Protein AF-0000000075996753 (afdb_homodimer)

Solvent-accessible surface area (backbone atoms only — not comparable to full-atom values): 25228 Å² total; per-residue (Å²): 105,34,36,11,27,40,24,40,44,62,60,42,47,17,46,52,49,10,36,39,73,56,62,70,36,50,31,76,36,28,29,31,13,43,58,75,92,49,45,69,40,45,50,54,42,43,74,60,46,24,41,68,42,71,39,60,56,59,29,54,74,66,25,40,36,35,33,37,38,42,56,51,89,51,46,64,63,52,39,66,70,36,27,87,73,63,47,79,76,33,37,38,37,32,55,32,54,37,60,51,57,69,59,53,51,68,58,33,52,85,63,44,23,36,33,42,38,49,53,27,58,28,13,46,74,43,30,14,36,32,38,32,27,75,38,94,42,54,54,92,60,48,66,56,50,54,47,52,59,43,42,53,13,21,45,61,44,83,46,66,66,88,45,48,34,24,42,37,11,35,27,38,29,26,38,35,57,44,21,49,46,29,49,22,33,16,50,15,16,35,75,58,64,38,57,62,69,60,20,39,51,36,29,21,36,25,34,21,14,36,14,47,43,36,69,73,67,65,51,57,38,70,59,55,25,51,64,61,36,46,93,91,34,32,30,47,49,13,48,51,35,24,60,73,35,32,37,49,57,11,39,23,47,14,18,44,40,9,15,51,43,24,49,50,51,22,51,56,56,70,76,98,105,34,37,10,28,42,25,40,43,62,60,42,46,16,47,52,49,9,36,39,72,56,61,71,35,49,32,76,36,28,29,31,11,42,57,74,92,50,45,71,40,45,51,54,42,42,75,59,46,23,42,68,43,72,40,60,57,60,27,56,74,65,24,40,36,34,33,38,38,44,57,50,89,49,45,62,62,52,39,67,70,36,27,86,72,64,47,80,74,33,38,40,37,32,55,32,54,36,60,52,58,68,58,54,50,68,59,33,52,86,62,45,23,37,31,40,38,48,55,27,59,29,13,46,73,42,30,13,34,31,37,33,25,76,37,94,41,53,55,93,59,48,66,57,49,53,46,52,58,43,41,53,13,22,46,58,45,82,46,66,67,87,46,49,35,26,42,37,11,35,26,39,28,26,36,35,57,43,21,50,48,28,48,22,33,16,48,16,16,34,76,58,67,39,56,62,72,61,21,39,52,36,28,21,34,23,34,23,14,36,14,46,44,38,70,73,67,67,51,57,40,70,60,55,24,51,65,60,37,47,92,91,34,30,30,47,49,13,49,53,34,25,63,75,36,32,37,49,58,12,39,22,47,14,19,43,40,10,14,51,42,23,50,48,50,22,50,56,54,73,77,99

Foldseek 3Di:
DAEEEEDLDLQVLLLLLLLCVLVVDALCRYEYEDAPVPVVSVVSSVVRVHHYDPDPQVRQLSGQEYEYDDELVCVLVSLLRRQVSDDCSHAYEYQYFQADPVNSCVSHDHLHWYKYKHWANQLSVLAIEMEMETDDRHDPCRVVVVCVSNNSSHHYYYDPRVCRLLCCLPRHCPVVVLVVVLQVQLVVVVVVPDDSVVSSVVSVVVVVVLVCCCVPVVDDSVVVLVVVDDVVDPSVVVVVVCVVVPVVVVSVVSSVVSSVVSNVSNVVVVVD/DAEEEEDLDLQVLLLLLLLCVLVVDALCRYEYEDAPVVVVSVVSSVVRVHHYDPDPQVRQLSGQEYEYDDELVCVLVSLLRRQVSDDCSHAYEYQYFQADPVNSCVSHDHLHWYKYKHWANQLSVLAIDMEMETDDRHDPCRVVVVQVSNNSSHHYYYDPRVCRLLCCLPRHCPVVVLVVVLQVQLVVVVVVPDDSVVSSVVSVVVVVVLVCCCVPVVDDSVVVLVVVDDVVDPSVVVVVVCVVVPVVVVSVVSSVVSSVVSNVSNVVVVVD

Secondary structure (DSSP, 8-state):
--EEEE--SHHHHHHHHHHHHHTSS-GGGEEEE--GGGHHHHHHHHHTT-EEES-HHHHHHT-SEEEE-S-GGGHHHHHHHHGGG--TT-EEEE--TT--HHHHHHHS-TT-EEEEEE--GGGGGT-EEEEEEE-TTPPTTHHHHHHHHHHTTEEEEE--GGGHHHHIIIIISHHHHHHHHHHHHHHHHHHTT--HHHHHHHHHHHHHHHHHHHHHH---HHHHHHHH--TT-HHHHHHHHHHHTTHHHHHHHHHHHHHHHHHHHHHHHHH-/--EEEE--SHHHHHHHHHHHHHTSS-GGGEEEE--GGGHHHHHHHHHTT-EEES-HHHHHHT-SEEEE-S-GGGHHHHHHHHGGG--TT-EEEE--TT--HHHHHHHS-TT-EEEEEE--GGGGGT-EEEEEEE-TTPPTTHHHHHHHHHHTTEEEEE--GGGHHHHIIIIISHHHHHHHHHHHHHHHHHHTT--HHHHHHHHHHHHHHHHHHHHHH---HHHHHHHH--TT-HHHHHHHHHHHTTHHHHHHHHHHHHHHHHHHHHHHHHH-

Nearest PDB structures (foldseek):
  5uax-assembly1_C  TM=9.787E-01  e=4.755E-33  Homo sapiens
  5uau-assembly1_C  TM=9.589E-01  e=2.510E-32  Homo sapiens
  2rcy-assembly1_A  TM=9.412E-01  e=5.083E-27  Plasmodium falciparum 3D7
  2rcy-assembly1_B-2  TM=9.499E-01  e=2.373E-25  Plasmodium falciparum 3D7
  2rcy-assembly1_D-2  TM=9.436E-01  e=8.878E-25  Plasmodium falciparum 3D7

Structure (mmCIF, N/CA/C/O backbone):
data_AF-0000000075996753-model_v1
#
loop_
_entity.id
_entity.type
_entity.pdbx_description
1 polymer 'Pyrroline-5-carboxylate reductase 1, mitochondrial-like'
#
loop_
_atom_site.group_PDB
_atom_site.id
_atom_site.type_symbol
_atom_site.label_atom_id
_atom_site.label_alt_id
_atom_site.label_comp_id
_atom_site.label_asym_id
_atom_site.label_entity_id
_atom_site.label_seq_id
_atom_site.pdbx_PDB_ins_code
_atom_site.Cartn_x
_atom_site.Cartn_y
_atom_site.Cartn_z
_atom_site.occupancy
_atom_site.B_iso_or_equiv
_atom_site.auth_seq_id
_atom_site.auth_comp_id
_atom_site.auth_asym_id
_atom_site.auth_atom_id
_atom_site.pdbx_PDB_model_num
ATOM 1 N N . MET A 1 1 ? 0.441 11.656 29.094 1 91.31 1 MET A N 1
ATOM 2 C CA . MET A 1 1 ? 0.571 12.867 28.297 1 91.31 1 MET A CA 1
ATOM 3 C C . MET A 1 1 ? -0.799 13.43 27.938 1 91.31 1 MET A C 1
ATOM 5 O O . MET A 1 1 ? -1.695 12.68 27.531 1 91.31 1 MET A O 1
ATOM 9 N N . LEU A 1 2 ? -1.01 14.727 28.25 1 97.38 2 LEU A N 1
ATOM 10 C CA . LEU A 1 2 ? -2.279 15.383 27.953 1 97.38 2 LEU A CA 1
ATOM 11 C C . LEU A 1 2 ? -2.23 16.078 26.594 1 97.38 2 LEU A C 1
ATOM 13 O O . LEU A 1 2 ? -1.445 17 26.391 1 97.38 2 LEU A O 1
ATOM 17 N N . ILE A 1 3 ? -3.09 15.602 25.703 1 98.44 3 ILE A N 1
ATOM 18 C CA . ILE A 1 3 ? -3.084 16.125 24.344 1 98.44 3 ILE A CA 1
ATOM 19 C C . ILE A 1 3 ? -4.406 16.828 24.062 1 98.44 3 ILE A C 1
ATOM 21 O O . ILE A 1 3 ? -5.48 16.297 24.344 1 98.44 3 ILE A O 1
ATOM 25 N N . GLY A 1 4 ? -4.312 18.016 23.641 1 98.69 4 GLY A N 1
ATOM 26 C CA . GLY A 1 4 ? -5.488 18.75 23.203 1 98.69 4 GLY A CA 1
ATOM 27 C C . GLY A 1 4 ? -5.516 19.016 21.703 1 98.69 4 GLY A C 1
ATOM 28 O O . GLY A 1 4 ? -4.512 19.422 21.125 1 98.69 4 GLY A O 1
ATOM 29 N N . PHE A 1 5 ? -6.66 18.75 21.078 1 98.75 5 PHE A N 1
ATOM 30 C CA . PHE A 1 5 ? -6.863 19.031 19.672 1 98.75 5 PHE A CA 1
ATOM 31 C C . PHE A 1 5 ? -7.777 20.234 19.484 1 98.75 5 PHE A C 1
ATOM 33 O O . PHE A 1 5 ? -8.945 20.203 19.891 1 98.75 5 PHE A O 1
ATOM 40 N N . VAL A 1 6 ? -7.188 21.281 18.953 1 98.31 6 VAL A N 1
ATOM 41 C CA . VAL A 1 6 ? -8.023 22.375 18.469 1 98.31 6 VAL A CA 1
ATOM 42 C C . VAL A 1 6 ? -8.461 22.109 17.031 1 98.31 6 VAL A C 1
ATOM 44 O O . VAL A 1 6 ? -7.684 22.297 16.094 1 98.31 6 VAL A O 1
ATOM 47 N N . GLY A 1 7 ? -9.664 21.797 16.844 1 97.25 7 GLY A N 1
ATOM 48 C CA . GLY A 1 7 ? -10.148 21.188 15.617 1 97.25 7 GLY A CA 1
ATOM 49 C C . GLY A 1 7 ? -10.328 19.688 15.734 1 97.25 7 GLY A C 1
ATOM 50 O O . GLY A 1 7 ? -9.422 18.984 16.203 1 97.25 7 GLY A O 1
ATOM 51 N N . ALA A 1 8 ? -11.484 19.188 15.344 1 97.06 8 ALA A N 1
ATOM 52 C CA . ALA A 1 8 ? -11.82 17.781 15.531 1 97.06 8 ALA A CA 1
ATOM 53 C C . ALA A 1 8 ? -12.07 17.094 14.188 1 97.06 8 ALA A C 1
ATOM 55 O O . ALA A 1 8 ? -12.844 16.141 14.109 1 97.06 8 ALA A O 1
ATOM 56 N N . GLY A 1 9 ? -11.438 17.578 13.164 1 94.25 9 GLY A N 1
ATOM 57 C CA . GLY A 1 9 ? -11.641 17.031 11.836 1 94.25 9 GLY A CA 1
ATOM 58 C C . GLY A 1 9 ? -11.062 15.648 11.664 1 94.25 9 GLY A C 1
ATOM 59 O O . GLY A 1 9 ? -10.656 15.008 12.633 1 94.25 9 GLY A O 1
ATOM 60 N N . ARG A 1 10 ? -11.047 15.188 10.438 1 92.75 10 ARG A N 1
ATOM 61 C CA . ARG A 1 10 ? -10.672 13.812 10.117 1 92.75 10 ARG A CA 1
ATOM 62 C C . ARG A 1 10 ? -9.227 13.523 10.508 1 92.75 10 ARG A C 1
ATOM 64 O O . ARG A 1 10 ? -8.922 12.453 11.031 1 92.75 10 ARG A O 1
ATOM 71 N N . MET A 1 11 ? -8.312 14.414 10.203 1 95.75 11 MET A N 1
ATOM 72 C CA . MET A 1 11 ? -6.906 14.203 10.539 1 95.75 11 MET A CA 1
ATOM 73 C C . MET A 1 11 ? -6.703 14.172 12.047 1 95.75 11 MET A C 1
ATOM 75 O O . MET A 1 11 ? -5.922 13.359 12.555 1 95.75 11 MET A O 1
ATOM 79 N N . ALA A 1 12 ? -7.379 15.094 12.727 1 97.31 12 ALA A N 1
ATOM 80 C CA . ALA A 1 12 ? -7.32 15.078 14.188 1 97.31 12 ALA A CA 1
ATOM 81 C C . ALA A 1 12 ? -7.805 13.742 14.742 1 97.31 12 ALA A C 1
ATOM 83 O O . ALA A 1 12 ? -7.18 13.172 15.641 1 97.31 12 ALA A O 1
ATOM 84 N N . GLN A 1 13 ? -8.898 13.289 14.195 1 96.62 13 GLN A N 1
ATOM 85 C CA . GLN A 1 13 ? -9.453 12 14.609 1 96.62 13 GLN A CA 1
ATOM 86 C C . GLN A 1 13 ? -8.461 10.875 14.344 1 96.62 13 GLN A C 1
ATOM 88 O O . GLN A 1 13 ? -8.266 10 15.203 1 96.62 13 GLN A O 1
ATOM 93 N N . ALA A 1 14 ? -7.848 10.883 13.211 1 96.38 14 ALA A N 1
ATOM 94 C CA . ALA A 1 14 ? -6.887 9.852 12.828 1 96.38 14 ALA A CA 1
ATOM 95 C C . ALA A 1 14 ? -5.707 9.812 13.789 1 96.38 14 ALA A C 1
ATOM 97 O O . ALA A 1 14 ? -5.289 8.742 14.234 1 96.38 14 ALA A O 1
ATOM 98 N N . LEU A 1 15 ? -5.211 10.953 14.117 1 97.94 15 LEU A N 1
ATOM 99 C CA . LEU A 1 15 ? -4.078 11.031 15.031 1 97.94 15 LEU A CA 1
ATOM 100 C C . LEU A 1 15 ? -4.477 10.586 16.438 1 97.94 15 LEU A C 1
ATOM 102 O O . LEU A 1 15 ? -3.771 9.797 17.062 1 97.94 15 LEU A O 1
ATOM 106 N N . ALA A 1 16 ? -5.613 11.086 16.906 1 97.81 16 ALA A N 1
ATOM 107 C CA . ALA A 1 16 ? -6.086 10.719 18.234 1 97.81 16 ALA A CA 1
ATOM 108 C C . ALA A 1 16 ? -6.266 9.211 18.359 1 97.81 16 ALA A C 1
ATOM 110 O O . ALA A 1 16 ? -5.762 8.602 19.297 1 97.81 16 ALA A O 1
ATOM 111 N N . GLN A 1 17 ? -6.965 8.656 17.406 1 96.88 17 GLN A N 1
ATOM 112 C CA . GLN A 1 17 ? -7.188 7.219 17.406 1 96.88 17 GLN A CA 1
ATOM 113 C C . GLN A 1 17 ? -5.871 6.457 17.328 1 96.88 17 GLN A C 1
ATOM 115 O O . GLN A 1 17 ? -5.688 5.441 18 1 96.88 17 GLN A O 1
ATOM 120 N N . GLY A 1 18 ? -5.016 6.965 16.453 1 96.62 18 GLY A N 1
ATOM 121 C CA . GLY A 1 18 ? -3.703 6.352 16.328 1 96.62 18 GLY A CA 1
ATOM 122 C C . GLY A 1 18 ? -2.912 6.359 17.625 1 96.62 18 GLY A C 1
ATOM 123 O O . GLY A 1 18 ? -2.328 5.344 18.016 1 96.62 18 GLY A O 1
ATOM 124 N N . PHE A 1 19 ? -2.885 7.461 18.281 1 97.56 19 PHE A N 1
ATOM 125 C CA . PHE A 1 19 ? -2.135 7.609 19.516 1 97.56 19 PHE A CA 1
ATOM 126 C C . PHE A 1 19 ? -2.689 6.688 20.594 1 97.56 19 PHE A C 1
ATOM 128 O O . PHE A 1 19 ? -1.931 6.09 21.359 1 97.56 19 PHE A O 1
ATOM 135 N N . ILE A 1 20 ? -4.027 6.605 20.656 1 97.31 20 ILE A N 1
ATOM 136 C CA . ILE A 1 20 ? -4.672 5.723 21.625 1 97.31 20 ILE A CA 1
ATOM 137 C C . ILE A 1 20 ? -4.32 4.27 21.312 1 97.31 20 ILE A C 1
ATOM 139 O O . ILE A 1 20 ? -3.916 3.521 22.219 1 97.31 20 ILE A O 1
ATOM 143 N N . ALA A 1 21 ? -4.398 3.918 20.094 1 95.56 21 ALA A N 1
ATOM 144 C CA . ALA A 1 21 ? -4.129 2.549 19.656 1 95.56 21 ALA A CA 1
ATOM 145 C C . ALA A 1 21 ? -2.672 2.174 19.906 1 95.56 21 ALA A C 1
ATOM 147 O O . ALA A 1 21 ? -2.363 1.021 20.219 1 95.56 21 ALA A O 1
ATOM 148 N N . ALA A 1 22 ? -1.843 3.127 19.734 1 95.56 22 ALA A N 1
ATOM 149 C CA . ALA A 1 22 ? -0.412 2.881 19.891 1 95.56 22 ALA A CA 1
ATOM 150 C C . ALA A 1 22 ? -0.022 2.873 21.375 1 95.56 22 ALA A C 1
ATOM 152 O O . ALA A 1 22 ? 1.117 2.551 21.719 1 95.56 22 ALA A O 1
ATOM 153 N N . GLY A 1 23 ? -0.913 3.352 22.297 1 94.31 23 GLY A N 1
ATOM 154 C CA . GLY A 1 23 ? -0.678 3.314 23.719 1 94.31 23 GLY A CA 1
ATOM 155 C C . GLY A 1 23 ? 0.11 4.508 24.234 1 94.31 23 GLY A C 1
ATOM 156 O O . GLY A 1 23 ? 0.619 4.488 25.359 1 94.31 23 GLY A O 1
ATOM 157 N N . ILE A 1 24 ? 0.28 5.484 23.469 1 92.81 24 ILE A N 1
ATOM 158 C CA . ILE A 1 24 ? 1.05 6.66 23.859 1 92.81 24 ILE A CA 1
ATOM 159 C C . ILE A 1 24 ? 0.227 7.52 24.812 1 92.81 24 ILE A C 1
ATOM 161 O O . ILE A 1 24 ? 0.784 8.289 25.609 1 92.81 24 ILE A O 1
ATOM 165 N N . THR A 1 25 ? -1.079 7.41 24.703 1 94.94 25 THR A N 1
ATOM 166 C CA . THR A 1 25 ? -2.014 8.109 25.578 1 94.94 25 THR A CA 1
ATOM 167 C C . THR A 1 25 ? -3.322 7.336 25.703 1 94.94 25 THR A C 1
ATOM 169 O O . THR A 1 25 ? -3.447 6.23 25.172 1 94.94 25 THR A O 1
ATOM 172 N N . LYS A 1 26 ? -4.18 7.793 26.562 1 96.81 26 LYS A N 1
ATOM 173 C CA . LYS A 1 26 ? -5.512 7.23 26.734 1 96.81 26 LYS A CA 1
ATOM 174 C C . LYS A 1 26 ? -6.59 8.234 26.344 1 96.81 26 LYS A C 1
ATOM 176 O O . LYS A 1 26 ? -6.355 9.445 26.375 1 96.81 26 LYS A O 1
ATOM 181 N N . GLY A 1 27 ? -7.66 7.734 25.984 1 97.44 27 GLY A N 1
ATOM 182 C CA . GLY A 1 27 ? -8.766 8.586 25.578 1 97.44 27 GLY A CA 1
ATOM 183 C C . GLY A 1 27 ? -9.078 9.68 26.578 1 97.44 27 GLY A C 1
ATOM 184 O O . GLY A 1 27 ? -9.305 10.828 26.203 1 97.44 27 GLY A O 1
ATOM 185 N N . GLU A 1 28 ? -8.953 9.367 27.844 1 97.56 28 GLU A N 1
ATOM 186 C CA . GLU A 1 28 ? -9.312 10.297 28.906 1 97.56 28 GLU A CA 1
ATOM 187 C C . GLU A 1 28 ? -8.289 11.43 29.016 1 97.56 28 GLU A C 1
ATOM 189 O O . GLU A 1 28 ? -8.547 12.445 29.656 1 97.56 28 GLU A O 1
ATOM 194 N N . LYS A 1 29 ? -7.176 11.211 28.359 1 98.38 29 LYS A N 1
ATOM 195 C CA . LYS A 1 29 ? -6.109 12.203 28.422 1 98.38 29 LYS A CA 1
ATOM 196 C C . LYS A 1 29 ? -6.086 13.055 27.156 1 98.38 29 LYS A C 1
ATOM 198 O O . LYS A 1 29 ? -5.152 13.836 26.938 1 98.38 29 LYS A O 1
ATOM 203 N N . ILE A 1 30 ? -7.066 12.867 26.328 1 98.56 30 ILE A N 1
ATOM 204 C CA . ILE A 1 30 ? -7.223 13.672 25.125 1 98.56 30 ILE A CA 1
ATOM 205 C C . ILE A 1 30 ? -8.469 14.547 25.25 1 98.56 30 ILE A C 1
ATOM 207 O O . ILE A 1 30 ? -9.508 14.102 25.75 1 98.56 30 ILE A O 1
ATOM 211 N N . ILE A 1 31 ? -8.359 15.797 24.875 1 98.69 31 ILE A N 1
ATOM 212 C CA . ILE A 1 31 ? -9.508 16.688 24.781 1 98.69 31 ILE A CA 1
ATOM 213 C C . ILE A 1 31 ? -9.508 17.375 23.406 1 98.69 31 ILE A C 1
ATOM 215 O O . ILE A 1 31 ? -8.453 17.75 22.891 1 98.69 31 ILE A O 1
ATOM 219 N N . ALA A 1 32 ? -10.664 17.484 22.812 1 98.62 32 ALA A N 1
ATOM 220 C CA . ALA A 1 32 ? -10.781 18.109 21.5 1 98.62 32 ALA A CA 1
ATOM 221 C C . ALA A 1 32 ? -11.875 19.172 21.484 1 98.62 32 ALA A C 1
ATOM 223 O O . ALA A 1 32 ? -12.867 19.047 22.219 1 98.62 32 ALA A O 1
ATOM 224 N N . SER A 1 33 ? -11.656 20.172 20.672 1 98.25 33 SER A N 1
ATOM 225 C CA . SER A 1 33 ? -12.672 21.203 20.531 1 98.25 33 SER A CA 1
ATOM 226 C C . SER A 1 33 ? -13.047 21.422 19.078 1 98.25 33 SER A C 1
ATOM 228 O O . SER A 1 33 ? -12.234 21.172 18.172 1 98.25 33 SER A O 1
ATOM 230 N N . CYS A 1 34 ? -14.297 21.797 18.828 1 96.25 34 CYS A N 1
ATOM 231 C CA . CYS A 1 34 ? -14.797 22.344 17.578 1 96.25 34 CYS A CA 1
ATOM 232 C C . CYS A 1 34 ? -16.047 23.172 17.812 1 96.25 34 CYS A C 1
ATOM 234 O O . CYS A 1 34 ? -16.625 23.156 18.906 1 96.25 34 CYS A O 1
ATOM 236 N N . PRO A 1 35 ? -16.391 24 16.828 1 94.62 35 PRO A N 1
ATOM 237 C CA . PRO A 1 35 ? -17.625 24.781 17.016 1 94.62 35 PRO A CA 1
ATOM 238 C C . PRO A 1 35 ? -18.859 23.906 17.141 1 94.62 35 PRO A C 1
ATOM 240 O O . PRO A 1 35 ? -18.891 22.781 16.625 1 94.62 35 PRO A O 1
ATOM 243 N N . PRO A 1 36 ? -19.891 24.406 17.75 1 94.38 36 PRO A N 1
ATOM 244 C CA . PRO A 1 36 ? -21.109 23.641 17.984 1 94.38 36 PRO A CA 1
ATOM 245 C C . PRO A 1 36 ? -21.734 23.125 16.688 1 94.38 36 PRO A C 1
ATOM 247 O O . PRO A 1 36 ? -22.344 22.047 16.688 1 94.38 36 PRO A O 1
ATOM 250 N N . GLN A 1 37 ? -21.578 23.812 15.641 1 93.44 37 GLN A N 1
ATOM 251 C CA . GLN A 1 37 ? -22.172 23.406 14.367 1 93.44 37 GLN A CA 1
ATOM 252 C C . GLN A 1 37 ? -21.547 22.109 13.867 1 93.44 37 GLN A C 1
ATOM 254 O O . GLN A 1 37 ? -22.141 21.406 13.055 1 93.44 37 GLN A O 1
ATOM 259 N N . ASP A 1 38 ? -20.375 21.781 14.383 1 93.06 38 ASP A N 1
ATOM 260 C CA . ASP A 1 38 ? -19.672 20.562 13.977 1 93.06 38 ASP A CA 1
ATOM 261 C C . ASP A 1 38 ? -19.688 19.516 15.086 1 93.06 38 ASP A C 1
ATOM 263 O O . ASP A 1 38 ? -18.75 18.734 15.234 1 93.06 38 ASP A O 1
ATOM 267 N N . SER A 1 39 ? -20.719 19.391 15.844 1 93.81 39 SER A N 1
ATOM 268 C CA . SER A 1 39 ? -20.812 18.562 17.047 1 93.81 39 SER A CA 1
ATOM 269 C C . SER A 1 39 ? -20.625 17.078 16.719 1 93.81 39 SER A C 1
ATOM 271 O O . SER A 1 39 ? -20.156 16.312 17.562 1 93.81 39 SER A O 1
ATOM 273 N N . ALA A 1 40 ? -20.938 16.734 15.516 1 92.94 40 ALA A N 1
ATOM 274 C CA . ALA A 1 40 ? -20.781 15.344 15.109 1 92.94 40 ALA A CA 1
ATOM 275 C C . ALA A 1 40 ? -19.312 14.914 15.188 1 92.94 40 ALA A C 1
ATOM 277 O O . ALA A 1 40 ? -19.016 13.758 15.484 1 92.94 40 ALA A O 1
ATOM 278 N N . LEU A 1 41 ? -18.422 15.805 14.984 1 93.81 41 LEU A N 1
ATOM 279 C CA . LEU A 1 41 ? -17 15.516 15.062 1 93.81 41 LEU A CA 1
ATOM 280 C C . LEU A 1 41 ? -16.578 15.227 16.5 1 93.81 41 LEU A C 1
ATOM 282 O O . LEU A 1 41 ? -15.742 14.359 16.75 1 93.81 41 LEU A O 1
ATOM 286 N N . LEU A 1 42 ? -17.172 15.961 17.406 1 95.6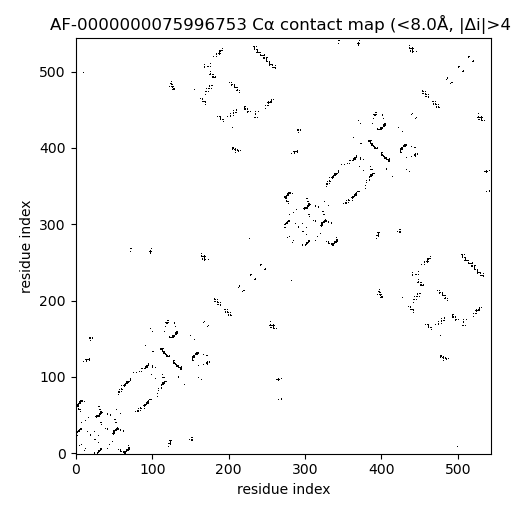9 42 LEU A N 1
ATOM 287 C CA . LEU A 1 42 ? -16.859 15.758 18.812 1 95.69 42 LEU A CA 1
ATOM 288 C C . LEU A 1 42 ? -17.469 14.453 19.328 1 95.69 42 LEU A C 1
ATOM 290 O O . LEU A 1 42 ? -16.906 13.797 20.203 1 95.69 42 LEU A O 1
ATOM 294 N N . GLU A 1 43 ? -18.609 14.125 18.734 1 95.88 43 GLU A N 1
ATOM 295 C CA . GLU A 1 43 ? -19.219 12.844 19.094 1 95.88 43 GLU A CA 1
ATOM 296 C C . GLU A 1 43 ? -18.281 11.68 18.797 1 95.88 43 GLU A C 1
ATOM 298 O O . GLU A 1 43 ? -18.188 10.734 19.578 1 95.88 43 GLU A O 1
ATOM 303 N N . TYR A 1 44 ? -17.594 11.797 17.766 1 94.69 44 TYR A N 1
ATOM 304 C CA . TYR A 1 44 ? -16.609 10.766 17.422 1 94.69 44 TYR A CA 1
ATOM 305 C C . TYR A 1 44 ? -15.516 10.703 18.484 1 94.69 44 TYR A C 1
ATOM 307 O O . TYR A 1 44 ? -15.141 9.617 18.938 1 94.69 44 TYR A O 1
ATOM 315 N N . PHE A 1 45 ? -14.969 11.82 18.875 1 96.94 45 PHE A N 1
ATOM 316 C CA . PHE A 1 45 ? -13.961 11.875 19.938 1 96.94 45 PHE A CA 1
ATOM 317 C C . PHE A 1 45 ? -14.5 11.273 21.219 1 96.94 45 PHE A C 1
ATOM 319 O O . PHE A 1 45 ? -13.797 10.531 21.906 1 96.94 45 PHE A O 1
ATOM 326 N N . GLY A 1 46 ? -15.727 11.625 21.484 1 96.94 46 GLY A N 1
ATOM 327 C CA . GLY A 1 46 ? -16.375 11.055 22.656 1 96.94 46 GLY A CA 1
ATOM 328 C C . GLY A 1 46 ? -16.438 9.539 22.625 1 96.94 46 GLY A C 1
ATOM 329 O O . GLY A 1 46 ? -16.234 8.883 23.656 1 96.94 46 GLY A O 1
ATOM 330 N N . SER A 1 47 ? -16.672 9.039 21.5 1 96.56 47 SER A N 1
ATOM 331 C CA . SER A 1 47 ? -16.812 7.598 21.344 1 96.56 47 SER A CA 1
ATOM 332 C C . SER A 1 47 ? -15.477 6.895 21.594 1 96.56 47 SER A C 1
ATOM 334 O O . SER A 1 47 ? -15.445 5.699 21.906 1 96.56 47 SER A O 1
ATOM 336 N N . MET A 1 48 ? -14.414 7.637 21.562 1 95.81 48 MET A N 1
ATOM 337 C CA . MET A 1 48 ? -13.086 7.086 21.812 1 95.81 48 MET A CA 1
ATOM 338 C C . MET A 1 48 ? -12.695 7.262 23.281 1 95.81 48 MET A C 1
ATOM 340 O O . MET A 1 48 ? -11.57 6.934 23.672 1 95.81 48 MET A O 1
ATOM 344 N N . GLY A 1 49 ? -13.609 7.887 24.031 1 97.5 49 GLY A N 1
ATOM 345 C CA . GLY A 1 49 ? -13.336 8.109 25.438 1 97.5 49 GLY A CA 1
ATOM 346 C C . GLY A 1 49 ? -12.633 9.43 25.719 1 97.5 49 GLY A C 1
ATOM 347 O O . GLY A 1 49 ? -12.133 9.664 26.812 1 97.5 49 GLY A O 1
ATOM 348 N N . CYS A 1 50 ? -12.555 10.289 24.734 1 98.25 50 CYS A N 1
ATOM 349 C CA . CYS A 1 50 ? -11.898 11.578 24.875 1 98.25 50 CYS A CA 1
ATOM 350 C C . CYS A 1 50 ? -12.836 12.602 25.5 1 98.25 50 CYS A C 1
ATOM 352 O O . CYS A 1 50 ? -14.055 12.445 25.453 1 98.25 50 CYS A O 1
ATOM 354 N N . LYS A 1 51 ? -12.297 13.57 26.094 1 98.25 51 LYS A N 1
ATOM 355 C CA . LYS A 1 51 ? -13.062 14.734 26.516 1 98.25 51 LYS A CA 1
ATOM 356 C C . LYS A 1 51 ? -13.328 15.672 25.344 1 98.25 51 LYS A C 1
ATOM 358 O O . LYS A 1 51 ? -12.57 15.688 24.375 1 98.25 51 LYS A O 1
ATOM 363 N N . THR A 1 52 ? -14.445 16.312 25.469 1 98.12 52 THR A N 1
ATOM 364 C CA . THR A 1 52 ? -14.812 17.219 24.391 1 98.12 52 THR A CA 1
ATOM 365 C C . THR A 1 52 ? -15.211 18.594 24.938 1 98.12 52 THR A C 1
ATOM 367 O O . THR A 1 52 ? -15.594 18.703 26.109 1 98.12 52 THR A O 1
ATOM 370 N N . SER A 1 53 ? -14.984 19.594 24.172 1 98 53 SER A N 1
ATOM 371 C CA . SER A 1 53 ? -15.32 20.969 24.562 1 98 53 SER A CA 1
ATOM 372 C C . SER A 1 53 ? -15.664 21.812 23.328 1 98 53 SER A C 1
ATOM 374 O O . SER A 1 53 ? -15.305 21.453 22.203 1 98 53 SER A O 1
ATOM 376 N N . TYR A 1 54 ? -16.453 22.859 23.531 1 97.5 54 TYR A N 1
ATOM 377 C CA . TYR A 1 54 ? -16.688 23.828 22.484 1 97.5 54 TYR A CA 1
ATOM 378 C C . TYR A 1 54 ? -15.781 25.047 22.656 1 97.5 54 TYR A C 1
ATOM 380 O O . TYR A 1 54 ? -15.836 25.984 21.859 1 97.5 54 TYR A O 1
ATOM 388 N N . SER A 1 55 ? -14.914 24.938 23.656 1 97.38 55 SER A N 1
ATOM 389 C CA . SER A 1 55 ? -14.016 26.047 23.969 1 97.38 55 SER A CA 1
ATOM 390 C C . SER A 1 55 ? -12.562 25.688 23.672 1 97.38 55 SER A C 1
ATOM 392 O O . SER A 1 55 ? -12 24.797 24.297 1 97.38 55 SER A O 1
ATOM 394 N N . ASN A 1 56 ? -11.961 26.422 22.766 1 98 56 ASN A N 1
ATOM 395 C CA . ASN A 1 56 ? -10.539 26.219 22.484 1 98 56 ASN A CA 1
ATOM 396 C C . ASN A 1 56 ? -9.688 26.5 23.719 1 98 56 ASN A C 1
ATOM 398 O O . ASN A 1 56 ? -8.672 25.844 23.938 1 98 56 ASN A O 1
ATOM 402 N N . ALA A 1 57 ? -10.125 27.484 24.453 1 97.5 57 ALA A N 1
ATOM 403 C CA . ALA A 1 57 ? -9.398 27.891 25.656 1 97.5 57 ALA A CA 1
ATOM 404 C C . ALA A 1 57 ? -9.305 26.734 26.656 1 97.5 57 ALA A C 1
ATOM 406 O O . ALA A 1 57 ? -8.242 26.484 27.234 1 97.5 57 ALA A O 1
ATOM 407 N N . GLU A 1 58 ? -10.391 26.078 26.828 1 97.94 58 GLU A N 1
ATOM 408 C CA . GLU A 1 58 ? -10.422 24.938 27.734 1 97.94 58 GLU A CA 1
ATOM 409 C C . GLU A 1 58 ? -9.461 23.844 27.297 1 97.94 58 GLU A C 1
ATOM 411 O O . GLU A 1 58 ? -8.781 23.219 28.125 1 97.94 58 GLU A O 1
ATOM 416 N N . VAL A 1 59 ? -9.391 23.578 26 1 98.31 59 VAL A N 1
ATOM 417 C CA . VAL A 1 59 ? -8.516 22.562 25.438 1 98.31 59 VAL A CA 1
ATOM 418 C C . VAL A 1 59 ? -7.059 22.891 25.75 1 98.31 59 VAL A C 1
ATOM 420 O O . VAL A 1 59 ? -6.297 22.031 26.188 1 98.31 59 VAL A O 1
ATOM 423 N N . ILE A 1 60 ? -6.664 24.109 25.578 1 97.75 60 ILE A N 1
ATOM 424 C CA . ILE A 1 60 ? -5.285 24.516 25.812 1 97.75 60 ILE A CA 1
ATOM 425 C C . ILE A 1 60 ? -4.953 24.406 27.297 1 97.75 60 ILE A C 1
ATOM 427 O O . ILE A 1 60 ? -3.891 23.906 27.672 1 97.75 60 ILE A O 1
ATOM 431 N N . GLN A 1 61 ? -5.914 24.844 28.172 1 97.38 61 GLN A N 1
ATOM 432 C CA . GLN A 1 61 ? -5.695 24.875 29.609 1 97.38 61 GLN A CA 1
ATOM 433 C C . GLN A 1 61 ? -5.5 23.469 30.156 1 97.38 61 GLN A C 1
ATOM 435 O O . GLN A 1 61 ? -4.793 23.266 31.156 1 97.38 61 GLN A O 1
ATOM 440 N N . ARG A 1 62 ? -5.988 22.531 29.438 1 97.44 62 ARG A N 1
ATOM 441 C CA . ARG A 1 62 ? -5.988 21.172 29.969 1 97.44 62 ARG A CA 1
ATOM 442 C C . ARG A 1 62 ? -5 20.281 29.219 1 97.44 62 ARG A C 1
ATOM 444 O O . ARG A 1 62 ? -5.086 19.062 29.266 1 97.44 62 ARG A O 1
ATOM 451 N N . SER A 1 63 ? -4.125 20.859 28.484 1 97.88 63 SER A N 1
ATOM 452 C CA . SER A 1 63 ? -3.246 20.062 27.641 1 97.88 63 SER A CA 1
ATOM 453 C C . SER A 1 63 ? -1.785 20.453 27.828 1 97.88 63 SER A C 1
ATOM 455 O O . SER A 1 63 ? -1.486 21.578 28.25 1 97.88 63 SER A O 1
ATOM 457 N N . GLU A 1 64 ? -0.908 19.547 27.609 1 97.38 64 GLU A N 1
ATOM 458 C CA . GLU A 1 64 ? 0.529 19.781 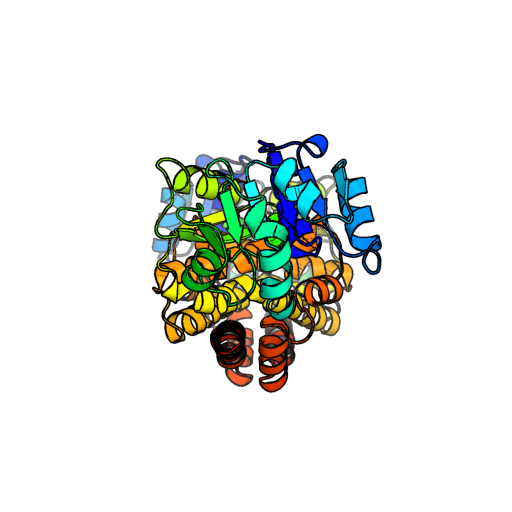27.5 1 97.38 64 GLU A CA 1
ATOM 459 C C . GLU A 1 64 ? 0.958 19.969 26.047 1 97.38 64 GLU A C 1
ATOM 461 O O . GLU A 1 64 ? 1.763 20.844 25.75 1 97.38 64 GLU A O 1
ATOM 466 N N . VAL A 1 65 ? 0.455 19.109 25.219 1 98.12 65 VAL A N 1
ATOM 467 C CA . VAL A 1 65 ? 0.646 19.203 23.781 1 98.12 65 VAL A CA 1
ATOM 468 C C . VAL A 1 65 ? -0.653 19.656 23.109 1 98.12 65 VAL A C 1
ATOM 470 O O . VAL A 1 65 ? -1.703 19.031 23.312 1 98.12 65 VAL A O 1
ATOM 473 N N . VAL A 1 66 ? -0.595 20.719 22.391 1 98.5 66 VAL A N 1
ATOM 474 C CA . VAL A 1 66 ? -1.761 21.266 21.688 1 98.5 66 VAL A CA 1
ATOM 475 C C . VAL A 1 66 ? -1.604 21.062 20.188 1 98.5 66 VAL A C 1
ATOM 477 O O . VAL A 1 66 ? -0.717 21.656 19.562 1 98.5 66 VAL A O 1
ATOM 480 N N . VAL A 1 67 ? -2.475 20.281 19.609 1 98.75 67 VAL A N 1
ATOM 481 C CA . VAL A 1 67 ? -2.459 20.047 18.172 1 98.75 67 VAL A CA 1
ATOM 482 C C . VAL A 1 67 ? -3.426 21.016 17.484 1 98.75 67 VAL A C 1
ATOM 484 O O . VAL A 1 67 ? -4.637 20.969 17.719 1 98.75 67 VAL A O 1
ATOM 487 N N . LEU A 1 68 ? -2.906 21.859 16.703 1 98.44 68 LEU A N 1
ATOM 488 C CA . LEU A 1 68 ? -3.719 22.781 15.906 1 98.44 68 LEU A CA 1
ATOM 489 C C . LEU A 1 68 ? -4.164 22.109 14.609 1 98.44 68 LEU A C 1
ATOM 491 O O . LEU A 1 68 ? -3.396 22.031 13.648 1 98.44 68 LEU A O 1
ATOM 495 N N . ALA A 1 69 ? -5.391 21.688 14.57 1 97.5 69 ALA A N 1
ATOM 496 C CA . ALA A 1 69 ? -5.93 20.891 13.469 1 97.5 69 ALA A CA 1
ATOM 497 C C . ALA A 1 69 ? -7.133 21.578 12.836 1 97.5 69 ALA A C 1
ATOM 499 O O . ALA A 1 69 ? -8.18 20.953 12.641 1 97.5 69 ALA A O 1
ATOM 500 N N . VAL A 1 70 ? -7.016 22.859 12.523 1 95.69 70 VAL A N 1
ATOM 501 C CA . VAL A 1 70 ? -8.078 23.609 11.883 1 95.69 70 VAL A CA 1
ATOM 502 C C . VAL A 1 70 ? -7.656 24.016 10.469 1 95.69 70 VAL A C 1
ATOM 504 O O . VAL A 1 70 ? -6.473 23.953 10.133 1 95.69 70 VAL A O 1
ATOM 507 N N . LYS A 1 71 ? -8.648 24.422 9.711 1 92.31 71 LYS A N 1
ATOM 508 C CA . LYS A 1 71 ? -8.375 24.875 8.352 1 92.31 71 LYS A CA 1
ATOM 509 C C . LYS A 1 71 ? -7.578 26.188 8.359 1 92.31 71 LYS A C 1
ATOM 511 O O . LYS A 1 71 ? -7.719 27 9.273 1 92.31 71 LYS A O 1
ATOM 516 N N . PRO A 1 72 ? -6.836 26.391 7.316 1 94.06 72 PRO A N 1
ATOM 517 C CA . PRO A 1 72 ? -5.922 27.531 7.297 1 94.06 72 PRO A CA 1
ATOM 518 C C . PRO A 1 72 ? -6.637 28.859 7.488 1 94.06 72 PRO A C 1
ATOM 520 O O . PRO A 1 72 ? -6.191 29.703 8.273 1 94.06 72 PRO A O 1
ATOM 523 N N . PRO A 1 73 ? -7.789 29.094 6.91 1 92.19 73 PRO A N 1
ATOM 524 C CA . PRO A 1 73 ? -8.43 30.406 7.066 1 92.19 73 PRO A CA 1
ATOM 525 C C . PRO A 1 73 ? -8.898 30.672 8.5 1 92.19 73 PRO A C 1
ATOM 527 O O . PRO A 1 73 ? -9.117 31.812 8.883 1 92.19 73 PRO A O 1
ATOM 530 N N . ILE A 1 74 ? -9 29.625 9.273 1 93.44 74 ILE A N 1
ATOM 531 C CA . ILE A 1 74 ? -9.531 29.719 10.633 1 93.44 74 ILE A CA 1
ATOM 532 C C . ILE A 1 74 ? -8.391 29.953 11.617 1 93.44 74 ILE A C 1
ATOM 534 O O . ILE A 1 74 ? -8.609 30.422 12.742 1 93.44 74 ILE A O 1
ATOM 538 N N . VAL A 1 75 ? -7.164 29.75 11.242 1 96.06 75 VAL A N 1
ATOM 539 C CA . VAL A 1 75 ? -5.996 29.719 12.109 1 96.06 75 VAL A CA 1
ATOM 540 C C . VAL A 1 75 ? -5.809 31.078 12.781 1 96.06 75 VAL A C 1
ATOM 542 O O . VAL A 1 75 ? -5.656 31.156 14.008 1 96.06 75 VAL A O 1
ATOM 545 N N . PRO A 1 76 ? -5.906 32.219 12.039 1 95.25 76 PRO A N 1
ATOM 546 C CA . PRO A 1 76 ? -5.695 33.5 12.695 1 95.25 76 PRO A CA 1
ATOM 547 C C . PRO A 1 76 ? -6.707 33.75 13.812 1 95.25 76 PRO A C 1
ATOM 549 O O . PRO A 1 76 ? -6.324 34.188 14.906 1 95.25 76 PRO A O 1
ATOM 552 N N . LYS A 1 77 ? -7.902 33.5 13.547 1 95.56 77 LYS A N 1
ATOM 553 C CA . LYS A 1 77 ? -8.953 33.719 14.531 1 95.56 77 LYS A CA 1
ATOM 554 C C . LYS A 1 77 ? -8.734 32.844 15.773 1 95.56 77 LYS A C 1
ATOM 556 O O . LYS A 1 77 ? -8.859 33.344 16.906 1 95.56 77 LYS A O 1
ATOM 561 N N . VAL A 1 78 ? -8.383 31.609 15.617 1 96.88 78 VAL A N 1
ATOM 562 C CA . VAL A 1 78 ? -8.164 30.672 16.719 1 96.88 78 VAL A CA 1
ATOM 563 C C . VAL A 1 78 ? -6.957 31.109 17.531 1 96.88 78 VAL A C 1
ATOM 565 O O . VAL A 1 78 ? -7.012 31.125 18.766 1 96.88 78 VAL A O 1
ATOM 568 N N . LEU A 1 79 ? -5.891 31.469 16.875 1 96.69 79 LEU A N 1
ATOM 569 C CA . LEU A 1 79 ? -4.676 31.859 17.578 1 96.69 79 LEU A CA 1
ATOM 570 C C . LEU A 1 79 ? -4.906 33.125 18.391 1 96.69 79 LEU A C 1
ATOM 572 O O . LEU A 1 79 ? -4.398 33.25 19.5 1 96.69 79 LEU A O 1
ATOM 576 N N . GLN A 1 80 ? -5.656 34.031 17.812 1 95.88 80 GLN A N 1
ATOM 577 C CA . GLN A 1 80 ? -5.992 35.25 18.547 1 95.88 80 GLN A CA 1
ATOM 578 C C . GLN A 1 80 ? -6.77 34.938 19.812 1 95.88 80 GLN A C 1
ATOM 580 O O . GLN A 1 80 ? -6.562 35.562 20.859 1 95.88 80 GLN A O 1
ATOM 585 N N . GLU A 1 81 ? -7.582 34 19.688 1 96.06 81 GLU A N 1
ATOM 586 C CA . GLU A 1 81 ? -8.438 33.594 20.797 1 96.06 81 GLU A CA 1
ATOM 587 C C . GLU A 1 81 ? -7.629 32.938 21.906 1 96.06 81 GLU A C 1
ATOM 589 O O . GLU A 1 81 ? -7.926 33.156 23.094 1 96.06 81 GLU A O 1
ATOM 594 N N . VAL A 1 82 ? -6.57 32.25 21.609 1 96.38 82 VAL A N 1
ATOM 595 C CA . VAL A 1 82 ? -5.992 31.375 22.625 1 96.38 82 VAL A CA 1
ATOM 596 C C . VAL A 1 82 ? -4.586 31.844 22.969 1 96.38 82 VAL A C 1
ATOM 598 O O . VAL A 1 82 ? -3.947 31.297 23.875 1 96.38 82 VAL A O 1
ATOM 601 N N . ALA A 1 83 ? -4.09 32.812 22.312 1 96.5 83 ALA A N 1
ATOM 602 C CA . ALA A 1 83 ? -2.699 33.25 22.453 1 96.5 83 ALA A CA 1
ATOM 603 C C . ALA A 1 83 ? -2.357 33.531 23.906 1 96.5 83 ALA A C 1
ATOM 605 O O . ALA A 1 83 ? -1.289 33.156 24.391 1 96.5 83 ALA A O 1
ATOM 606 N N . SER A 1 84 ? -3.275 34.188 24.609 1 95.81 84 SER A N 1
ATOM 607 C CA . SER A 1 84 ? -3.002 34.625 25.969 1 95.81 84 SER A CA 1
ATOM 608 C C . SER A 1 84 ? -2.973 33.469 26.953 1 95.81 84 SER A C 1
ATOM 610 O O . SER A 1 84 ? -2.49 33.594 28.078 1 95.81 84 SER A O 1
ATOM 612 N N . ILE A 1 85 ? -3.426 32.344 26.516 1 96.44 85 ILE A N 1
ATOM 613 C CA . ILE A 1 85 ? -3.535 31.188 27.391 1 96.44 85 ILE A CA 1
ATOM 614 C C . ILE A 1 85 ? -2.26 30.359 27.312 1 96.44 85 ILE A C 1
ATOM 616 O O . ILE A 1 85 ? -1.957 29.578 28.219 1 96.44 85 ILE A O 1
ATOM 620 N N . PHE A 1 86 ? -1.466 30.5 26.266 1 95.56 86 PHE A N 1
ATOM 621 C CA . PHE A 1 86 ? -0.263 29.703 26.047 1 95.56 86 PHE A CA 1
ATOM 622 C C . PHE A 1 86 ? 0.82 30.062 27.062 1 95.56 86 PHE A C 1
ATOM 624 O O . PHE A 1 86 ? 1.015 31.25 27.359 1 95.56 86 PHE A O 1
ATOM 631 N N . THR A 1 87 ? 1.38 29.094 27.578 1 92.69 87 THR A N 1
ATOM 632 C CA . THR A 1 87 ? 2.535 29.234 28.453 1 92.69 87 THR A CA 1
ATOM 633 C C . THR A 1 87 ? 3.717 28.422 27.922 1 92.69 87 THR A C 1
ATOM 635 O O . THR A 1 87 ? 3.561 27.609 27.016 1 92.69 87 THR A O 1
ATOM 638 N N . PRO A 1 88 ? 4.898 28.594 28.484 1 90.62 88 PRO A N 1
ATOM 639 C CA . PRO A 1 88 ? 6.066 27.828 28.047 1 90.62 88 PRO A CA 1
ATOM 640 C C . PRO A 1 88 ? 5.918 26.328 28.281 1 90.62 88 PRO A C 1
ATOM 642 O O . PRO A 1 88 ? 6.703 25.547 27.75 1 90.62 88 PRO A O 1
ATOM 645 N N . GLY A 1 89 ? 4.934 26 29.047 1 92.62 89 GLY A N 1
ATOM 646 C CA . GLY A 1 89 ? 4.676 24.594 29.281 1 92.62 89 GLY A CA 1
ATOM 647 C C . GLY A 1 89 ? 3.938 23.906 28.156 1 92.62 89 GLY A C 1
ATOM 648 O O . GLY A 1 89 ? 3.898 22.672 28.078 1 92.62 89 GLY A O 1
ATOM 649 N N . HIS A 1 90 ? 3.363 24.672 27.281 1 96.56 90 HIS A N 1
ATOM 650 C CA . HIS A 1 90 ? 2.605 24.141 26.156 1 96.56 90 HIS A CA 1
ATOM 651 C C . HIS A 1 90 ? 3.504 23.906 24.938 1 96.56 90 HIS A C 1
ATOM 653 O O . HIS A 1 90 ? 4.391 24.703 24.656 1 96.56 90 HIS A O 1
ATOM 659 N N . LEU A 1 91 ? 3.4 22.812 24.328 1 97.88 91 LEU A N 1
ATOM 660 C CA . LEU A 1 91 ? 3.977 22.562 23 1 97.88 91 LEU A CA 1
ATOM 661 C C . LEU A 1 91 ? 2.898 22.609 21.922 1 97.88 91 LEU A C 1
ATOM 663 O O . LEU A 1 91 ? 1.961 21.812 21.938 1 97.88 91 LEU A O 1
ATOM 667 N N . MET A 1 92 ? 3.002 23.562 21.031 1 98.06 92 MET A N 1
ATOM 668 C CA . MET A 1 92 ? 2.084 23.688 19.906 1 98.06 92 MET A CA 1
ATOM 669 C C . MET A 1 92 ? 2.553 22.828 18.734 1 98.06 92 MET A C 1
ATOM 671 O O . MET A 1 92 ? 3.662 23.016 18.219 1 98.06 92 MET A O 1
ATOM 675 N N . VAL A 1 93 ? 1.754 21.859 18.312 1 98.56 93 VAL A N 1
ATOM 676 C CA . VAL A 1 93 ? 1.985 21.031 17.141 1 98.56 93 VAL A CA 1
ATOM 677 C C . VAL A 1 93 ? 0.947 21.359 16.062 1 98.56 93 VAL A C 1
ATOM 679 O O . VAL A 1 93 ? -0.215 20.969 16.172 1 98.56 93 VAL A O 1
ATOM 682 N N . SER A 1 94 ? 1.366 22 15.031 1 98.5 94 SER A N 1
ATOM 683 C CA . SER A 1 94 ? 0.414 22.422 14.016 1 98.5 94 SER A CA 1
ATOM 684 C C . SER A 1 94 ? 0.398 21.469 12.828 1 98.5 94 SER A C 1
ATOM 686 O O . SER A 1 94 ? 1.451 21.125 12.289 1 98.5 94 SER A O 1
ATOM 688 N N . ILE A 1 95 ? -0.776 21.062 12.453 1 97.75 95 ILE A N 1
ATOM 689 C CA . ILE A 1 95 ? -0.941 20.281 11.234 1 97.75 95 ILE A CA 1
ATOM 690 C C . ILE A 1 95 ? -1.78 21.047 10.227 1 97.75 95 ILE A C 1
ATOM 692 O O . ILE A 1 95 ? -2.363 20.469 9.305 1 97.75 95 ILE A O 1
ATOM 696 N N . ALA A 1 96 ? -1.896 22.422 10.461 1 95.75 96 ALA A N 1
ATOM 697 C CA . ALA A 1 96 ? -2.668 23.281 9.57 1 95.75 96 ALA A CA 1
ATOM 698 C C . ALA A 1 96 ? -1.969 23.438 8.219 1 95.75 96 ALA A C 1
ATOM 700 O O . ALA A 1 96 ? -0.78 23.766 8.164 1 95.75 96 ALA A O 1
ATOM 701 N N . LEU A 1 97 ? -2.758 23.297 7.18 1 94.81 97 LEU A N 1
ATOM 702 C CA . LEU A 1 97 ? -2.244 23.266 5.816 1 94.81 97 LEU A CA 1
ATOM 703 C C . LEU A 1 97 ? -1.603 24.594 5.445 1 94.81 97 LEU A C 1
ATOM 705 O O . LEU A 1 97 ? -2.254 25.641 5.508 1 94.81 97 LEU A O 1
ATOM 709 N N . GLY A 1 98 ? -0.335 24.562 5.168 1 94.5 98 GLY A N 1
ATOM 710 C CA . GLY A 1 98 ? 0.339 25.672 4.516 1 94.5 98 GLY A CA 1
ATOM 711 C C . GLY A 1 98 ? 0.794 26.75 5.488 1 94.5 98 GLY A C 1
ATOM 712 O O . GLY A 1 98 ? 1.487 27.688 5.102 1 94.5 98 GLY A O 1
ATOM 713 N N . ILE A 1 99 ? 0.487 26.688 6.793 1 95.94 99 ILE A N 1
ATOM 714 C CA . ILE A 1 99 ? 0.796 27.734 7.75 1 95.94 99 ILE A CA 1
ATOM 715 C C . ILE A 1 99 ? 2.232 27.578 8.25 1 95.94 99 ILE A C 1
ATOM 717 O O . ILE A 1 99 ? 2.559 26.594 8.922 1 95.94 99 ILE A O 1
ATOM 721 N N . PRO A 1 100 ? 3.037 28.5 8.008 1 96.25 100 PRO A N 1
ATOM 722 C CA . PRO A 1 100 ? 4.441 28.328 8.391 1 96.25 100 PRO A CA 1
ATOM 723 C C . PRO A 1 100 ? 4.676 28.547 9.883 1 96.25 100 PRO A C 1
ATOM 725 O O . PRO A 1 100 ? 3.867 29.203 10.555 1 96.25 100 PRO A O 1
ATOM 728 N N . ILE A 1 101 ? 5.762 28.078 10.32 1 96.69 101 ILE A N 1
ATOM 729 C CA . ILE A 1 101 ? 6.164 28.172 11.719 1 96.69 101 ILE A CA 1
ATOM 730 C C . ILE A 1 101 ? 6.273 29.656 12.109 1 96.69 101 ILE A C 1
ATOM 732 O O . ILE A 1 101 ? 5.812 30.047 13.18 1 96.69 101 ILE A O 1
ATOM 736 N N . ARG A 1 102 ? 6.875 30.453 11.25 1 94.62 102 ARG A N 1
ATOM 737 C CA . ARG A 1 102 ? 7.094 31.875 11.547 1 94.62 102 ARG A CA 1
ATOM 738 C C . ARG A 1 102 ? 5.773 32.562 11.844 1 94.62 102 ARG A C 1
ATOM 740 O O . ARG A 1 102 ? 5.715 33.438 12.727 1 94.62 102 ARG A O 1
ATOM 747 N N . TYR A 1 103 ? 4.801 32.25 11.109 1 95.19 103 TYR A N 1
ATOM 748 C CA . TYR A 1 103 ? 3.486 32.844 11.328 1 95.19 103 TYR A CA 1
ATOM 749 C C . TYR A 1 103 ? 2.938 32.469 12.695 1 95.19 103 TYR A C 1
ATOM 751 O O . TYR A 1 103 ? 2.441 33.344 13.43 1 95.19 103 TYR A O 1
ATOM 759 N N . LEU A 1 104 ? 2.984 31.203 13.055 1 95.81 104 LEU A N 1
ATOM 760 C CA . LEU A 1 104 ? 2.518 30.719 14.352 1 95.81 104 LEU A CA 1
ATOM 761 C C . LEU A 1 104 ? 3.273 31.391 15.492 1 95.81 104 LEU A C 1
ATOM 763 O O . LEU A 1 104 ? 2.666 31.859 16.453 1 95.81 104 LEU A O 1
ATOM 767 N N . GLU A 1 105 ? 4.539 31.5 15.328 1 95 105 GLU A N 1
ATOM 768 C CA . GLU A 1 105 ? 5.379 32.094 16.359 1 95 105 GLU A CA 1
ATOM 769 C C . GLU A 1 105 ? 5.066 33.594 16.516 1 95 105 GLU A C 1
ATOM 771 O O . GLU A 1 105 ? 5.145 34.125 17.625 1 95 105 GLU A O 1
ATOM 776 N N . GLN A 1 106 ? 4.691 34.219 15.461 1 94.06 106 GLN A N 1
ATOM 777 C CA . GLN A 1 106 ? 4.371 35.656 15.5 1 94.06 106 GLN A CA 1
ATOM 778 C C . GLN A 1 106 ? 3.037 35.875 16.203 1 94.06 106 GLN A C 1
ATOM 780 O O . GLN A 1 106 ? 2.85 36.906 16.844 1 94.06 106 GLN A O 1
ATOM 785 N N . MET A 1 107 ? 2.172 34.938 16.109 1 94.62 107 MET A N 1
ATOM 786 C CA . MET A 1 107 ? 0.819 35.125 16.625 1 94.62 107 MET A CA 1
ATOM 787 C C . MET A 1 107 ? 0.731 34.656 18.078 1 94.62 107 MET A C 1
ATOM 789 O O . MET A 1 107 ? -0.246 34.938 18.766 1 94.62 107 MET A O 1
ATOM 793 N N . LEU A 1 108 ? 1.729 33.969 18.547 1 95.69 108 LEU A N 1
ATOM 794 C CA . LEU A 1 108 ? 1.742 33.438 19.891 1 95.69 108 LEU A CA 1
ATOM 795 C C . LEU A 1 108 ? 2.75 34.188 20.766 1 95.69 108 LEU A C 1
ATOM 797 O O . LEU A 1 108 ? 3.6 34.906 20.266 1 95.69 108 LEU A O 1
ATOM 801 N N . PRO A 1 109 ? 2.576 34.062 22.062 1 94.81 109 PRO A N 1
ATOM 802 C CA . PRO A 1 109 ? 3.555 34.719 22.922 1 94.81 109 PRO A CA 1
ATOM 803 C C . PRO A 1 109 ? 4.996 34.344 22.594 1 94.81 109 PRO A C 1
ATOM 805 O O . PRO A 1 109 ? 5.246 33.219 22.125 1 94.81 109 PRO A O 1
ATOM 808 N N . ARG A 1 110 ? 5.855 35.188 22.953 1 91.12 110 ARG A N 1
ATOM 809 C CA . ARG A 1 110 ? 7.273 34.938 22.688 1 91.12 110 ARG A CA 1
ATOM 810 C C . ARG A 1 110 ? 7.746 33.656 23.328 1 91.12 110 ARG A C 1
ATOM 812 O O . ARG A 1 110 ? 7.336 33.312 24.438 1 91.12 110 ARG A O 1
ATOM 819 N N . LYS A 1 111 ? 8.492 32.906 22.641 1 89.31 111 LYS A N 1
ATOM 820 C CA . LYS A 1 111 ? 9.164 31.688 23.109 1 89.31 111 LYS A CA 1
ATOM 821 C C . LYS A 1 111 ? 8.203 30.516 23.156 1 89.31 111 LYS A C 1
ATOM 823 O O . LYS A 1 111 ? 8.492 29.484 23.766 1 89.31 111 LYS A O 1
ATOM 828 N N . THR A 1 112 ? 6.977 30.766 22.625 1 94.44 112 THR A N 1
ATOM 829 C CA . THR A 1 112 ? 6.102 29.609 22.484 1 94.44 112 THR A CA 1
ATOM 830 C C . THR A 1 112 ? 6.781 28.516 21.672 1 94.44 112 THR A C 1
ATOM 832 O O . THR A 1 112 ? 7.387 28.797 20.625 1 94.44 112 THR A O 1
ATOM 835 N N . ARG A 1 113 ? 6.773 27.266 22.188 1 97.44 113 ARG A N 1
ATOM 836 C CA . ARG A 1 113 ? 7.328 26.094 21.484 1 97.44 113 ARG A CA 1
ATOM 837 C C . ARG A 1 113 ? 6.402 25.641 20.375 1 97.44 113 ARG A C 1
ATOM 839 O O . ARG A 1 113 ? 5.246 25.281 20.625 1 97.44 113 ARG A O 1
ATOM 846 N N . VAL A 1 114 ? 6.949 25.703 19.125 1 97.94 114 VAL A N 1
ATOM 847 C CA . VAL A 1 114 ? 6.105 25.391 17.969 1 97.94 114 VAL A CA 1
ATOM 848 C C . VAL A 1 114 ? 6.773 24.328 17.094 1 97.94 114 VAL A C 1
ATOM 850 O O . VAL A 1 114 ? 7.98 24.406 16.844 1 97.94 114 VAL A O 1
ATOM 853 N N . VAL A 1 115 ? 6.027 23.344 16.703 1 98.62 115 VAL A N 1
ATOM 854 C CA . VAL A 1 115 ? 6.434 22.328 15.727 1 98.62 115 VAL A CA 1
ATOM 855 C C . VAL A 1 115 ? 5.379 22.234 14.625 1 98.62 115 VAL A C 1
ATOM 857 O O . VAL A 1 115 ? 4.18 22.219 14.906 1 98.62 115 VAL A O 1
ATOM 860 N N . ARG A 1 116 ? 5.812 22.25 13.398 1 98.56 116 ARG A N 1
ATOM 861 C CA . ARG A 1 116 ? 4.922 22.016 12.258 1 98.56 116 ARG A CA 1
ATOM 862 C C . ARG A 1 116 ? 5.02 20.578 11.766 1 98.56 116 ARG A C 1
ATOM 864 O O . ARG A 1 116 ? 6.117 20.062 11.555 1 98.56 116 ARG A O 1
ATOM 871 N N . VAL A 1 117 ? 3.869 19.938 11.602 1 98.75 117 VAL A N 1
ATOM 872 C CA . VAL A 1 117 ? 3.814 18.531 11.227 1 98.75 117 VAL A CA 1
ATOM 873 C C . VAL A 1 117 ? 2.943 18.359 9.984 1 98.75 117 VAL A C 1
ATOM 875 O O . VAL A 1 117 ? 1.916 19.016 9.836 1 98.75 117 VAL A O 1
ATOM 878 N N . MET A 1 118 ? 3.395 17.547 9.086 1 98.62 118 MET A N 1
ATOM 879 C CA . MET A 1 118 ? 2.561 17.062 7.988 1 98.62 118 MET A CA 1
ATOM 880 C C . MET A 1 118 ? 2.33 15.562 8.094 1 98.62 118 MET A C 1
ATOM 882 O O . MET A 1 118 ? 3.182 14.773 7.691 1 98.62 118 MET A O 1
ATOM 886 N N . PRO A 1 119 ? 1.218 15.164 8.586 1 98.44 119 PRO A N 1
ATOM 887 C CA . PRO A 1 119 ? 0.831 13.75 8.648 1 98.44 119 PRO A CA 1
ATOM 888 C C . PRO A 1 119 ? -0.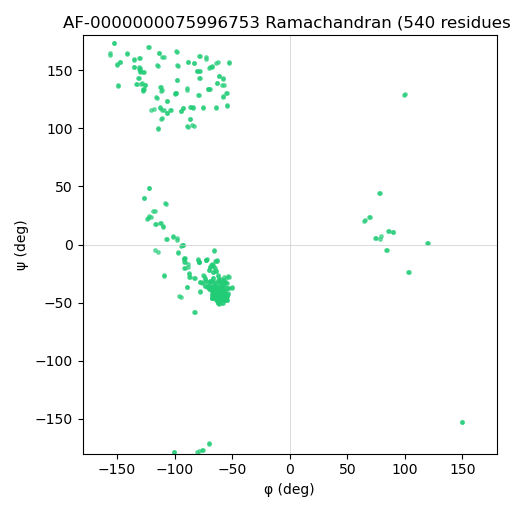132 13.352 7.531 1 98.44 119 PRO A C 1
ATOM 890 O O . PRO A 1 119 ? -0.378 14.141 6.613 1 98.44 119 PRO A O 1
ATOM 893 N N . ASN A 1 120 ? -0.543 12.086 7.555 1 98.25 120 ASN A N 1
ATOM 894 C CA . ASN A 1 120 ? -1.614 11.641 6.672 1 98.25 120 ASN A CA 1
ATOM 895 C C . ASN A 1 120 ? -2.543 10.648 7.367 1 98.25 120 ASN A C 1
ATOM 897 O O . ASN A 1 120 ? -2.236 10.164 8.461 1 98.25 120 ASN A O 1
ATOM 901 N N . THR A 1 121 ? -3.688 10.391 6.871 1 97.62 121 THR A N 1
ATOM 902 C CA . THR A 1 121 ? -4.809 9.758 7.555 1 97.62 121 THR A CA 1
ATOM 903 C C . THR A 1 121 ? -4.488 8.312 7.895 1 97.62 121 THR A C 1
ATOM 905 O O . THR A 1 121 ? -5.016 7.762 8.867 1 97.62 121 THR A O 1
ATOM 908 N N . PRO A 1 122 ? -3.586 7.645 7.227 1 98.69 122 PRO A N 1
ATOM 909 C CA . PRO A 1 122 ? -3.295 6.254 7.59 1 98.69 122 PRO A CA 1
ATOM 910 C C . PRO A 1 122 ? -2.67 6.129 8.977 1 98.69 122 PRO A C 1
ATOM 912 O O . PRO A 1 122 ? -2.455 5.016 9.461 1 98.69 122 PRO A O 1
ATOM 915 N N . ALA A 1 123 ? -2.385 7.258 9.594 1 98 123 ALA A N 1
ATOM 916 C CA . ALA A 1 123 ? -2.02 7.238 11.008 1 98 123 ALA A CA 1
ATOM 917 C C . ALA A 1 123 ? -3.066 6.5 11.836 1 98 123 ALA A C 1
ATOM 919 O O . ALA A 1 123 ? -2.744 5.898 12.867 1 98 123 ALA A O 1
ATOM 920 N N . LEU A 1 124 ? -4.277 6.523 11.367 1 96.06 124 LEU A N 1
ATOM 921 C CA . LEU A 1 124 ? -5.395 5.863 12.031 1 96.06 124 LEU A CA 1
ATOM 922 C C . LEU A 1 124 ? -5.109 4.379 12.227 1 96.06 124 LEU A C 1
ATOM 924 O O . LEU A 1 124 ? -5.516 3.793 13.234 1 96.06 124 LEU A O 1
ATOM 928 N N . VAL A 1 125 ? -4.348 3.783 11.266 1 97.12 125 VAL A N 1
ATOM 929 C CA . VAL A 1 125 ? -4.07 2.352 11.312 1 97.12 125 VAL A CA 1
ATOM 930 C C . VAL A 1 125 ? -2.584 2.123 11.586 1 97.12 125 VAL A C 1
ATOM 932 O O . VAL A 1 125 ? -2.016 1.113 11.164 1 97.12 125 VAL A O 1
ATOM 935 N N . LYS A 1 126 ? -1.946 3.117 12.078 1 97.12 126 LYS A N 1
ATOM 936 C CA . LYS A 1 126 ? -0.564 3.084 12.547 1 97.12 126 LYS A CA 1
ATOM 937 C C . LYS A 1 126 ? 0.408 2.908 11.383 1 97.12 126 LYS A C 1
ATOM 939 O O . LYS A 1 126 ? 1.492 2.346 11.555 1 97.12 126 LYS A O 1
ATOM 944 N N . HIS A 1 127 ? -0.016 3.283 10.227 1 98.38 127 HIS A N 1
ATOM 945 C CA . HIS A 1 127 ? 0.854 3.248 9.055 1 98.38 127 HIS A CA 1
ATOM 946 C C . HIS A 1 127 ? 0.883 4.602 8.352 1 98.38 127 HIS A C 1
ATOM 948 O O . HIS A 1 127 ? 0.843 4.664 7.117 1 98.38 127 HIS A O 1
ATOM 954 N N . GLY A 1 128 ? 0.911 5.598 9.117 1 98.56 128 GLY A N 1
ATOM 955 C CA . GLY A 1 128 ? 1.005 6.953 8.602 1 98.56 128 GLY A CA 1
ATOM 956 C C . GLY A 1 128 ? 2.379 7.285 8.047 1 98.56 128 GLY A C 1
ATOM 957 O O . GLY A 1 128 ? 3.34 6.547 8.273 1 98.56 128 GLY A O 1
ATOM 958 N N . ALA A 1 129 ? 2.432 8.305 7.242 1 98.69 129 ALA A N 1
ATOM 959 C CA . ALA A 1 129 ? 3.645 8.969 6.773 1 98.69 129 ALA A CA 1
ATOM 960 C C . ALA A 1 129 ? 3.65 10.438 7.184 1 98.69 129 ALA A C 1
ATOM 962 O O . ALA A 1 129 ? 2.764 11.203 6.793 1 98.69 129 ALA A O 1
ATOM 963 N N . SER A 1 130 ? 4.633 10.789 8.039 1 98.56 130 SER A N 1
ATOM 964 C CA . SER A 1 130 ? 4.645 12.156 8.555 1 98.56 130 SER A CA 1
ATOM 965 C C . SER A 1 130 ? 6.047 12.75 8.508 1 98.56 130 SER A C 1
ATOM 967 O O . SER A 1 130 ? 7.043 12.023 8.508 1 98.56 130 SER A O 1
ATOM 969 N N . VAL A 1 131 ? 6.102 14.016 8.406 1 98.81 131 VAL A N 1
ATOM 970 C CA . VAL A 1 131 ? 7.316 14.789 8.633 1 98.81 131 VAL A CA 1
ATOM 971 C C . VAL A 1 131 ? 7.031 15.945 9.594 1 98.81 131 VAL A C 1
ATOM 973 O O . VAL A 1 131 ? 5.871 16.297 9.82 1 98.81 131 VAL A O 1
ATOM 976 N N . PHE A 1 132 ? 8.125 16.469 10.203 1 98.81 132 PHE A N 1
ATOM 977 C CA . PHE A 1 132 ? 7.93 17.625 11.055 1 98.81 132 PHE A CA 1
ATOM 978 C C . PHE A 1 132 ? 9.148 18.547 11.008 1 98.81 132 PHE A C 1
ATOM 980 O O . PHE A 1 132 ? 10.227 18.125 10.578 1 98.81 132 PHE A O 1
ATOM 987 N N . SER A 1 133 ? 8.914 19.734 11.328 1 98.69 133 SER A N 1
ATOM 988 C CA . SER A 1 133 ? 9.938 20.766 11.461 1 98.69 133 SER A CA 1
ATOM 989 C C . SER A 1 133 ? 9.781 21.531 12.766 1 98.69 133 SER A C 1
ATOM 991 O O . SER A 1 133 ? 8.656 21.844 13.18 1 98.69 133 SER A O 1
ATOM 993 N N . CYS A 1 134 ? 10.867 21.891 13.359 1 98.31 134 CYS A N 1
ATOM 994 C CA . CYS A 1 134 ? 10.859 22.547 14.656 1 98.31 134 CYS A CA 1
ATOM 995 C C . CYS A 1 134 ? 10.992 24.062 14.5 1 98.31 134 CYS A C 1
ATOM 997 O O . CYS A 1 134 ? 11.719 24.531 13.633 1 98.31 134 CYS A O 1
ATOM 999 N N . GLY A 1 135 ? 10.242 24.75 15.352 1 97.06 135 GLY A N 1
ATOM 1000 C CA . GLY A 1 135 ? 10.367 26.203 15.406 1 97.06 135 GLY A CA 1
ATOM 1001 C C . GLY A 1 135 ? 11.617 26.656 16.125 1 97.06 135 GLY A C 1
ATOM 1002 O O . GLY A 1 135 ? 12.477 25.844 16.469 1 97.06 135 GLY A O 1
ATOM 1003 N N . SER A 1 136 ? 11.727 27.938 16.25 1 94.94 136 SER A N 1
ATOM 1004 C CA . SER A 1 136 ? 12.961 28.562 16.734 1 94.94 136 SER A CA 1
ATOM 1005 C C . SER A 1 136 ? 13.078 28.469 18.25 1 94.94 136 SER A C 1
ATOM 1007 O O . SER A 1 136 ? 14.172 28.625 18.797 1 94.94 136 SER A O 1
ATOM 1009 N N . THR A 1 137 ? 12.031 28.156 18.969 1 94.06 137 THR A N 1
ATOM 1010 C CA . THR A 1 137 ? 12.062 28.25 20.422 1 94.06 137 THR A CA 1
ATOM 1011 C C . THR A 1 137 ? 11.773 26.906 21.062 1 94.06 137 THR A C 1
ATOM 1013 O O . THR A 1 137 ? 11.273 26.844 22.188 1 94.06 137 THR A O 1
ATOM 1016 N N . ILE A 1 138 ? 12.008 25.891 20.375 1 95.5 138 ILE A N 1
ATOM 1017 C CA . ILE A 1 138 ? 11.766 24.562 20.938 1 95.5 138 ILE A CA 1
ATOM 1018 C C . ILE A 1 138 ? 12.789 24.266 22.031 1 95.5 138 ILE A C 1
ATOM 1020 O O . ILE A 1 138 ? 13.891 24.828 22.016 1 95.5 138 ILE A O 1
ATOM 1024 N N . LYS A 1 139 ? 12.438 23.484 22.953 1 95.19 139 LYS A N 1
ATOM 1025 C CA . LYS A 1 139 ? 13.32 23.047 24.016 1 95.19 139 LYS A CA 1
ATOM 1026 C C . LYS A 1 139 ? 13.906 21.672 23.734 1 95.19 139 LYS A C 1
ATOM 1028 O O . LYS A 1 139 ? 13.43 20.969 22.828 1 95.19 139 LYS A O 1
ATOM 1033 N N . GLU A 1 140 ? 14.953 21.406 24.562 1 93.12 140 GLU A N 1
ATOM 1034 C CA . GLU A 1 140 ? 15.523 20.062 24.484 1 93.12 140 GLU A CA 1
ATOM 1035 C C . GLU A 1 140 ? 14.469 19 24.766 1 93.12 140 GLU A C 1
ATOM 1037 O O . GLU A 1 140 ? 13.688 19.141 25.719 1 93.12 140 GLU A O 1
ATOM 1042 N N . GLY A 1 141 ? 14.367 18.062 23.875 1 96.56 141 GLY A N 1
ATOM 1043 C CA . GLY A 1 141 ? 13.43 16.984 24.109 1 96.56 141 GLY A CA 1
ATOM 1044 C C . GLY A 1 141 ? 12.148 17.125 23.297 1 96.56 141 GLY A C 1
ATOM 1045 O O . GLY A 1 141 ? 11.438 16.141 23.078 1 96.56 141 GLY A O 1
ATOM 1046 N N . ASP A 1 142 ? 11.797 18.375 22.875 1 97.38 142 ASP A N 1
ATOM 1047 C CA . ASP A 1 142 ? 10.555 18.594 22.125 1 97.38 142 ASP A CA 1
ATOM 1048 C C . ASP A 1 142 ? 10.547 17.797 20.828 1 97.38 142 ASP A C 1
ATOM 1050 O O . ASP A 1 142 ? 9.57 17.125 20.5 1 97.38 142 ASP A O 1
ATOM 1054 N N . SER A 1 143 ? 11.648 17.906 20.141 1 97.69 143 SER A N 1
ATOM 1055 C CA . SER A 1 143 ? 11.773 17.188 18.891 1 97.69 143 SER A CA 1
ATOM 1056 C C . SER A 1 143 ? 11.625 15.68 19.094 1 97.69 143 SER A C 1
ATOM 1058 O O . SER A 1 143 ? 10.93 15.016 18.328 1 97.69 143 SER A O 1
ATOM 1060 N N . ASP A 1 144 ? 12.227 15.164 20.078 1 97.81 144 ASP A N 1
ATOM 1061 C CA . ASP A 1 144 ? 12.164 13.742 20.391 1 97.81 144 ASP A CA 1
ATOM 1062 C C . ASP A 1 144 ? 10.734 13.32 20.734 1 97.81 144 ASP A C 1
ATOM 1064 O O . ASP A 1 144 ? 10.297 12.227 20.359 1 97.81 144 ASP A O 1
ATOM 1068 N N . LEU A 1 145 ? 10.125 14.164 21.453 1 97.19 145 LEU A N 1
ATOM 1069 C CA . LEU A 1 145 ? 8.75 13.875 21.844 1 97.19 145 LEU A CA 1
ATOM 1070 C C . LEU A 1 145 ? 7.848 13.766 20.625 1 97.19 145 LEU A C 1
ATOM 1072 O O . LEU A 1 145 ? 7.082 12.805 20.484 1 97.19 145 LEU A O 1
ATOM 1076 N N . VAL A 1 146 ? 7.941 14.719 19.734 1 98.12 146 VAL A N 1
ATOM 1077 C CA . VAL A 1 146 ? 7.117 14.742 18.547 1 98.12 146 VAL A CA 1
ATOM 1078 C C . VAL A 1 146 ? 7.445 13.539 17.656 1 98.12 146 VAL A C 1
ATOM 1080 O O . VAL A 1 146 ? 6.543 12.875 17.141 1 98.12 146 VAL A O 1
ATOM 1083 N N . LYS A 1 147 ? 8.711 13.281 17.547 1 98.12 147 LYS A N 1
ATOM 1084 C CA . LYS A 1 147 ? 9.141 12.125 16.766 1 98.12 147 LYS A CA 1
ATOM 1085 C C . LYS A 1 147 ? 8.586 10.828 17.344 1 98.12 147 LYS A C 1
ATOM 1087 O O . LYS A 1 147 ? 8.109 9.969 16.609 1 98.12 147 LYS A O 1
ATOM 1092 N N . LYS A 1 148 ? 8.641 10.703 18.609 1 97.31 148 LYS A N 1
ATOM 1093 C CA . LYS A 1 148 ? 8.117 9.523 19.281 1 97.31 148 LYS A CA 1
ATOM 1094 C C . LYS A 1 148 ? 6.613 9.383 19.047 1 97.31 148 LYS A C 1
ATOM 1096 O O . LYS A 1 148 ? 6.125 8.281 18.766 1 97.31 148 LYS A O 1
ATOM 1101 N N . MET A 1 149 ? 5.883 10.469 19.156 1 97.56 149 MET A N 1
ATOM 1102 C CA . MET A 1 149 ? 4.441 10.461 18.938 1 97.56 149 MET A CA 1
ATOM 1103 C C . MET A 1 149 ? 4.109 10.008 17.516 1 97.56 149 MET A C 1
ATOM 1105 O O . MET A 1 149 ? 3.311 9.086 17.328 1 97.56 149 MET A O 1
ATOM 1109 N N . LEU A 1 150 ? 4.812 10.562 16.547 1 98.38 150 LEU A N 1
ATOM 1110 C CA . LEU A 1 150 ? 4.465 10.32 15.156 1 98.38 150 LEU A CA 1
ATOM 1111 C C . LEU A 1 150 ? 4.965 8.953 14.703 1 98.38 150 LEU A C 1
ATOM 1113 O O . LEU A 1 150 ? 4.316 8.289 13.891 1 98.38 150 LEU A O 1
ATOM 1117 N N . THR A 1 151 ? 6.102 8.484 15.242 1 98.12 151 THR A N 1
ATOM 1118 C CA . THR A 1 151 ? 6.633 7.176 14.883 1 98.12 151 THR A CA 1
ATOM 1119 C C . THR A 1 151 ? 5.758 6.062 15.445 1 98.12 151 THR A C 1
ATOM 1121 O O . THR A 1 151 ? 5.773 4.938 14.938 1 98.12 151 THR A O 1
ATOM 1124 N N . SER A 1 152 ? 5.004 6.406 16.469 1 97.25 152 SER A N 1
ATOM 1125 C CA . SER A 1 152 ? 4.102 5.418 17.047 1 97.25 152 SER A CA 1
ATOM 1126 C C . SER A 1 152 ? 2.953 5.086 16.109 1 97.25 152 SER A C 1
ATOM 1128 O O . SER A 1 152 ? 2.309 4.047 16.234 1 97.25 152 SER A O 1
ATOM 1130 N N . VAL A 1 153 ? 2.699 5.98 15.133 1 97.88 153 VAL A N 1
ATOM 1131 C CA . VAL A 1 153 ? 1.549 5.77 14.258 1 97.88 153 VAL A CA 1
ATOM 1132 C C . VAL A 1 153 ? 2.006 5.734 12.805 1 97.88 153 VAL A C 1
ATOM 1134 O O . VAL A 1 153 ? 1.215 5.992 11.891 1 97.88 153 VAL A O 1
ATOM 1137 N N . GLY A 1 154 ? 3.221 5.449 12.516 1 98.12 154 GLY A N 1
ATOM 1138 C CA . GLY A 1 154 ? 3.795 5.367 11.18 1 98.12 154 GLY A CA 1
ATOM 1139 C C . GLY A 1 154 ? 5.262 5.746 11.141 1 98.12 154 GLY A C 1
ATOM 1140 O O . GLY A 1 154 ? 5.984 5.57 12.125 1 98.12 154 GLY A O 1
ATOM 1141 N N . ILE A 1 155 ? 5.68 6.234 9.969 1 98.38 155 ILE A N 1
ATOM 1142 C CA . ILE A 1 155 ? 7.055 6.715 9.859 1 98.38 155 ILE A CA 1
ATOM 1143 C C . ILE A 1 155 ? 7.09 8.227 10.031 1 98.38 155 ILE A C 1
ATOM 1145 O O . ILE A 1 155 ? 6.09 8.914 9.789 1 98.38 155 ILE A O 1
ATOM 1149 N N . CYS A 1 156 ? 8.203 8.711 10.484 1 98.44 156 CYS A N 1
ATOM 1150 C CA . CYS A 1 156 ? 8.336 10.148 10.703 1 98.44 156 CYS A CA 1
ATOM 1151 C C . CYS A 1 156 ? 9.773 10.602 10.492 1 98.44 156 CYS A C 1
ATOM 1153 O O . CYS A 1 156 ? 10.711 9.922 10.898 1 98.44 156 CYS A O 1
ATOM 1155 N N . GLU A 1 157 ? 9.914 11.719 9.812 1 97.69 157 GLU A N 1
ATOM 1156 C CA . GLU A 1 157 ? 11.227 12.328 9.586 1 97.69 157 GLU A CA 1
ATOM 1157 C C . GLU A 1 157 ? 11.203 13.828 9.883 1 97.69 157 GLU A C 1
ATOM 1159 O O . GLU A 1 157 ? 10.234 14.508 9.555 1 97.69 157 GLU A O 1
ATOM 1164 N N . GLU A 1 158 ? 12.273 14.297 10.555 1 98.5 158 GLU A N 1
ATOM 1165 C CA . GLU A 1 158 ? 12.461 15.742 10.688 1 98.5 158 GLU A CA 1
ATOM 1166 C C . GLU A 1 158 ? 13.047 16.344 9.406 1 98.5 158 GLU A C 1
ATOM 1168 O O . GLU A 1 158 ? 14.047 15.844 8.891 1 98.5 158 GLU A O 1
ATOM 1173 N N . VAL A 1 159 ? 12.438 17.375 8.898 1 98.69 159 VAL A N 1
ATOM 1174 C CA . VAL A 1 159 ? 12.875 17.969 7.645 1 98.69 159 VAL A CA 1
ATOM 1175 C C . VAL A 1 159 ? 12.914 19.484 7.777 1 98.69 159 VAL A C 1
ATOM 1177 O O . VAL A 1 159 ? 12.297 20.047 8.688 1 98.69 159 VAL A O 1
ATOM 1180 N N . PRO A 1 160 ? 13.703 20.125 6.875 1 98.31 160 PRO A N 1
ATOM 1181 C CA . PRO A 1 160 ? 13.516 21.578 6.781 1 98.31 160 PRO A CA 1
ATOM 1182 C C . PRO A 1 160 ? 12.078 21.969 6.434 1 98.31 160 PRO A C 1
ATOM 1184 O O . PRO A 1 160 ? 11.43 21.281 5.633 1 98.31 160 PRO A O 1
ATOM 1187 N N . GLU A 1 161 ? 11.57 23.031 7.008 1 98 161 GLU A N 1
ATOM 1188 C CA . GLU A 1 161 ? 10.188 23.453 6.816 1 98 161 GLU A CA 1
ATOM 1189 C C . GLU A 1 161 ? 9.875 23.641 5.336 1 98 161 GLU A C 1
ATOM 1191 O O . GLU A 1 161 ? 8.734 23.438 4.902 1 98 161 GLU A O 1
ATOM 1196 N N . THR A 1 162 ? 10.898 24 4.5 1 97.5 162 THR A N 1
ATOM 1197 C CA . THR A 1 162 ? 10.727 24.297 3.084 1 97.5 162 THR A CA 1
ATOM 1198 C C . THR A 1 162 ? 10.258 23.062 2.318 1 97.5 162 THR A C 1
ATOM 1200 O O . THR A 1 162 ? 9.781 23.172 1.186 1 97.5 162 THR A O 1
ATOM 1203 N N . LEU A 1 163 ? 10.344 21.891 2.914 1 98.56 163 LEU A N 1
ATOM 1204 C CA . LEU A 1 163 ? 9.992 20.656 2.223 1 98.56 163 LEU A CA 1
ATOM 1205 C C . LEU A 1 163 ? 8.57 20.219 2.559 1 98.56 163 LEU A C 1
ATOM 1207 O O . LEU A 1 163 ? 8.023 19.312 1.937 1 98.56 163 LEU A O 1
ATOM 1211 N N . ILE A 1 164 ? 7.91 20.875 3.48 1 98.44 164 ILE A N 1
ATOM 1212 C CA . ILE A 1 164 ? 6.656 20.375 4.035 1 98.44 164 ILE A CA 1
ATOM 1213 C C . ILE A 1 164 ? 5.551 20.469 2.984 1 98.44 164 ILE A C 1
ATOM 1215 O O . ILE A 1 164 ? 4.688 19.594 2.898 1 98.44 164 ILE A O 1
ATOM 1219 N N . ASP A 1 165 ? 5.59 21.484 2.152 1 98.19 165 ASP A N 1
ATOM 1220 C CA . ASP A 1 165 ? 4.559 21.594 1.122 1 98.19 165 ASP A CA 1
ATOM 1221 C C . ASP A 1 165 ? 4.684 20.469 0.102 1 98.19 165 ASP A C 1
ATOM 1223 O O . ASP A 1 165 ? 3.674 19.922 -0.348 1 98.19 165 ASP A O 1
ATOM 1227 N N . ALA A 1 166 ? 5.93 20.172 -0.279 1 98.69 166 ALA A N 1
ATOM 1228 C CA . ALA A 1 166 ? 6.156 19.047 -1.178 1 98.69 166 ALA A CA 1
ATOM 1229 C C . ALA A 1 166 ? 5.66 17.75 -0.559 1 98.69 166 ALA A C 1
ATOM 1231 O O . ALA A 1 166 ? 5.047 16.922 -1.242 1 98.69 166 ALA A O 1
ATOM 1232 N N . VAL A 1 167 ? 5.852 17.562 0.732 1 98.88 167 VAL A N 1
ATOM 1233 C CA . VAL A 1 167 ? 5.395 16.375 1.451 1 98.88 167 VAL A CA 1
ATOM 1234 C C . VAL A 1 167 ? 3.869 16.344 1.483 1 98.88 167 VAL A C 1
ATOM 1236 O O . VAL A 1 167 ? 3.26 15.273 1.358 1 98.88 167 VAL A O 1
ATOM 1239 N N . THR A 1 168 ? 3.279 17.516 1.665 1 98.5 168 THR A N 1
ATOM 1240 C CA . THR A 1 168 ? 1.824 17.609 1.625 1 98.5 168 THR A CA 1
ATOM 1241 C C . THR A 1 168 ? 1.277 17.047 0.318 1 98.5 168 THR A C 1
ATOM 1243 O O . THR A 1 168 ? 0.313 16.281 0.323 1 98.5 168 THR A O 1
ATOM 1246 N N . GLY A 1 169 ? 1.921 17.391 -0.748 1 98.81 169 GLY A N 1
ATOM 1247 C CA . GLY A 1 169 ? 1.498 16.891 -2.049 1 98.81 169 GLY A CA 1
ATOM 1248 C C . GLY A 1 169 ? 1.706 15.398 -2.217 1 98.81 169 GLY A C 1
ATOM 1249 O O . GLY A 1 169 ? 0.876 14.719 -2.82 1 98.81 169 GLY A O 1
ATOM 1250 N N . LEU A 1 170 ? 2.773 14.891 -1.715 1 98.88 170 LEU A N 1
ATOM 1251 C CA . LEU A 1 170 ? 3.156 13.5 -1.957 1 98.88 170 LEU A CA 1
ATOM 1252 C C . LEU A 1 170 ? 2.43 12.562 -0.999 1 98.88 170 LEU A C 1
ATOM 1254 O O . LEU A 1 170 ? 1.685 11.68 -1.433 1 98.88 170 LEU A O 1
ATOM 1258 N N . SER A 1 171 ? 2.604 12.781 0.279 1 98.81 171 SER A N 1
ATOM 1259 C CA . SER A 1 171 ? 2.094 11.812 1.237 1 98.81 171 SER A CA 1
ATOM 1260 C C . SER A 1 171 ? 0.896 12.359 2.006 1 98.81 171 SER A C 1
ATOM 1262 O O . SER A 1 171 ? 0.062 11.602 2.496 1 98.81 171 SER A O 1
ATOM 1264 N N . GLY A 1 172 ? 0.811 13.68 2.148 1 98.38 172 GLY A N 1
ATOM 1265 C CA . GLY A 1 172 ? -0.365 14.25 2.785 1 98.38 172 GLY A CA 1
ATOM 1266 C C . GLY A 1 172 ? -1.648 13.977 2.025 1 98.38 172 GLY A C 1
ATOM 1267 O O . GLY A 1 172 ? -2.621 13.477 2.596 1 98.38 172 GLY A O 1
ATOM 1268 N N . SER A 1 173 ? -1.581 14.273 0.751 1 98.56 173 SER A N 1
ATOM 1269 C CA . SER A 1 173 ? -2.729 14.078 -0.128 1 98.56 173 SER A CA 1
ATOM 1270 C C . SER A 1 173 ? -2.697 12.695 -0.774 1 98.56 173 SER A C 1
ATOM 1272 O O . SER A 1 173 ? -3.699 12.242 -1.332 1 98.56 173 SER A O 1
ATOM 1274 N N . GLY A 1 174 ? -1.598 12.031 -0.671 1 98.75 174 GLY A N 1
ATOM 1275 C CA . GLY A 1 174 ? -1.283 10.797 -1.371 1 98.75 174 GLY A CA 1
ATOM 1276 C C . GLY A 1 174 ? -2.322 9.711 -1.163 1 98.75 174 GLY A C 1
ATOM 1277 O O . GLY A 1 174 ? -2.701 9.016 -2.109 1 98.75 174 GLY A O 1
ATOM 1278 N N . PRO A 1 175 ? -2.783 9.5 0.046 1 98.88 175 PRO A N 1
ATOM 1279 C CA . PRO A 1 175 ? -3.797 8.461 0.268 1 98.88 175 PRO A CA 1
ATOM 1280 C C . PRO A 1 175 ? -5.008 8.617 -0.649 1 98.88 175 PRO A C 1
ATOM 1282 O O . PRO A 1 175 ? -5.559 7.621 -1.122 1 98.88 175 PRO A O 1
ATOM 1285 N N . ALA A 1 176 ? -5.422 9.844 -0.923 1 98.81 176 ALA A N 1
ATOM 1286 C CA . ALA A 1 176 ? -6.559 10.062 -1.813 1 98.81 176 ALA A CA 1
ATOM 1287 C C . ALA A 1 176 ? -6.289 9.484 -3.199 1 98.81 176 ALA A C 1
ATOM 1289 O O . ALA A 1 176 ? -7.172 8.867 -3.801 1 98.81 176 ALA A O 1
ATOM 1290 N N . TYR A 1 177 ? -5 9.656 -3.695 1 98.81 177 TYR A N 1
ATOM 1291 C CA . TYR A 1 177 ? -4.617 9.086 -4.98 1 98.81 177 TYR A CA 1
ATOM 1292 C C . TYR A 1 177 ? -4.777 7.574 -4.977 1 98.81 177 TYR A C 1
ATOM 1294 O O . TYR A 1 177 ? -5.293 6.996 -5.938 1 98.81 177 TYR A O 1
ATOM 1302 N N . MET A 1 178 ? -4.352 7.043 -3.893 1 98.88 178 MET A N 1
ATOM 1303 C CA . MET A 1 178 ? -4.27 5.586 -3.812 1 98.88 178 MET A CA 1
ATOM 1304 C C . MET A 1 178 ? -5.652 4.969 -3.629 1 98.88 178 MET A C 1
ATOM 1306 O O . MET A 1 178 ? -5.914 3.869 -4.117 1 98.88 178 MET A O 1
ATOM 1310 N N . TYR A 1 179 ? -6.578 5.676 -2.924 1 98.94 179 TYR A N 1
ATOM 1311 C CA . TYR A 1 179 ? -7.945 5.18 -2.844 1 98.94 179 TYR A CA 1
ATOM 1312 C C . TYR A 1 179 ? -8.594 5.145 -4.223 1 98.94 179 TYR A C 1
ATOM 1314 O O . TYR A 1 179 ? -9.305 4.191 -4.555 1 98.94 179 TYR A O 1
ATOM 1322 N N . ILE A 1 180 ? -8.336 6.148 -5.008 1 98.94 180 ILE A N 1
ATOM 1323 C CA . ILE A 1 180 ? -8.844 6.156 -6.379 1 98.94 180 ILE A CA 1
ATOM 1324 C C . ILE A 1 180 ? -8.219 5.012 -7.168 1 98.94 180 ILE A C 1
ATOM 1326 O O . ILE A 1 180 ? -8.898 4.336 -7.945 1 98.94 180 ILE A O 1
ATOM 1330 N N . ALA A 1 181 ? -6.949 4.809 -6.98 1 98.94 181 ALA A N 1
ATOM 1331 C CA . ALA A 1 181 ? -6.254 3.721 -7.66 1 98.94 181 ALA A CA 1
ATOM 1332 C C . ALA A 1 181 ? -6.852 2.367 -7.285 1 98.94 181 ALA A C 1
ATOM 1334 O O . ALA A 1 181 ? -7.066 1.517 -8.156 1 98.94 181 ALA A O 1
ATOM 1335 N N . ILE A 1 182 ? -7.094 2.143 -5.965 1 98.94 182 ILE A N 1
ATOM 1336 C CA . ILE A 1 182 ? -7.684 0.889 -5.504 1 98.94 182 ILE A CA 1
ATOM 1337 C C . ILE A 1 182 ? -9.047 0.684 -6.164 1 98.94 182 ILE A C 1
ATOM 1339 O O . ILE A 1 182 ? -9.344 -0.407 -6.656 1 98.94 182 ILE A O 1
ATOM 1343 N N . ASP A 1 183 ? -9.828 1.748 -6.195 1 98.88 183 ASP A N 1
ATOM 1344 C CA . ASP A 1 183 ? -11.164 1.685 -6.797 1 98.88 183 ASP A CA 1
ATOM 1345 C C . ASP A 1 183 ? -11.07 1.385 -8.289 1 98.88 183 ASP A C 1
ATOM 1347 O O . ASP A 1 183 ? -11.844 0.574 -8.812 1 98.88 183 ASP A O 1
ATOM 1351 N N . ALA A 1 184 ? -10.156 2.008 -8.969 1 98.94 184 ALA A N 1
ATOM 1352 C CA . ALA A 1 184 ? -9.977 1.82 -10.406 1 98.94 184 ALA A CA 1
ATOM 1353 C C . ALA A 1 184 ? -9.484 0.409 -10.719 1 98.94 184 ALA A C 1
ATOM 1355 O O . ALA A 1 184 ? -9.961 -0.224 -11.664 1 98.94 184 ALA A O 1
ATOM 1356 N N . LEU A 1 185 ? -8.5 -0.069 -9.992 1 98.94 185 LEU A N 1
ATOM 1357 C CA . LEU A 1 185 ? -8.039 -1.445 -10.148 1 98.94 185 LEU A CA 1
ATOM 1358 C C . LEU A 1 185 ? -9.195 -2.428 -9.969 1 98.94 185 LEU A C 1
ATOM 1360 O O . LEU A 1 185 ? -9.352 -3.361 -10.758 1 98.94 185 LEU A O 1
ATOM 1364 N N . ALA A 1 186 ? -9.977 -2.172 -8.883 1 98.88 186 ALA A N 1
ATOM 1365 C CA . ALA A 1 186 ? -11.133 -3.023 -8.625 1 98.88 186 ALA A CA 1
ATOM 1366 C C . ALA A 1 186 ? -12.102 -2.996 -9.805 1 98.88 186 ALA A C 1
ATOM 1368 O O . ALA A 1 186 ? -12.641 -4.035 -10.203 1 98.88 186 ALA A O 1
ATOM 1369 N N . ASP A 1 187 ? -12.359 -1.8 -10.383 1 98.88 187 ASP A N 1
ATOM 1370 C CA . ASP A 1 187 ? -13.211 -1.688 -11.562 1 98.88 187 ASP A CA 1
ATOM 1371 C C . ASP A 1 187 ? -12.664 -2.535 -12.711 1 98.88 187 ASP A C 1
ATOM 1373 O O . ASP A 1 187 ? -13.43 -3.182 -13.43 1 98.88 187 ASP A O 1
ATOM 1377 N N . GLY A 1 188 ? -11.367 -2.475 -12.883 1 98.88 188 GLY A N 1
ATOM 1378 C CA . GLY A 1 188 ? -10.766 -3.334 -13.891 1 98.88 188 GLY A CA 1
ATOM 1379 C C . GLY A 1 188 ? -11.008 -4.812 -13.633 1 98.88 188 GLY A C 1
ATOM 1380 O O . GLY A 1 188 ? -11.32 -5.562 -14.562 1 98.88 188 GLY A O 1
ATOM 1381 N N . GLY A 1 189 ? -10.836 -5.23 -12.383 1 98.88 189 GLY A N 1
ATOM 1382 C CA . GLY A 1 189 ? -11.141 -6.605 -12.016 1 98.88 189 GLY A CA 1
ATOM 1383 C C . GLY A 1 189 ? -12.586 -6.988 -12.266 1 98.88 189 GLY A C 1
ATOM 1384 O O . GLY A 1 189 ? -12.859 -8.062 -12.812 1 98.88 189 GLY A O 1
ATOM 1385 N N . VAL A 1 190 ? -13.484 -6.125 -11.883 1 98.88 190 VAL A N 1
ATOM 1386 C CA . VAL A 1 190 ? -14.914 -6.367 -12.062 1 98.88 190 VAL A CA 1
ATOM 1387 C C . VAL A 1 190 ? -15.242 -6.461 -13.547 1 98.88 190 VAL A C 1
ATOM 1389 O O . VAL A 1 190 ? -16.016 -7.328 -13.969 1 98.88 190 VAL A O 1
ATOM 1392 N N . LYS A 1 191 ? -14.656 -5.562 -14.305 1 98.81 191 LYS A N 1
ATOM 1393 C CA . LYS A 1 191 ? -14.836 -5.605 -15.758 1 98.81 191 LYS A CA 1
ATOM 1394 C C . LYS A 1 191 ? -14.453 -6.973 -16.312 1 98.81 191 LYS A C 1
ATOM 1396 O O . LYS A 1 191 ? -15.078 -7.461 -17.266 1 98.81 191 LYS A O 1
ATOM 1401 N N . MET A 1 192 ? -13.484 -7.594 -15.703 1 98.62 192 MET A N 1
ATOM 1402 C CA . MET A 1 192 ? -12.984 -8.883 -16.172 1 98.62 192 MET A CA 1
ATOM 1403 C C . MET A 1 192 ? -13.695 -10.031 -15.469 1 98.62 192 MET A C 1
ATOM 1405 O O . MET A 1 192 ? -13.312 -11.195 -15.625 1 98.62 192 MET A O 1
ATOM 1409 N N . GLY A 1 193 ? -14.625 -9.75 -14.555 1 98.5 193 GLY A N 1
ATOM 1410 C CA . GLY A 1 193 ? -15.508 -10.797 -14.07 1 98.5 193 GLY A CA 1
ATOM 1411 C C . GLY A 1 193 ? -15.398 -11.023 -12.57 1 98.5 193 GLY A C 1
ATOM 1412 O O . GLY A 1 193 ? -16.125 -11.852 -12.008 1 98.5 193 GLY A O 1
ATOM 1413 N N . LEU A 1 194 ? -14.594 -10.297 -11.867 1 98.81 194 LEU A N 1
ATOM 1414 C CA . LEU A 1 194 ? -14.422 -10.508 -10.438 1 98.81 194 LEU A CA 1
ATOM 1415 C C . LEU A 1 194 ? -15.586 -9.906 -9.656 1 98.81 194 LEU A C 1
ATOM 1417 O O . LEU A 1 194 ? -16.078 -8.828 -10 1 98.81 194 LEU A O 1
ATOM 1421 N N . PRO A 1 195 ? -15.961 -10.625 -8.586 1 98.69 195 PRO A N 1
ATOM 1422 C CA . PRO A 1 195 ? -16.859 -9.938 -7.648 1 98.69 195 PRO A CA 1
ATOM 1423 C C . PRO A 1 195 ? -16.219 -8.695 -7.035 1 98.69 195 PRO A C 1
ATOM 1425 O O . PRO A 1 195 ? -15.023 -8.695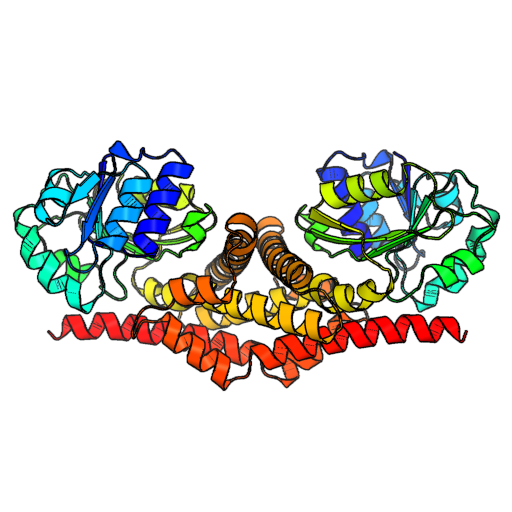 -6.723 1 98.69 195 PRO A O 1
ATOM 1428 N N . ARG A 1 196 ? -17.047 -7.738 -6.832 1 98.25 196 ARG A N 1
ATOM 1429 C CA . ARG A 1 196 ? -16.578 -6.422 -6.41 1 98.25 196 ARG A CA 1
ATOM 1430 C C . ARG A 1 196 ? -15.805 -6.512 -5.094 1 98.25 196 ARG A C 1
ATOM 1432 O O . ARG A 1 196 ? -14.719 -5.941 -4.965 1 98.25 196 ARG A O 1
ATOM 1439 N N . ASP A 1 197 ? -16.281 -7.199 -4.129 1 98.19 197 ASP A N 1
ATOM 1440 C CA . ASP A 1 197 ? -15.656 -7.281 -2.812 1 98.19 197 ASP A CA 1
ATOM 1441 C C . ASP A 1 197 ? -14.273 -7.926 -2.9 1 98.19 197 ASP A C 1
ATOM 1443 O O . ASP A 1 197 ? -13.32 -7.453 -2.279 1 98.19 197 ASP A O 1
ATOM 1447 N N . LEU A 1 198 ? -14.164 -9.023 -3.662 1 98.56 198 LEU A N 1
ATOM 1448 C CA . LEU A 1 198 ? -12.883 -9.688 -3.869 1 98.56 198 LEU A CA 1
ATOM 1449 C C . LEU A 1 198 ? -11.906 -8.773 -4.602 1 98.56 198 LEU A C 1
ATOM 1451 O O . LEU A 1 198 ? -10.727 -8.703 -4.242 1 98.56 198 LEU A O 1
ATOM 1455 N N . ALA A 1 199 ? -12.438 -8.031 -5.605 1 98.88 199 ALA A N 1
ATOM 1456 C CA . ALA A 1 199 ? -11.602 -7.129 -6.395 1 98.88 199 ALA A CA 1
ATOM 1457 C C . ALA A 1 199 ? -11.008 -6.031 -5.516 1 98.88 199 ALA A C 1
ATOM 1459 O O . ALA A 1 199 ? -9.82 -5.719 -5.625 1 98.88 199 ALA A O 1
ATOM 1460 N N . ILE A 1 200 ? -11.805 -5.48 -4.613 1 98.88 200 ILE A N 1
ATOM 1461 C CA . ILE A 1 200 ? -11.344 -4.41 -3.738 1 98.88 200 ILE A CA 1
ATOM 1462 C C . ILE A 1 200 ? -10.289 -4.953 -2.775 1 98.88 200 ILE A C 1
ATOM 1464 O O . ILE A 1 200 ? -9.242 -4.332 -2.578 1 98.88 200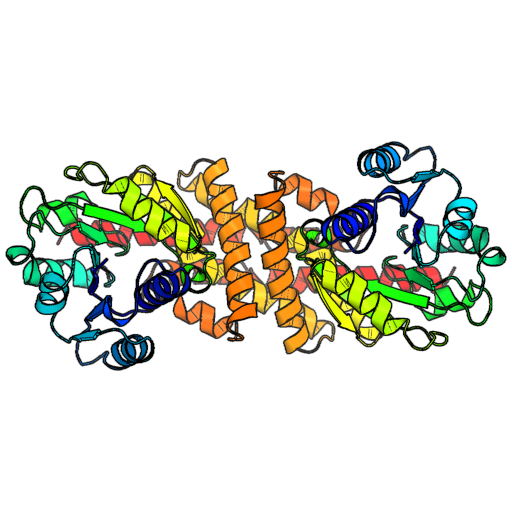 ILE A O 1
ATOM 1468 N N . ARG A 1 201 ? -10.508 -6.102 -2.217 1 98.69 201 ARG A N 1
ATOM 1469 C CA . ARG A 1 201 ? -9.578 -6.684 -1.257 1 98.69 201 ARG A CA 1
ATOM 1470 C C . ARG A 1 201 ? -8.242 -7.008 -1.917 1 98.69 201 ARG A C 1
ATOM 1472 O O . ARG A 1 201 ? -7.18 -6.723 -1.356 1 98.69 201 ARG A O 1
ATOM 1479 N N . LEU A 1 202 ? -8.312 -7.582 -3.109 1 98.88 202 LEU A N 1
ATOM 1480 C CA . LEU A 1 202 ? -7.09 -7.918 -3.834 1 98.88 202 LEU A CA 1
ATOM 1481 C C . LEU A 1 202 ? -6.328 -6.656 -4.227 1 98.88 202 LEU A C 1
ATOM 1483 O O . LEU A 1 202 ? -5.098 -6.617 -4.137 1 98.88 202 LEU A O 1
ATOM 1487 N N . ALA A 1 203 ? -7.055 -5.633 -4.68 1 98.94 203 ALA A N 1
ATOM 1488 C CA . ALA A 1 203 ? -6.422 -4.371 -5.051 1 98.94 203 ALA A CA 1
ATOM 1489 C C . ALA A 1 203 ? -5.734 -3.725 -3.85 1 98.94 203 ALA A C 1
ATOM 1491 O O . ALA A 1 203 ? -4.566 -3.336 -3.928 1 98.94 203 ALA A O 1
ATOM 1492 N N . ALA A 1 204 ? -6.465 -3.645 -2.732 1 98.94 204 ALA A N 1
ATOM 1493 C CA . ALA A 1 204 ? -5.926 -3.033 -1.519 1 98.94 204 ALA A CA 1
ATOM 1494 C C . ALA A 1 204 ? -4.695 -3.785 -1.022 1 98.94 204 ALA A C 1
ATOM 1496 O O . ALA A 1 204 ? -3.686 -3.174 -0.672 1 98.94 204 ALA A O 1
ATOM 1497 N N . GLN A 1 205 ? -4.762 -5.102 -1.027 1 98.88 205 GLN A N 1
ATOM 1498 C CA . GLN A 1 205 ? -3.645 -5.934 -0.591 1 98.88 205 GLN A CA 1
ATOM 1499 C C . GLN A 1 205 ? -2.438 -5.762 -1.509 1 98.88 205 GLN A C 1
ATOM 1501 O O . GLN A 1 205 ? -1.293 -5.824 -1.057 1 98.88 205 GLN A O 1
ATOM 1506 N N . THR A 1 206 ? -2.725 -5.609 -2.791 1 98.88 206 THR A N 1
ATOM 1507 C CA . THR A 1 206 ? -1.659 -5.418 -3.77 1 98.88 206 THR A CA 1
ATOM 1508 C C . THR A 1 206 ? -0.91 -4.117 -3.508 1 98.88 206 THR A C 1
ATOM 1510 O O . THR A 1 206 ? 0.319 -4.074 -3.586 1 98.88 206 THR A O 1
ATOM 1513 N N . LEU A 1 207 ? -1.637 -3.016 -3.195 1 98.88 207 LEU A N 1
ATOM 1514 C CA . LEU A 1 207 ? -0.987 -1.762 -2.826 1 98.88 207 LEU A CA 1
ATOM 1515 C C . LEU A 1 207 ? -0.146 -1.937 -1.565 1 98.88 207 LEU A C 1
ATOM 1517 O O . LEU A 1 207 ? 1.021 -1.538 -1.531 1 98.88 207 LEU A O 1
ATOM 1521 N N . LEU A 1 208 ? -0.769 -2.5 -0.558 1 98.81 208 LEU A N 1
ATOM 1522 C CA . LEU A 1 208 ? -0.099 -2.729 0.718 1 98.81 208 LEU A CA 1
ATOM 1523 C C . LEU A 1 208 ? 1.185 -3.529 0.523 1 98.81 208 LEU A C 1
ATOM 1525 O O . LEU A 1 208 ? 2.246 -3.141 1.018 1 98.81 208 LEU A O 1
ATOM 1529 N N . GLY A 1 209 ? 1.111 -4.578 -0.204 1 98.75 209 GLY A N 1
ATOM 1530 C CA . GLY A 1 209 ? 2.258 -5.441 -0.432 1 98.75 209 GLY A CA 1
ATOM 1531 C C . GLY A 1 209 ? 3.371 -4.766 -1.209 1 98.75 209 GLY A C 1
ATOM 1532 O O . GLY A 1 209 ? 4.551 -4.934 -0.891 1 98.75 209 GLY A O 1
ATOM 1533 N N . ALA A 1 210 ? 3 -4.016 -2.266 1 98.81 210 ALA A N 1
ATOM 1534 C CA . ALA A 1 210 ? 3.998 -3.314 -3.066 1 98.81 210 ALA A CA 1
ATOM 1535 C C . ALA A 1 210 ? 4.746 -2.281 -2.229 1 98.81 210 ALA A C 1
ATOM 1537 O O . ALA A 1 210 ? 5.973 -2.17 -2.32 1 98.81 210 ALA A O 1
ATOM 1538 N N . GLY A 1 211 ? 3.955 -1.517 -1.442 1 98.81 211 GLY A N 1
ATOM 1539 C CA . GLY A 1 211 ? 4.609 -0.583 -0.54 1 98.81 211 GLY A CA 1
ATOM 1540 C C . GLY A 1 211 ? 5.582 -1.257 0.412 1 98.81 211 GLY A C 1
ATOM 1541 O O . GLY A 1 211 ? 6.711 -0.793 0.586 1 98.81 211 GLY A O 1
ATOM 1542 N N . LYS A 1 212 ? 5.152 -2.326 0.97 1 98.62 212 LYS A N 1
ATOM 1543 C CA . LYS A 1 212 ? 5.977 -3.066 1.922 1 98.62 212 LYS A CA 1
ATOM 1544 C C . LYS A 1 212 ? 7.234 -3.607 1.253 1 98.62 212 LYS A C 1
ATOM 1546 O O . LYS A 1 212 ? 8.312 -3.605 1.853 1 98.62 212 LYS A O 1
ATOM 1551 N N . MET A 1 213 ? 7.133 -4.082 0.052 1 98.56 213 MET A N 1
ATOM 1552 C CA . MET A 1 213 ? 8.273 -4.586 -0.701 1 98.56 213 MET A CA 1
ATOM 1553 C C . MET A 1 213 ? 9.359 -3.521 -0.822 1 98.56 213 MET A C 1
ATOM 1555 O O . MET A 1 213 ? 10.531 -3.793 -0.565 1 98.56 213 MET A O 1
ATOM 1559 N N . VAL A 1 214 ? 8.945 -2.33 -1.197 1 98.81 214 VAL A N 1
ATOM 1560 C CA . VAL A 1 214 ? 9.898 -1.244 -1.381 1 98.81 214 VAL A CA 1
ATOM 1561 C C . VAL A 1 214 ? 10.562 -0.904 -0.046 1 98.81 214 VAL A C 1
ATOM 1563 O O . VAL A 1 214 ? 11.781 -0.785 0.037 1 98.81 214 VAL A O 1
ATOM 1566 N N . LEU A 1 215 ? 9.781 -0.798 0.988 1 98.56 215 LEU A N 1
ATOM 1567 C CA . LEU A 1 215 ? 10.273 -0.354 2.289 1 98.56 215 LEU A CA 1
ATOM 1568 C C . LEU A 1 215 ? 11.172 -1.409 2.922 1 98.56 215 LEU A C 1
ATOM 1570 O O . LEU A 1 215 ? 12.18 -1.077 3.547 1 98.56 215 LEU A O 1
ATOM 1574 N N . GLU A 1 216 ? 10.891 -2.703 2.777 1 97.56 216 GLU A N 1
ATOM 1575 C CA . GLU A 1 216 ? 11.609 -3.75 3.494 1 97.56 216 GLU A CA 1
ATOM 1576 C C . GLU A 1 216 ? 12.828 -4.223 2.703 1 97.56 216 GLU A C 1
ATOM 1578 O O . GLU A 1 216 ? 13.859 -4.574 3.285 1 97.56 216 GLU A O 1
ATOM 1583 N N . THR A 1 217 ? 12.68 -4.262 1.403 1 96.5 217 THR A N 1
ATOM 1584 C CA . THR A 1 217 ? 13.805 -4.754 0.616 1 96.5 217 THR A CA 1
ATOM 1585 C C . THR A 1 217 ? 14.82 -3.643 0.375 1 96.5 217 THR A C 1
ATOM 1587 O O . THR A 1 217 ? 16 -3.914 0.127 1 96.5 217 THR A O 1
ATOM 1590 N N . GLY A 1 218 ? 14.32 -2.369 0.336 1 97.19 218 GLY A N 1
ATOM 1591 C CA . GLY A 1 218 ? 15.195 -1.243 0.032 1 97.19 218 GLY A CA 1
ATOM 1592 C C . GLY A 1 218 ? 15.57 -1.161 -1.435 1 97.19 218 GLY A C 1
ATOM 1593 O O . GLY A 1 218 ? 16.391 -0.331 -1.823 1 97.19 218 GLY A O 1
ATOM 1594 N N . ARG A 1 219 ? 15 -2.002 -2.242 1 97.12 219 ARG A N 1
ATOM 1595 C CA . ARG A 1 219 ? 15.305 -2.014 -3.668 1 97.12 219 ARG A CA 1
ATOM 1596 C C . ARG A 1 219 ? 14.539 -0.921 -4.406 1 97.12 219 ARG A C 1
ATOM 1598 O O . ARG A 1 219 ? 13.43 -0.562 -4.008 1 97.12 219 ARG A O 1
ATOM 1605 N N . HIS A 1 220 ? 15.133 -0.412 -5.469 1 98.19 220 HIS A N 1
ATOM 1606 C CA . HIS A 1 220 ? 14.484 0.617 -6.277 1 98.19 220 HIS A CA 1
ATOM 1607 C C . HIS A 1 220 ? 13.203 0.094 -6.918 1 98.19 220 HIS A C 1
ATOM 1609 O O . HIS A 1 220 ? 13.164 -1.04 -7.402 1 98.19 220 HIS A O 1
ATOM 1615 N N . PRO A 1 221 ? 12.109 0.929 -6.949 1 98.56 221 PRO A N 1
ATOM 1616 C CA . PRO A 1 221 ? 10.844 0.486 -7.535 1 98.56 221 PRO A CA 1
ATOM 1617 C C . PRO A 1 221 ? 11 -0.006 -8.977 1 98.56 221 PRO A C 1
ATOM 1619 O O . PRO A 1 221 ? 10.336 -0.966 -9.375 1 98.56 221 PRO A O 1
ATOM 1622 N N . GLY A 1 222 ? 11.852 0.646 -9.727 1 98.31 222 GLY A N 1
ATOM 1623 C CA . GLY A 1 222 ? 12.094 0.213 -11.094 1 98.31 222 GLY A CA 1
ATOM 1624 C C . GLY A 1 222 ? 12.594 -1.218 -11.188 1 98.31 222 GLY A C 1
ATOM 1625 O O . GLY A 1 222 ? 12.172 -1.969 -12.07 1 98.31 222 GLY A O 1
ATOM 1626 N N . ALA A 1 223 ? 13.5 -1.608 -10.32 1 98.06 223 ALA A N 1
ATOM 1627 C CA . ALA A 1 223 ? 14.039 -2.969 -10.289 1 98.06 223 ALA A CA 1
ATOM 1628 C C . ALA A 1 223 ? 12.961 -3.971 -9.875 1 98.06 223 ALA A C 1
ATOM 1630 O O . ALA A 1 223 ? 12.891 -5.074 -10.422 1 98.06 223 ALA A O 1
ATOM 1631 N N . LEU A 1 224 ? 12.164 -3.615 -8.914 1 98.38 224 LEU A N 1
ATOM 1632 C CA . LEU A 1 224 ? 11.078 -4.484 -8.469 1 98.38 224 LEU A CA 1
ATOM 1633 C C . LEU A 1 224 ? 10.055 -4.699 -9.578 1 98.38 224 LEU A C 1
ATOM 1635 O O . LEU A 1 224 ? 9.539 -5.805 -9.75 1 98.38 224 LEU A O 1
ATOM 1639 N N . LYS A 1 225 ? 9.75 -3.572 -10.328 1 98.5 225 LYS A N 1
ATOM 1640 C CA . LYS A 1 225 ? 8.867 -3.676 -11.484 1 98.5 225 LYS A CA 1
ATOM 1641 C C . LYS A 1 225 ? 9.414 -4.676 -12.5 1 98.5 225 LYS A C 1
ATOM 1643 O O . LYS A 1 225 ? 8.672 -5.508 -13.023 1 98.5 225 LYS A O 1
ATOM 1648 N N . ASP A 1 226 ? 10.695 -4.648 -12.734 1 97.25 226 ASP A N 1
ATOM 1649 C CA . ASP A 1 226 ? 11.328 -5.555 -13.688 1 97.25 226 ASP A CA 1
ATOM 1650 C C . ASP A 1 226 ? 11.211 -7.004 -13.227 1 97.25 226 ASP A C 1
ATOM 1652 O O . ASP A 1 226 ? 11.094 -7.918 -14.047 1 97.25 226 ASP A O 1
ATOM 1656 N N . ASP A 1 227 ? 11.234 -7.23 -11.969 1 94.88 227 ASP A N 1
ATOM 1657 C CA . ASP A 1 227 ? 11.141 -8.57 -11.406 1 94.88 227 ASP A CA 1
ATOM 1658 C C . ASP A 1 227 ? 9.766 -9.188 -11.68 1 94.88 227 ASP A C 1
ATOM 1660 O O . ASP A 1 227 ? 9.641 -10.406 -11.773 1 94.88 227 ASP A O 1
ATOM 1664 N N . VAL A 1 228 ? 8.75 -8.383 -11.805 1 96.81 228 VAL A N 1
ATOM 1665 C CA . VAL A 1 228 ? 7.383 -8.859 -12.008 1 96.81 228 VAL A CA 1
ATOM 1666 C C . VAL A 1 228 ? 7.125 -9.062 -13.492 1 96.81 228 VAL A C 1
ATOM 1668 O O . VAL A 1 228 ? 6.289 -9.883 -13.883 1 96.81 228 VAL A O 1
ATOM 1671 N N . CYS A 1 229 ? 7.844 -8.297 -14.312 1 96.56 229 CYS A N 1
ATOM 1672 C CA . CYS A 1 229 ? 7.629 -8.312 -15.75 1 96.56 229 CYS A CA 1
ATOM 1673 C C . CYS A 1 229 ? 8.5 -9.375 -16.422 1 96.56 229 CYS A C 1
ATOM 1675 O O . CYS A 1 229 ? 9.672 -9.133 -16.703 1 96.56 229 CYS A O 1
ATOM 1677 N N . SER A 1 230 ? 7.961 -10.492 -16.781 1 92.44 230 SER A N 1
ATOM 1678 C CA . SER A 1 230 ? 8.656 -11.516 -17.547 1 92.44 230 SER A CA 1
ATOM 1679 C C . SER A 1 230 ? 8.508 -11.289 -19.047 1 92.44 230 SER A C 1
ATOM 1681 O O . SER A 1 230 ? 7.594 -10.578 -19.484 1 92.44 230 SER A O 1
ATOM 1683 N N . PRO A 1 231 ? 9.445 -11.828 -19.859 1 91.88 231 PRO A N 1
ATOM 1684 C CA . PRO A 1 231 ? 9.336 -11.672 -21.297 1 91.88 231 PRO A CA 1
ATOM 1685 C C . PRO A 1 231 ? 7.992 -12.148 -21.844 1 91.88 231 PRO A C 1
ATOM 1687 O O . PRO A 1 231 ? 7.625 -13.312 -21.656 1 91.88 231 PRO A O 1
ATOM 1690 N N . ALA A 1 232 ? 7.227 -11.266 -22.453 1 92 232 ALA A N 1
ATOM 1691 C CA . ALA A 1 232 ? 5.938 -11.523 -23.078 1 92 232 ALA A CA 1
ATOM 1692 C C . ALA A 1 232 ? 4.891 -11.938 -22.062 1 92 232 ALA A C 1
ATOM 1694 O O . ALA A 1 232 ? 3.896 -12.586 -22.406 1 92 232 ALA A O 1
ATOM 1695 N N . GLY A 1 233 ? 5.145 -11.586 -20.828 1 94.12 233 GLY A N 1
ATOM 1696 C CA . GLY A 1 233 ? 4.191 -11.922 -19.781 1 94.12 233 GLY A CA 1
ATOM 1697 C C . GLY A 1 233 ? 3.012 -10.969 -19.719 1 94.12 233 GLY A C 1
ATOM 1698 O O . GLY A 1 233 ? 2.9 -10.055 -20.547 1 94.12 233 GLY A O 1
ATOM 1699 N N . SER A 1 234 ? 2.125 -11.227 -18.75 1 96.94 234 SER A N 1
ATOM 1700 C CA . SER A 1 234 ? 0.921 -10.414 -18.609 1 96.94 234 SER A CA 1
ATOM 1701 C C . SER A 1 234 ? 1.255 -9.016 -18.109 1 96.94 234 SER A C 1
ATOM 1703 O O . SER A 1 234 ? 0.68 -8.031 -18.578 1 96.94 234 SER A O 1
ATOM 1705 N N . SER A 1 235 ? 2.242 -8.859 -17.219 1 97.94 235 SER A N 1
ATOM 1706 C CA . SER A 1 235 ? 2.562 -7.602 -16.562 1 97.94 235 SER A CA 1
ATOM 1707 C C . SER A 1 235 ? 3.086 -6.57 -17.562 1 97.94 235 SER A C 1
ATOM 1709 O O . SER A 1 235 ? 2.758 -5.387 -17.469 1 97.94 235 SER A O 1
ATOM 1711 N N . ILE A 1 236 ? 3.93 -7.012 -18.531 1 98.12 236 ILE A N 1
ATOM 1712 C CA . ILE A 1 236 ? 4.523 -6.066 -19.469 1 98.12 236 ILE A CA 1
ATOM 1713 C C . ILE A 1 236 ? 3.443 -5.527 -20.406 1 98.12 236 ILE A C 1
ATOM 1715 O O . ILE A 1 236 ? 3.518 -4.383 -20.859 1 98.12 236 ILE A O 1
ATOM 1719 N N . HIS A 1 237 ? 2.447 -6.312 -20.703 1 98.12 237 HIS A N 1
ATOM 1720 C CA . HIS A 1 237 ? 1.315 -5.84 -21.484 1 98.12 237 HIS A CA 1
ATOM 1721 C C . HIS A 1 237 ? 0.525 -4.773 -20.734 1 98.12 237 HIS A C 1
ATOM 1723 O O . HIS A 1 237 ? 0.05 -3.807 -21.344 1 98.12 237 HIS A O 1
ATOM 1729 N N . ALA A 1 238 ? 0.36 -4.969 -19.484 1 98.75 238 ALA A N 1
ATOM 1730 C CA . ALA A 1 238 ? -0.299 -3.979 -18.625 1 98.75 238 ALA A CA 1
ATOM 1731 C C . ALA A 1 238 ? 0.514 -2.688 -18.562 1 98.75 238 ALA A C 1
ATOM 1733 O O . ALA A 1 238 ? -0.045 -1.591 -18.625 1 98.75 238 ALA A O 1
ATOM 1734 N N . VAL A 1 239 ? 1.843 -2.805 -18.406 1 98.69 239 VAL A N 1
ATOM 1735 C CA . VAL A 1 239 ? 2.73 -1.651 -18.297 1 98.69 239 VAL A CA 1
ATOM 1736 C C . VAL A 1 239 ? 2.602 -0.784 -19.547 1 98.69 239 VAL A C 1
ATOM 1738 O O . VAL A 1 239 ? 2.6 0.447 -19.469 1 98.69 239 VAL A O 1
ATOM 1741 N N . GLN A 1 240 ? 2.531 -1.437 -20.688 1 98.62 240 GLN A N 1
ATOM 1742 C CA . GLN A 1 240 ? 2.354 -0.699 -21.922 1 98.62 240 GLN A CA 1
ATOM 1743 C C . GLN A 1 240 ? 1.104 0.176 -21.875 1 98.62 240 GLN A C 1
ATOM 1745 O O . GLN A 1 240 ? 1.114 1.311 -22.359 1 98.62 240 GLN A O 1
ATOM 1750 N N . GLN A 1 241 ? -0.015 -0.338 -21.297 1 98.69 241 GLN A N 1
ATOM 1751 C CA . GLN A 1 241 ? -1.248 0.435 -21.188 1 98.69 241 GLN A CA 1
ATOM 1752 C C . GLN A 1 241 ? -1.076 1.606 -20.219 1 98.69 241 GLN A C 1
ATOM 1754 O O . GLN A 1 241 ? -1.614 2.691 -20.453 1 98.69 241 GLN A O 1
ATOM 1759 N N . LEU A 1 242 ? -0.362 1.395 -19.141 1 98.75 242 LEU A N 1
ATOM 1760 C CA . LEU A 1 242 ? -0.091 2.473 -18.188 1 98.75 242 LEU A CA 1
ATOM 1761 C C . LEU A 1 242 ? 0.642 3.621 -18.875 1 98.75 242 LEU A C 1
ATOM 1763 O O . LEU A 1 242 ? 0.325 4.789 -18.641 1 98.75 242 LEU A O 1
ATOM 1767 N N . GLU A 1 243 ? 1.648 3.232 -19.703 1 98.12 243 GLU A N 1
ATOM 1768 C CA . GLU A 1 243 ? 2.4 4.246 -20.438 1 98.12 243 GLU A CA 1
ATOM 1769 C C . GLU A 1 243 ? 1.522 4.938 -21.469 1 98.12 243 GLU A C 1
ATOM 1771 O O . GLU A 1 243 ? 1.571 6.16 -21.625 1 98.12 243 GLU A O 1
ATOM 1776 N N . ARG A 1 244 ? 0.73 4.195 -22.156 1 98.25 244 ARG A N 1
ATOM 1777 C CA . ARG A 1 244 ? -0.144 4.715 -23.203 1 98.25 244 ARG A CA 1
ATOM 1778 C C . ARG A 1 244 ? -1.118 5.746 -22.641 1 98.25 244 ARG A C 1
ATOM 1780 O O . ARG A 1 244 ? -1.423 6.742 -23.297 1 98.25 244 ARG A O 1
ATOM 1787 N N . HIS A 1 245 ? -1.541 5.551 -21.406 1 98.25 245 HIS A N 1
ATOM 1788 C CA . HIS A 1 245 ? -2.598 6.391 -20.844 1 98.25 245 HIS A CA 1
ATOM 1789 C C . HIS A 1 245 ? -2.045 7.363 -19.812 1 98.25 245 HIS A C 1
ATOM 1791 O O . HIS A 1 245 ? -2.811 8.023 -19.109 1 98.25 245 HIS A O 1
ATOM 1797 N N . GLY A 1 246 ? -0.771 7.418 -19.609 1 98 246 GLY A N 1
ATOM 1798 C CA . GLY A 1 246 ? -0.104 8.492 -18.891 1 98 246 GLY A CA 1
ATOM 1799 C C . GLY A 1 246 ? -0.238 8.383 -17.375 1 98 246 GLY A C 1
ATOM 1800 O O . GLY A 1 246 ? -0.524 9.367 -16.703 1 98 246 GLY A O 1
ATOM 1801 N N . LEU A 1 247 ? -0.057 7.195 -16.844 1 98.69 247 LEU A N 1
ATOM 1802 C CA . LEU A 1 247 ? -0.141 7 -15.398 1 98.69 247 LEU A CA 1
ATOM 1803 C C . LEU A 1 247 ? 0.849 7.898 -14.672 1 98.69 247 LEU A C 1
ATOM 1805 O O . LEU A 1 247 ? 0.486 8.57 -13.703 1 98.69 247 LEU A O 1
ATOM 1809 N N . ARG A 1 248 ? 2.102 7.938 -15.133 1 98.62 248 ARG A N 1
ATOM 1810 C CA . ARG A 1 248 ? 3.146 8.711 -14.469 1 98.62 248 ARG A CA 1
ATOM 1811 C C . ARG A 1 248 ? 2.814 10.195 -14.469 1 98.62 248 ARG A C 1
ATOM 1813 O O . ARG A 1 248 ? 2.945 10.867 -13.445 1 98.62 248 ARG A O 1
ATOM 1820 N N . THR A 1 249 ? 2.332 10.656 -15.625 1 98.75 249 THR A N 1
ATOM 1821 C CA . THR A 1 249 ? 1.974 12.062 -15.734 1 98.75 249 THR A CA 1
ATOM 1822 C C . THR A 1 249 ? 0.859 12.422 -14.758 1 98.75 249 THR A C 1
ATOM 1824 O O . THR A 1 249 ? 0.916 13.461 -14.094 1 98.75 249 THR A O 1
ATOM 1827 N N . ALA A 1 250 ? -0.148 11.57 -14.664 1 98.81 250 ALA A N 1
ATOM 1828 C CA . ALA A 1 250 ? -1.277 11.805 -13.773 1 98.81 250 ALA A CA 1
ATOM 1829 C C . ALA A 1 250 ? -0.809 11.969 -12.328 1 98.81 250 ALA A C 1
ATOM 1831 O O . ALA A 1 250 ? -1.229 12.898 -11.633 1 98.81 250 ALA A O 1
ATOM 1832 N N . LEU A 1 251 ? 0.106 11.125 -11.898 1 98.94 251 LEU A N 1
ATOM 1833 C CA . LEU A 1 251 ? 0.542 11.117 -10.5 1 98.94 251 LEU A CA 1
ATOM 1834 C C . LEU A 1 251 ? 1.507 12.266 -10.227 1 98.94 251 LEU A C 1
ATOM 1836 O O . LEU A 1 251 ? 1.43 12.906 -9.172 1 98.94 251 LEU A O 1
ATOM 1840 N N . ILE A 1 252 ? 2.424 12.555 -11.156 1 98.94 252 ILE A N 1
ATOM 1841 C CA . ILE A 1 252 ? 3.367 13.656 -10.992 1 98.94 252 ILE A CA 1
ATOM 1842 C C . ILE A 1 252 ? 2.611 14.977 -10.914 1 98.94 252 ILE A C 1
ATOM 1844 O O . ILE A 1 252 ? 2.863 15.797 -10.023 1 98.94 252 ILE A O 1
ATOM 1848 N N . GLU A 1 253 ? 1.63 15.141 -11.805 1 98.88 253 GLU A N 1
ATOM 1849 C CA . GLU A 1 253 ? 0.844 16.375 -11.836 1 98.88 253 GLU A CA 1
ATOM 1850 C C . GLU A 1 253 ? -0.009 16.5 -10.578 1 98.88 253 GLU A C 1
ATOM 1852 O O . GLU A 1 253 ? -0.242 17.609 -10.094 1 98.88 253 GLU A O 1
ATOM 1857 N N . ALA A 1 254 ? -0.508 15.414 -10.094 1 98.88 254 ALA A N 1
ATOM 1858 C CA . ALA A 1 254 ? -1.295 15.43 -8.867 1 98.88 254 ALA A CA 1
ATOM 1859 C C . ALA A 1 254 ? -0.458 15.922 -7.688 1 98.88 254 ALA A C 1
ATOM 1861 O O . ALA A 1 254 ? -0.886 16.812 -6.941 1 98.88 254 ALA A O 1
ATOM 1862 N N . VAL A 1 255 ? 0.759 15.391 -7.52 1 98.94 255 VAL A N 1
ATOM 1863 C CA . VAL A 1 255 ? 1.647 15.797 -6.434 1 98.94 255 VAL A CA 1
ATOM 1864 C C . VAL A 1 255 ? 1.953 17.281 -6.547 1 98.94 255 VAL A C 1
ATOM 1866 O O . VAL A 1 255 ? 1.894 18.016 -5.551 1 98.94 255 VAL A O 1
ATOM 1869 N N . GLN A 1 256 ? 2.254 17.703 -7.738 1 98.88 256 GLN A N 1
ATOM 1870 C CA . GLN A 1 256 ? 2.58 19.109 -7.969 1 98.88 256 GLN A CA 1
ATOM 1871 C C . GLN A 1 256 ? 1.401 20.016 -7.621 1 98.88 256 GLN A C 1
ATOM 1873 O O . GLN A 1 256 ? 1.569 21.031 -6.945 1 98.88 256 GLN A O 1
ATOM 1878 N N . ALA A 1 257 ? 0.227 19.672 -8.078 1 98.81 257 ALA A N 1
ATOM 1879 C CA . ALA A 1 257 ? -0.958 20.484 -7.848 1 98.81 257 ALA A CA 1
ATOM 1880 C C . ALA A 1 257 ? -1.245 20.625 -6.355 1 98.81 257 ALA A C 1
ATOM 1882 O O . ALA A 1 257 ? -1.562 21.719 -5.875 1 98.81 257 ALA A O 1
ATOM 1883 N N . ALA A 1 258 ? -1.161 19.547 -5.672 1 98.75 258 ALA A N 1
ATOM 1884 C CA . ALA A 1 258 ? -1.422 19.578 -4.234 1 98.75 258 ALA A CA 1
ATOM 1885 C C . ALA A 1 258 ? -0.356 20.375 -3.496 1 98.75 258 ALA A C 1
ATOM 1887 O O . ALA A 1 258 ? -0.669 21.141 -2.574 1 98.75 258 ALA A O 1
ATOM 1888 N N . ALA A 1 259 ? 0.911 20.156 -3.855 1 98.5 259 ALA A N 1
ATOM 1889 C CA . ALA A 1 259 ? 2.004 20.891 -3.23 1 98.5 259 ALA A CA 1
ATOM 1890 C C . ALA A 1 259 ? 1.839 22.391 -3.439 1 98.5 259 ALA A C 1
ATOM 1892 O O . ALA A 1 259 ? 2.008 23.172 -2.504 1 98.5 259 ALA A O 1
ATOM 1893 N N . LEU A 1 260 ? 1.51 22.797 -4.645 1 98.25 260 LEU A N 1
ATOM 1894 C CA . LEU A 1 260 ? 1.339 24.203 -4.973 1 98.25 260 LEU A CA 1
ATOM 1895 C C . LEU A 1 260 ? 0.147 24.797 -4.227 1 98.25 260 LEU A C 1
ATOM 1897 O O . LEU A 1 260 ? 0.199 25.938 -3.771 1 98.25 260 LEU A O 1
ATOM 1901 N N . ARG A 1 261 ? -0.906 24.016 -4.121 1 97.25 261 ARG A N 1
ATOM 1902 C CA . ARG A 1 261 ? -2.064 24.484 -3.363 1 97.25 261 ARG A CA 1
ATOM 1903 C C . ARG A 1 261 ? -1.711 24.703 -1.896 1 97.25 261 ARG A C 1
ATOM 1905 O O . ARG A 1 261 ? -2.199 25.641 -1.265 1 97.25 261 ARG A O 1
ATOM 1912 N N . SER A 1 262 ? -0.943 23.797 -1.326 1 96.19 262 SER A N 1
ATOM 1913 C CA . SER A 1 262 ? -0.474 23.953 0.048 1 96.19 262 SER A CA 1
ATOM 1914 C C . SER A 1 262 ? 0.326 25.234 0.222 1 96.19 262 SER A C 1
ATOM 1916 O O . SER A 1 262 ? 0.119 25.969 1.187 1 96.19 262 SER A O 1
ATOM 1918 N N . GLU A 1 263 ? 1.222 25.516 -0.689 1 95.25 263 GLU A N 1
ATOM 1919 C CA . GLU A 1 263 ? 2.012 26.734 -0.661 1 95.25 263 GLU A CA 1
ATOM 1920 C C . GLU A 1 263 ? 1.117 27.969 -0.725 1 95.25 263 GLU A C 1
ATOM 1922 O O . GLU A 1 263 ? 1.342 28.953 -0.003 1 95.25 263 GLU A O 1
ATOM 1927 N N . GLU A 1 264 ? 0.178 27.906 -1.575 1 94.69 264 GLU A N 1
ATOM 1928 C CA . GLU A 1 264 ? -0.755 29.016 -1.757 1 94.69 264 GLU A CA 1
ATOM 1929 C C . GLU A 1 264 ? -1.551 29.281 -0.483 1 94.69 264 GLU A C 1
ATOM 1931 O O . GLU A 1 264 ? -1.812 30.438 -0.139 1 94.69 264 GLU A O 1
ATOM 1936 N N . ALA A 1 265 ? -2.021 28.25 0.115 1 89.12 265 ALA A N 1
ATOM 1937 C CA . ALA A 1 265 ? -2.803 28.375 1.344 1 89.12 265 ALA A CA 1
ATOM 1938 C C . ALA A 1 265 ? -2.008 29.094 2.43 1 89.12 265 ALA A C 1
ATOM 1940 O O . ALA A 1 265 ? -2.574 29.844 3.221 1 89.12 265 ALA A O 1
ATOM 1941 N N . GLY A 1 266 ? -0.714 28.938 2.547 1 83.56 266 GLY A N 1
ATOM 1942 C CA . GLY A 1 266 ? 0.153 29.609 3.508 1 83.56 266 GLY A CA 1
ATOM 1943 C C . GLY A 1 266 ? 0.392 31.062 3.188 1 83.56 266 GLY A C 1
ATOM 1944 O O . GLY A 1 266 ? 0.526 31.891 4.094 1 83.56 266 GLY A O 1
ATOM 1945 N N . LEU A 1 267 ? 0.481 31.375 1.898 1 79.06 267 LEU A N 1
ATOM 1946 C CA . LEU A 1 267 ? 0.757 32.75 1.462 1 79.06 267 LEU A CA 1
ATOM 1947 C C . LEU A 1 267 ? -0.439 33.656 1.725 1 79.06 267 LEU A C 1
ATOM 1949 O O . LEU A 1 267 ? -0.271 34.844 2.041 1 79.06 267 LEU A O 1
ATOM 1953 N N . ARG A 1 268 ? -1.487 33.156 1.533 1 68.94 268 ARG A N 1
ATOM 1954 C CA . ARG A 1 268 ? -2.68 33.969 1.755 1 68.94 268 ARG A CA 1
ATOM 1955 C C . ARG A 1 268 ? -2.756 34.469 3.201 1 68.94 268 ARG A C 1
ATOM 1957 O O . ARG A 1 268 ? -3.205 35.562 3.471 1 68.94 268 ARG A O 1
ATOM 1964 N N . GLU A 1 269 ? -2.264 33.75 3.938 1 64.38 269 GLU A N 1
ATOM 1965 C CA . GLU A 1 269 ? -2.383 34.125 5.348 1 64.38 269 GLU A CA 1
ATOM 1966 C C . GLU A 1 269 ? -1.25 35.062 5.777 1 64.38 269 GLU A C 1
ATOM 1968 O O . GLU A 1 269 ? -1.395 35.812 6.734 1 64.38 269 GLU A O 1
ATOM 1973 N N . LYS A 1 270 ? -0.154 34.969 5.043 1 58.72 270 LYS A N 1
ATOM 1974 C CA . LYS A 1 270 ? 0.885 35.969 5.266 1 58.72 270 LYS A CA 1
ATOM 1975 C C . LYS A 1 270 ? 0.375 37.375 4.945 1 58.72 270 LYS A C 1
ATOM 1977 O O . LYS A 1 270 ? 0.794 38.344 5.566 1 58.72 270 LYS A O 1
ATOM 1982 N N . LYS A 1 271 ? -0.57 37.562 3.945 1 56.84 271 LYS A N 1
ATOM 1983 C CA . LYS A 1 271 ? -1.014 38.875 3.473 1 56.84 271 LYS A CA 1
ATOM 1984 C C . LYS A 1 271 ? -2.178 39.375 4.309 1 56.84 271 LYS A C 1
ATOM 1986 O O . LYS A 1 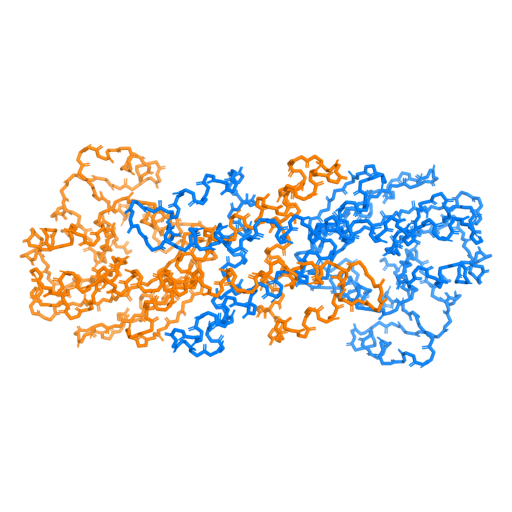271 ? -2.496 40.562 4.266 1 56.84 271 LYS A O 1
ATOM 1991 N N . SER A 1 272 ? -2.84 38.531 5 1 48.38 272 SER A N 1
ATOM 1992 C CA . SER A 1 272 ? -3.949 39.062 5.789 1 48.38 272 SER A CA 1
ATOM 1993 C C . SER A 1 272 ? -3.471 39.562 7.141 1 48.38 272 SER A C 1
ATOM 1995 O O . SER A 1 272 ? -2.529 39.031 7.723 1 48.38 272 SER A O 1
ATOM 1997 N N . MET B 1 1 ? 7.277 -30.328 5.984 1 91.38 1 MET B N 1
ATOM 1998 C CA . MET B 1 1 ? 6.699 -30.422 4.648 1 91.38 1 MET B CA 1
ATOM 1999 C C . MET B 1 1 ? 7.77 -30.234 3.578 1 91.38 1 MET B C 1
ATOM 2001 O O . MET B 1 1 ? 8.609 -29.344 3.674 1 91.38 1 MET B O 1
ATOM 2005 N N . LEU B 1 2 ? 7.855 -31.219 2.652 1 97.38 2 LEU B N 1
ATOM 2006 C CA . LEU B 1 2 ? 8.836 -31.172 1.573 1 97.38 2 LEU B CA 1
ATOM 2007 C C . LEU B 1 2 ? 8.242 -30.516 0.33 1 97.38 2 LEU B C 1
ATOM 2009 O O . LEU B 1 2 ? 7.289 -31.031 -0.254 1 97.38 2 LEU B O 1
ATOM 2013 N N . ILE B 1 3 ? 8.844 -29.391 -0.037 1 98.44 3 ILE B N 1
ATOM 2014 C CA . ILE B 1 3 ? 8.32 -28.625 -1.165 1 98.44 3 ILE B CA 1
ATOM 2015 C C . ILE B 1 3 ? 9.344 -28.594 -2.293 1 98.44 3 ILE B C 1
ATOM 2017 O O . ILE B 1 3 ? 10.523 -28.328 -2.061 1 98.44 3 ILE B O 1
ATOM 2021 N N . GLY B 1 4 ? 8.93 -28.969 -3.42 1 98.69 4 GLY B N 1
ATOM 2022 C CA . GLY B 1 4 ? 9.766 -28.891 -4.605 1 98.69 4 GLY B CA 1
ATOM 2023 C C . GLY B 1 4 ? 9.273 -27.859 -5.605 1 98.69 4 GLY B C 1
ATOM 2024 O O . GLY B 1 4 ? 8.086 -27.797 -5.918 1 98.69 4 GLY B O 1
ATOM 2025 N N . PHE B 1 5 ? 10.188 -27.016 -6.086 1 98.75 5 PHE B N 1
ATOM 2026 C CA . PHE B 1 5 ? 9.875 -26.031 -7.117 1 98.75 5 PHE B CA 1
ATOM 2027 C C . PHE B 1 5 ? 10.477 -26.453 -8.461 1 98.75 5 PHE B C 1
ATOM 2029 O O . PHE B 1 5 ? 11.695 -26.562 -8.594 1 98.75 5 PHE B O 1
ATOM 2036 N N . VAL B 1 6 ? 9.578 -26.75 -9.367 1 98.38 6 VAL B N 1
ATOM 2037 C CA . VAL B 1 6 ? 10.023 -26.875 -10.75 1 98.38 6 VAL B CA 1
ATOM 2038 C C . VAL B 1 6 ? 10.016 -25.516 -11.43 1 98.38 6 VAL B C 1
ATOM 2040 O O . VAL B 1 6 ? 8.961 -25.016 -11.82 1 98.38 6 VAL B O 1
ATOM 2043 N N . GLY B 1 7 ? 11.133 -24.969 -11.68 1 97.25 7 GLY B N 1
ATOM 2044 C CA . GLY B 1 7 ? 11.297 -23.562 -11.984 1 97.25 7 GLY B CA 1
ATOM 2045 C C . GLY B 1 7 ? 11.75 -22.734 -10.797 1 97.25 7 GLY B C 1
ATOM 2046 O O . GLY B 1 7 ? 11.164 -22.828 -9.719 1 97.25 7 GLY B O 1
ATOM 2047 N N . ALA B 1 8 ? 12.797 -21.969 -10.977 1 97.12 8 ALA B N 1
ATOM 2048 C CA . ALA B 1 8 ? 13.398 -21.219 -9.875 1 97.12 8 ALA B CA 1
ATOM 2049 C C . ALA B 1 8 ? 13.32 -19.719 -10.117 1 97.12 8 ALA B C 1
ATOM 2051 O O . ALA B 1 8 ? 14.172 -18.953 -9.641 1 97.12 8 ALA B O 1
ATOM 2052 N N . GLY B 1 9 ? 12.32 -19.297 -10.836 1 94.31 9 GLY B N 1
ATOM 2053 C CA . GLY B 1 9 ? 12.172 -17.891 -11.18 1 94.31 9 GLY B CA 1
ATOM 2054 C C . GLY B 1 9 ? 11.805 -17.031 -9.992 1 94.31 9 GLY B C 1
ATOM 2055 O O . GLY B 1 9 ? 11.828 -17.484 -8.844 1 94.31 9 GLY B O 1
ATOM 2056 N N . ARG B 1 10 ? 11.5 -15.797 -10.266 1 92.5 10 ARG B N 1
ATOM 2057 C CA . ARG B 1 10 ? 11.273 -14.789 -9.234 1 92.5 10 ARG B CA 1
ATOM 2058 C C . ARG B 1 10 ? 10.094 -15.164 -8.344 1 92.5 10 ARG B C 1
ATOM 2060 O O . ARG B 1 10 ? 10.148 -14.984 -7.129 1 92.5 10 ARG B O 1
ATOM 2067 N N . MET B 1 11 ? 8.992 -15.609 -8.922 1 95.81 11 MET B N 1
ATOM 2068 C CA . MET B 1 11 ? 7.816 -15.969 -8.133 1 95.81 11 MET B CA 1
ATOM 2069 C C . MET B 1 11 ? 8.109 -17.172 -7.246 1 95.81 11 MET B C 1
ATOM 2071 O O . MET B 1 11 ? 7.68 -17.234 -6.094 1 95.81 11 MET B O 1
ATOM 2075 N N . ALA B 1 12 ? 8.805 -18.141 -7.828 1 97.31 12 ALA B N 1
ATOM 2076 C CA . ALA B 1 12 ? 9.219 -19.297 -7.031 1 97.31 12 ALA B CA 1
ATOM 2077 C C . ALA B 1 12 ? 10.062 -18.859 -5.836 1 97.31 12 ALA B C 1
ATOM 2079 O O . ALA B 1 12 ? 9.859 -19.328 -4.719 1 97.31 12 ALA B O 1
ATOM 2080 N N . GLN B 1 13 ? 10.992 -17.984 -6.113 1 96.56 13 GLN B N 1
ATOM 2081 C CA . GLN B 1 13 ? 11.844 -17.453 -5.059 1 96.56 13 GLN B CA 1
ATOM 2082 C C . GLN B 1 13 ? 11.023 -16.734 -3.99 1 96.56 13 GLN B C 1
ATOM 2084 O O . GLN B 1 13 ? 11.258 -16.922 -2.793 1 96.56 13 GLN B O 1
ATOM 2089 N N . ALA B 1 14 ? 10.086 -15.945 -4.395 1 96.31 14 ALA B N 1
ATOM 2090 C CA . ALA B 1 14 ? 9.242 -15.195 -3.479 1 96.31 14 ALA B CA 1
ATOM 2091 C C . ALA B 1 14 ? 8.453 -16.125 -2.566 1 96.31 14 ALA B C 1
ATOM 2093 O O . ALA B 1 14 ? 8.383 -15.906 -1.354 1 96.31 14 ALA B O 1
ATOM 2094 N N . LEU B 1 15 ? 7.902 -17.141 -3.137 1 97.88 15 LEU B N 1
ATOM 2095 C CA . LEU B 1 15 ? 7.121 -18.094 -2.355 1 97.88 15 LEU B CA 1
ATOM 2096 C C . LEU B 1 15 ? 8.016 -18.875 -1.396 1 97.88 15 LEU B C 1
ATOM 2098 O O . LEU B 1 15 ? 7.691 -19 -0.214 1 97.88 15 LEU B O 1
ATOM 2102 N N . ALA B 1 16 ? 9.141 -19.344 -1.909 1 97.81 16 ALA B N 1
ATOM 2103 C CA . ALA B 1 16 ? 10.07 -20.109 -1.075 1 97.81 16 ALA B CA 1
ATOM 2104 C C . ALA B 1 16 ? 10.531 -19.281 0.126 1 97.81 16 ALA B C 1
ATOM 2106 O O . ALA B 1 16 ? 10.453 -19.75 1.267 1 97.81 16 ALA B O 1
ATOM 2107 N N . GLN B 1 17 ? 10.977 -18.094 -0.166 1 96.81 17 GLN B N 1
ATOM 2108 C CA . GLN B 1 17 ? 11.422 -17.203 0.906 1 96.81 17 GLN B CA 1
ATOM 2109 C C . GLN B 1 17 ? 10.289 -16.906 1.882 1 96.81 17 GLN B C 1
ATOM 2111 O O . GLN B 1 17 ? 10.5 -16.875 3.096 1 96.81 17 GLN B O 1
ATOM 2116 N N . GLY B 1 18 ? 9.133 -16.656 1.308 1 96.56 18 GLY B N 1
ATOM 2117 C CA . GLY B 1 18 ? 7.969 -16.406 2.146 1 96.56 18 GLY B CA 1
ATOM 2118 C C . GLY B 1 18 ? 7.645 -17.578 3.068 1 96.56 18 GLY B C 1
ATOM 2119 O O . GLY B 1 18 ? 7.387 -17.375 4.258 1 96.56 18 GLY B O 1
ATOM 2120 N N . PHE B 1 19 ? 7.648 -18.734 2.539 1 97.56 19 PHE B N 1
ATOM 2121 C CA . PHE B 1 19 ? 7.316 -19.938 3.316 1 97.56 19 PHE B CA 1
ATOM 2122 C C . PHE B 1 19 ? 8.336 -20.141 4.434 1 97.56 19 PHE B C 1
ATOM 2124 O O . PHE B 1 19 ? 7.969 -20.516 5.547 1 97.56 19 PHE B O 1
ATOM 2131 N N . ILE B 1 20 ? 9.609 -19.922 4.105 1 97.31 20 ILE B N 1
ATOM 2132 C CA . ILE B 1 20 ? 10.664 -20.062 5.105 1 97.31 20 ILE B CA 1
ATOM 2133 C C . ILE B 1 20 ? 10.477 -19.016 6.203 1 97.31 20 ILE B C 1
ATOM 2135 O O . ILE B 1 20 ? 10.508 -19.344 7.391 1 97.31 20 ILE B O 1
ATOM 2139 N N . ALA B 1 21 ? 10.227 -17.828 5.812 1 95.44 21 ALA B N 1
ATOM 2140 C CA . ALA B 1 21 ? 10.062 -16.719 6.75 1 95.44 21 ALA B CA 1
ATOM 2141 C C . ALA B 1 21 ? 8.844 -16.938 7.641 1 95.44 21 ALA B C 1
ATOM 2143 O O . ALA B 1 21 ? 8.844 -16.547 8.812 1 95.44 21 ALA B O 1
ATOM 2144 N N . ALA B 1 22 ? 7.855 -17.5 7.066 1 95.5 22 ALA B N 1
ATOM 2145 C CA . ALA B 1 22 ? 6.613 -17.719 7.805 1 95.5 22 ALA B CA 1
ATOM 2146 C C . ALA B 1 22 ? 6.719 -18.953 8.703 1 95.5 22 ALA B C 1
ATOM 2148 O O . ALA B 1 22 ? 5.816 -19.219 9.5 1 95.5 22 ALA B O 1
ATOM 2149 N N . GLY B 1 23 ? 7.766 -19.812 8.531 1 94.25 23 GLY B N 1
ATOM 2150 C CA . GLY B 1 23 ? 8.008 -20.969 9.383 1 94.25 23 GLY B CA 1
ATOM 2151 C C . GLY B 1 23 ? 7.23 -22.203 8.953 1 94.25 23 GLY B C 1
ATOM 2152 O O . GLY B 1 23 ? 7.109 -23.156 9.719 1 94.25 23 GLY B O 1
ATOM 2153 N N . ILE B 1 24 ? 6.664 -22.188 7.828 1 92.75 24 ILE B N 1
ATOM 2154 C CA . ILE B 1 24 ? 5.875 -23.312 7.34 1 92.75 24 ILE B CA 1
ATOM 2155 C C . ILE B 1 24 ? 6.809 -24.438 6.914 1 92.75 24 ILE B C 1
ATOM 2157 O O . ILE B 1 24 ? 6.414 -25.609 6.91 1 92.75 24 ILE B O 1
ATOM 2161 N N . THR B 1 25 ? 8.008 -24.078 6.535 1 95 25 THR B N 1
ATOM 2162 C CA . THR B 1 25 ? 9.047 -25.031 6.148 1 95 25 THR B CA 1
ATOM 2163 C C . THR B 1 25 ? 10.43 -24.453 6.398 1 95 25 THR B C 1
ATOM 2165 O O . THR B 1 25 ? 10.562 -23.359 6.938 1 95 25 THR B O 1
ATOM 2168 N N . LYS B 1 26 ? 11.43 -25.266 6.219 1 96.81 26 LYS B N 1
ATOM 2169 C CA . LYS B 1 26 ? 12.828 -24.859 6.332 1 96.81 26 LYS B CA 1
ATOM 2170 C C . LYS B 1 26 ? 13.539 -24.969 4.988 1 96.81 26 LYS B C 1
ATOM 2172 O O . LYS B 1 26 ? 13.125 -25.734 4.121 1 96.81 26 LYS B O 1
ATOM 2177 N N . GLY B 1 27 ? 14.508 -24.203 4.852 1 97.44 27 GLY B N 1
ATOM 2178 C CA . GLY B 1 27 ? 15.273 -24.203 3.611 1 97.44 27 GLY B CA 1
ATOM 2179 C C . GLY B 1 27 ? 15.695 -25.594 3.174 1 97.44 27 GLY B C 1
ATOM 2180 O O . GLY B 1 27 ? 15.594 -25.938 1.995 1 97.44 27 GLY B O 1
ATOM 2181 N N . GLU B 1 28 ? 16.031 -26.422 4.129 1 97.56 28 GLU B N 1
ATOM 2182 C CA . GLU B 1 28 ? 16.547 -27.75 3.832 1 97.56 28 GLU B CA 1
ATOM 2183 C C . GLU B 1 28 ? 15.445 -28.672 3.326 1 97.56 28 GLU B C 1
ATOM 2185 O O . GLU B 1 28 ? 15.727 -29.75 2.779 1 97.56 28 GLU B O 1
ATOM 2190 N N . LYS B 1 29 ? 14.242 -28.203 3.516 1 98.38 29 LYS B N 1
ATOM 2191 C CA . LYS B 1 29 ? 13.102 -29.016 3.102 1 98.38 29 LYS B CA 1
ATOM 2192 C C . LYS B 1 29 ? 12.531 -28.531 1.771 1 98.38 29 LYS B C 1
ATOM 2194 O O . LYS B 1 29 ? 11.469 -28.984 1.343 1 98.38 29 LYS B O 1
ATOM 2199 N N . ILE B 1 30 ? 13.203 -27.609 1.173 1 98.56 30 ILE B N 1
ATOM 2200 C CA . ILE B 1 30 ? 12.836 -27.109 -0.146 1 98.56 30 ILE B CA 1
ATOM 2201 C C . ILE B 1 30 ? 13.898 -27.516 -1.168 1 98.56 30 ILE B C 1
ATOM 2203 O O . ILE B 1 30 ? 15.094 -27.469 -0.88 1 98.56 30 ILE B O 1
ATOM 2207 N N . ILE B 1 31 ? 13.469 -27.984 -2.307 1 98.69 31 ILE B N 1
ATOM 2208 C CA . ILE B 1 31 ? 14.359 -28.234 -3.432 1 98.69 31 ILE B CA 1
ATOM 2209 C C . ILE B 1 31 ? 13.812 -27.562 -4.688 1 98.69 31 ILE B C 1
ATOM 2211 O O . ILE B 1 31 ? 12.602 -27.562 -4.922 1 98.69 31 ILE B O 1
ATOM 2215 N N . ALA B 1 32 ? 14.672 -26.969 -5.457 1 98.62 32 ALA B N 1
ATOM 2216 C CA . ALA B 1 32 ? 14.258 -26.281 -6.684 1 98.62 32 ALA B CA 1
ATOM 2217 C C . ALA B 1 32 ? 15.109 -26.734 -7.867 1 98.62 32 ALA B C 1
ATOM 2219 O O . ALA B 1 32 ? 16.281 -27.078 -7.707 1 98.62 32 ALA B O 1
ATOM 2220 N N . SER B 1 33 ? 14.492 -26.703 -9.008 1 98.25 33 SER B N 1
ATOM 2221 C CA . SER B 1 33 ? 15.219 -27.047 -10.227 1 98.25 33 SER B CA 1
ATOM 2222 C C . SER B 1 33 ? 15.07 -25.953 -11.281 1 98.25 33 SER B C 1
ATOM 2224 O O . SER B 1 33 ? 14.07 -25.234 -11.297 1 98.25 33 SER B O 1
ATOM 2226 N N . CYS B 1 34 ? 16.094 -25.781 -12.102 1 96.31 34 CYS B N 1
ATOM 2227 C CA . CYS B 1 34 ? 16.078 -25.047 -13.359 1 96.31 34 CYS B CA 1
ATOM 2228 C C . CYS B 1 34 ? 17.172 -25.516 -14.297 1 96.31 34 CYS B C 1
ATOM 2230 O O . CYS B 1 34 ? 18.062 -26.281 -13.891 1 96.31 34 CYS B O 1
ATOM 2232 N N . PRO B 1 35 ? 17.062 -25.156 -15.57 1 94.69 35 PRO B N 1
ATOM 2233 C CA . PRO B 1 35 ? 18.125 -25.578 -16.484 1 94.69 35 PRO B CA 1
ATOM 2234 C C . PRO B 1 35 ? 19.484 -24.953 -16.125 1 94.69 35 PRO B C 1
ATOM 2236 O O . PRO B 1 35 ? 19.531 -23.875 -15.523 1 94.69 35 PRO B O 1
ATOM 2239 N N . PRO B 1 36 ? 20.531 -25.578 -16.516 1 94.44 36 PRO B N 1
ATOM 2240 C CA . PRO B 1 36 ? 21.875 -25.109 -16.188 1 94.44 36 PRO B CA 1
ATOM 2241 C C . PRO B 1 36 ? 22.141 -23.688 -16.656 1 94.44 36 PRO B C 1
ATOM 2243 O O . PRO B 1 36 ? 22.891 -22.938 -16 1 94.44 36 PRO B O 1
ATOM 2246 N N . GLN B 1 37 ? 21.562 -23.281 -17.703 1 93.5 37 GLN B N 1
ATOM 2247 C CA . GLN B 1 37 ? 21.766 -21.938 -18.234 1 93.5 37 GLN B CA 1
ATOM 2248 C C . GLN B 1 37 ? 21.25 -20.875 -17.281 1 93.5 37 GLN B C 1
ATOM 2250 O O . GLN B 1 37 ? 21.656 -19.719 -17.344 1 93.5 37 GLN B O 1
ATOM 2255 N N . ASP B 1 38 ? 20.359 -21.266 -16.375 1 93.06 38 ASP B N 1
ATOM 2256 C CA . ASP B 1 38 ? 19.766 -20.344 -15.406 1 93.06 38 ASP B CA 1
ATOM 2257 C C . ASP B 1 38 ? 20.328 -20.594 -14 1 93.06 38 ASP B C 1
ATOM 2259 O O . ASP B 1 38 ? 19.609 -20.391 -13.008 1 93.06 38 ASP B O 1
ATOM 2263 N N . SER B 1 39 ? 21.531 -20.953 -13.828 1 93.88 39 SER B N 1
ATOM 2264 C CA . SER B 1 39 ? 22.141 -21.406 -12.57 1 93.88 39 SER B CA 1
ATOM 2265 C C . SER B 1 39 ? 22.109 -20.297 -11.523 1 93.88 39 SER B C 1
ATOM 2267 O O . SER B 1 39 ? 22.078 -20.562 -10.32 1 93.88 39 SER B O 1
ATOM 2269 N N . ALA B 1 40 ? 22.094 -19.078 -11.992 1 92.94 40 ALA B N 1
ATOM 2270 C CA . ALA B 1 40 ? 22.047 -17.953 -11.055 1 92.94 40 ALA B CA 1
ATOM 2271 C C . ALA B 1 40 ? 20.781 -18.016 -10.203 1 92.94 40 ALA B C 1
ATOM 2273 O O . ALA B 1 40 ? 20.781 -17.609 -9.047 1 92.94 40 ALA B O 1
ATOM 2274 N N . LEU B 1 41 ? 19.719 -18.531 -10.727 1 93.88 41 LEU B N 1
ATOM 2275 C CA . LEU B 1 41 ? 18.469 -18.656 -10.008 1 93.88 41 LEU B CA 1
ATOM 2276 C C . LEU B 1 41 ? 18.578 -19.688 -8.891 1 93.88 41 LEU B C 1
ATOM 2278 O O . LEU B 1 41 ? 18.016 -19.5 -7.805 1 93.88 41 LEU B O 1
ATOM 2282 N N . LEU B 1 42 ? 19.281 -20.75 -9.18 1 95.69 42 LEU B N 1
ATOM 2283 C CA . LEU B 1 42 ? 19.469 -21.797 -8.18 1 95.69 42 LEU B CA 1
ATOM 2284 C C . LEU B 1 42 ? 20.422 -21.312 -7.078 1 95.69 42 LEU B C 1
ATOM 2286 O O . LEU B 1 42 ? 20.281 -21.719 -5.922 1 95.69 42 LEU B O 1
ATOM 2290 N N . GLU B 1 43 ? 21.359 -20.469 -7.496 1 95.88 43 GLU B N 1
ATOM 2291 C CA . GLU B 1 43 ? 22.25 -19.906 -6.488 1 95.88 43 GLU B CA 1
ATOM 2292 C C . GLU B 1 43 ? 21.469 -19.141 -5.422 1 95.88 43 GLU B C 1
ATOM 2294 O O . GLU B 1 43 ? 21.797 -19.203 -4.238 1 95.88 43 GLU B O 1
ATOM 2299 N N . TYR B 1 44 ? 20.469 -18.5 -5.836 1 94.75 44 TYR B N 1
ATOM 2300 C CA . TYR B 1 44 ? 19.625 -17.781 -4.883 1 94.75 44 TYR B CA 1
ATOM 2301 C C . TYR B 1 44 ? 18.938 -18.75 -3.932 1 94.75 44 TYR B C 1
ATOM 2303 O O . TYR B 1 44 ? 18.906 -18.531 -2.719 1 94.75 44 TYR B O 1
ATOM 2311 N N . PHE B 1 45 ? 18.375 -19.828 -4.438 1 96.94 45 PHE B N 1
ATOM 2312 C CA . PHE B 1 45 ? 17.766 -20.844 -3.598 1 96.94 45 PHE B CA 1
ATOM 2313 C C . PHE B 1 45 ? 18.781 -21.422 -2.621 1 96.94 45 PHE B C 1
ATOM 2315 O O . PHE B 1 45 ? 18.469 -21.641 -1.447 1 96.94 45 PHE B O 1
ATOM 2322 N N . GLY B 1 46 ? 19.953 -21.641 -3.148 1 97 46 GLY B N 1
ATOM 2323 C CA . GLY B 1 46 ? 21.016 -22.125 -2.287 1 97 46 GLY B CA 1
ATOM 2324 C C . GLY B 1 46 ? 21.328 -21.188 -1.131 1 97 46 GLY B C 1
ATOM 2325 O O . GLY B 1 46 ? 21.562 -21.641 -0.01 1 97 46 GLY B O 1
ATOM 2326 N N . SER B 1 47 ? 21.281 -19.969 -1.405 1 96.56 47 SER B N 1
ATOM 2327 C CA . SER B 1 47 ? 21.594 -18.969 -0.389 1 96.56 47 SER B CA 1
ATOM 2328 C C . SER B 1 47 ? 20.547 -18.969 0.721 1 96.56 47 SER B C 1
ATOM 2330 O O . SER B 1 47 ? 20.812 -18.5 1.831 1 96.56 47 SER B O 1
ATOM 2332 N N . MET B 1 48 ? 19.406 -19.547 0.461 1 95.81 48 MET B N 1
ATOM 2333 C CA . MET B 1 48 ? 18.344 -19.641 1.454 1 95.81 48 MET B CA 1
ATOM 2334 C C . MET B 1 48 ? 18.422 -20.969 2.209 1 95.81 48 MET B C 1
ATOM 2336 O O . MET B 1 48 ? 17.562 -21.266 3.033 1 95.81 48 MET B O 1
ATOM 2340 N N . GLY B 1 49 ? 19.406 -21.766 1.812 1 97.5 49 GLY B N 1
ATOM 2341 C CA . GLY B 1 49 ? 19.562 -23.062 2.461 1 97.5 49 GLY B CA 1
ATOM 2342 C C . GLY B 1 49 ? 18.781 -24.172 1.786 1 97.5 49 GLY B C 1
ATOM 2343 O O . GLY B 1 49 ? 18.625 -25.25 2.346 1 97.5 49 GLY B O 1
ATOM 2344 N N . CYS B 1 50 ? 18.25 -23.922 0.625 1 98.25 50 CYS B N 1
ATOM 2345 C CA . CYS B 1 50 ? 17.469 -24.922 -0.105 1 98.25 50 CYS B CA 1
ATOM 2346 C C . CYS B 1 50 ? 18.375 -25.859 -0.888 1 98.25 50 CYS B C 1
ATOM 2348 O O . CYS B 1 50 ? 19.516 -25.516 -1.182 1 98.25 50 CYS B O 1
ATOM 2350 N N . LYS B 1 51 ? 17.891 -26.984 -1.155 1 98.25 51 LYS B N 1
ATOM 2351 C CA . LYS B 1 51 ? 18.547 -27.891 -2.098 1 98.25 51 LYS B CA 1
ATOM 2352 C C . LYS B 1 51 ? 18.281 -27.469 -3.539 1 98.25 51 LYS B C 1
ATOM 2354 O O . LYS B 1 51 ? 17.25 -26.828 -3.822 1 98.25 51 LYS B O 1
ATOM 2359 N N . THR B 1 52 ? 19.25 -27.766 -4.332 1 98.12 52 THR B N 1
ATOM 2360 C CA . THR B 1 52 ? 19.094 -27.391 -5.734 1 98.12 52 THR B CA 1
ATOM 2361 C C . THR B 1 52 ? 19.422 -28.578 -6.645 1 98.12 52 THR B C 1
ATOM 2363 O O . THR B 1 52 ? 20.125 -29.5 -6.246 1 98.12 52 THR B O 1
ATOM 2366 N N . SER B 1 53 ? 18.797 -28.594 -7.773 1 98 53 SER B N 1
ATOM 2367 C CA . SER B 1 53 ? 19 -29.656 -8.758 1 98 53 SER B CA 1
ATOM 2368 C C . SER B 1 53 ? 18.797 -29.125 -10.18 1 98 53 SER B C 1
ATOM 2370 O O . SER B 1 53 ? 18.172 -28.094 -10.375 1 98 53 SER B O 1
ATOM 2372 N N . TYR B 1 54 ? 19.438 -29.781 -11.148 1 97.5 54 TYR B N 1
ATOM 2373 C CA . TYR B 1 54 ? 19.156 -29.484 -12.555 1 97.5 54 TYR B CA 1
ATOM 2374 C C . TYR B 1 54 ? 18.172 -30.5 -13.133 1 97.5 54 TYR B C 1
ATOM 2376 O O . TYR B 1 54 ? 17.812 -30.406 -14.312 1 97.5 54 TYR B O 1
ATOM 2384 N N . SER B 1 55 ? 17.688 -31.359 -12.25 1 97.44 55 SER B N 1
ATOM 2385 C CA . SER B 1 55 ? 16.766 -32.406 -12.664 1 97.44 55 SER B CA 1
ATOM 2386 C C . SER B 1 55 ? 15.375 -32.188 -12.078 1 97.44 55 SER B C 1
ATOM 2388 O O . SER B 1 55 ? 15.195 -32.25 -10.859 1 97.44 55 SER B O 1
ATOM 2390 N N . ASN B 1 56 ? 14.414 -32 -12.953 1 98 56 ASN B N 1
ATOM 2391 C CA . ASN B 1 56 ? 13.031 -31.906 -12.492 1 98 56 ASN B CA 1
ATOM 2392 C C . ASN B 1 56 ? 12.578 -33.188 -11.789 1 98 56 ASN B C 1
ATOM 2394 O O . ASN B 1 56 ? 11.812 -33.125 -10.82 1 98 56 ASN B O 1
ATOM 2398 N N . ALA B 1 57 ? 13.062 -34.281 -12.32 1 97.5 57 ALA B N 1
ATOM 2399 C CA . ALA B 1 57 ? 12.688 -35.562 -11.766 1 97.5 57 ALA B CA 1
ATOM 2400 C C . ALA B 1 57 ? 13.109 -35.688 -10.297 1 97.5 57 ALA B C 1
ATOM 2402 O O . ALA B 1 57 ? 12.344 -36.188 -9.469 1 97.5 57 ALA B O 1
ATOM 2403 N N .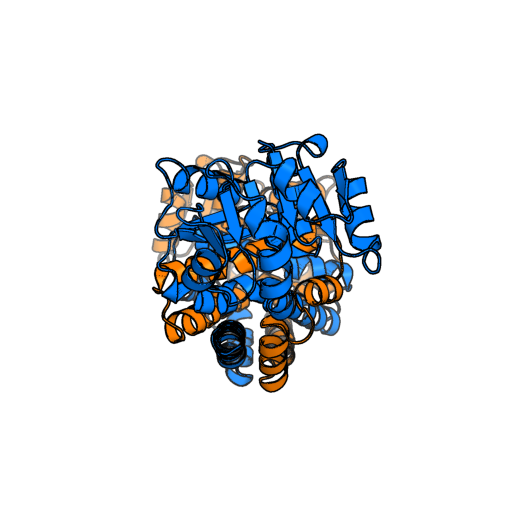 GLU B 1 58 ? 14.289 -35.281 -10.031 1 97.94 58 GLU B N 1
ATOM 2404 C CA . GLU B 1 58 ? 14.797 -35.312 -8.664 1 97.94 58 GLU B CA 1
ATOM 2405 C C . GLU B 1 58 ? 13.938 -34.469 -7.73 1 97.94 58 GLU B C 1
ATOM 2407 O O . GLU B 1 58 ? 13.672 -34.875 -6.594 1 97.94 58 GLU B O 1
ATOM 2412 N N . VAL B 1 59 ? 13.5 -33.312 -8.188 1 98.31 59 VAL B N 1
ATOM 2413 C CA . VAL B 1 59 ? 12.672 -32.406 -7.402 1 98.31 59 VAL B CA 1
ATOM 2414 C C . VAL B 1 59 ? 11.359 -33.094 -7.035 1 98.31 59 VAL B C 1
ATOM 2416 O O . VAL B 1 59 ? 10.93 -33.062 -5.879 1 98.31 59 VAL B O 1
ATOM 2419 N N . ILE B 1 60 ? 10.742 -33.75 -7.953 1 97.75 60 ILE B N 1
ATOM 2420 C CA . ILE B 1 60 ? 9.461 -34.406 -7.715 1 97.75 60 ILE B CA 1
ATOM 2421 C C . ILE B 1 60 ? 9.648 -35.562 -6.738 1 97.75 60 ILE B C 1
ATOM 2423 O O . ILE B 1 60 ? 8.859 -35.75 -5.812 1 97.75 60 ILE B O 1
ATOM 2427 N N . GLN B 1 61 ? 10.742 -36.344 -6.938 1 97.38 61 GLN B N 1
ATOM 2428 C CA . GLN B 1 61 ? 11 -37.531 -6.129 1 97.38 61 GLN B CA 1
ATOM 2429 C C . GLN B 1 61 ? 11.227 -37.156 -4.668 1 97.38 61 GLN B C 1
ATOM 2431 O O . GLN B 1 61 ? 10.914 -37.938 -3.77 1 97.38 61 GLN B O 1
ATOM 2436 N N . ARG B 1 62 ? 11.609 -35.969 -4.457 1 97.44 62 ARG B N 1
ATOM 2437 C CA . ARG B 1 62 ? 12.008 -35.562 -3.105 1 97.44 62 ARG B CA 1
ATOM 2438 C C . ARG B 1 62 ? 10.984 -34.594 -2.494 1 97.44 62 ARG B C 1
ATOM 2440 O O . ARG B 1 62 ? 11.281 -33.906 -1.529 1 97.44 62 ARG B O 1
ATOM 2447 N N . SER B 1 63 ? 9.828 -34.531 -3.055 1 97.88 63 SER B N 1
ATOM 2448 C CA . SER B 1 63 ? 8.867 -33.531 -2.594 1 97.88 63 SER B CA 1
ATOM 2449 C C . SER B 1 63 ? 7.504 -34.156 -2.332 1 97.88 63 SER B C 1
ATOM 2451 O O . SER B 1 63 ? 7.176 -35.188 -2.896 1 97.88 63 SER B O 1
ATOM 2453 N N . GLU B 1 64 ? 6.762 -33.562 -1.458 1 97.38 64 GLU B N 1
ATOM 2454 C CA . GLU B 1 64 ? 5.352 -33.875 -1.242 1 97.38 64 GLU B CA 1
ATOM 2455 C C . GLU B 1 64 ? 4.457 -32.906 -2.014 1 97.38 64 GLU B C 1
ATOM 2457 O O . GLU B 1 64 ? 3.463 -33.312 -2.615 1 97.38 64 GLU B O 1
ATOM 2462 N N . VAL B 1 65 ? 4.797 -31.672 -1.932 1 98.12 65 VAL B N 1
ATOM 2463 C CA . VAL B 1 65 ? 4.145 -30.609 -2.697 1 98.12 65 VAL B CA 1
ATOM 2464 C C . VAL B 1 65 ? 5.07 -30.141 -3.816 1 98.12 65 VAL B C 1
ATOM 2466 O O . VAL B 1 65 ? 6.215 -29.75 -3.561 1 98.12 65 VAL B O 1
ATOM 2469 N N . VAL B 1 66 ? 4.613 -30.203 -5.016 1 98.5 66 VAL B N 1
ATOM 2470 C CA . VAL B 1 66 ? 5.395 -29.781 -6.18 1 98.5 66 VAL B CA 1
ATOM 2471 C C . VAL B 1 66 ? 4.801 -28.516 -6.773 1 98.5 66 VAL B C 1
ATOM 2473 O O . VAL B 1 66 ? 3.676 -28.516 -7.281 1 98.5 66 VAL B O 1
ATOM 2476 N N . VAL B 1 67 ? 5.559 -27.438 -6.734 1 98.75 67 VAL B N 1
ATOM 2477 C CA . VAL B 1 67 ? 5.125 -26.172 -7.309 1 98.75 67 VAL B CA 1
ATOM 2478 C C . VAL B 1 67 ? 5.645 -26.047 -8.734 1 98.75 67 VAL B C 1
ATOM 2480 O O . VAL B 1 67 ? 6.859 -26 -8.961 1 98.75 67 VAL B O 1
ATOM 2483 N N . LEU B 1 68 ? 4.777 -26.031 -9.648 1 98.44 68 LEU B N 1
ATOM 2484 C CA . LEU B 1 68 ? 5.129 -25.797 -11.047 1 98.44 68 LEU B CA 1
ATOM 2485 C C . LEU B 1 68 ? 5.242 -24.312 -11.344 1 98.44 68 LEU B C 1
ATOM 2487 O O . LEU B 1 68 ? 4.23 -23.641 -11.547 1 98.44 68 LEU B O 1
ATOM 2491 N N . ALA B 1 69 ? 6.441 -23.828 -11.422 1 97.5 69 ALA B N 1
ATOM 2492 C CA . ALA B 1 69 ? 6.723 -22.406 -11.539 1 97.5 69 ALA B CA 1
ATOM 2493 C C . ALA B 1 69 ? 7.535 -22.109 -12.805 1 97.5 69 ALA B C 1
ATOM 2495 O O . ALA B 1 69 ? 8.547 -21.406 -12.75 1 97.5 69 ALA B O 1
ATOM 2496 N N . VAL B 1 70 ? 7.109 -22.625 -13.938 1 95.75 70 VAL B N 1
ATOM 2497 C CA . VAL B 1 70 ? 7.777 -22.391 -15.219 1 95.75 70 VAL B CA 1
ATOM 2498 C C . VAL B 1 70 ? 6.871 -21.578 -16.141 1 95.75 70 VAL B C 1
ATOM 2500 O O . VAL B 1 70 ? 5.664 -21.469 -15.891 1 95.75 70 VAL B O 1
ATOM 2503 N N . LYS B 1 71 ? 7.488 -21.062 -17.172 1 92.31 71 LYS B N 1
ATOM 2504 C CA . LYS B 1 71 ? 6.727 -20.312 -18.156 1 92.31 71 LYS B CA 1
ATOM 2505 C C . LYS B 1 71 ? 5.77 -21.219 -18.922 1 92.31 71 LYS B C 1
ATOM 2507 O O . LYS B 1 71 ? 6.062 -22.406 -19.125 1 92.31 71 LYS B O 1
ATOM 2512 N N . PRO B 1 72 ? 4.711 -20.641 -19.406 1 94 72 PRO B N 1
ATOM 2513 C CA . PRO B 1 72 ? 3.66 -21.453 -20.016 1 94 72 PRO B CA 1
ATOM 2514 C C . PRO B 1 72 ? 4.168 -22.281 -21.203 1 94 72 PRO B C 1
ATOM 2516 O O . PRO B 1 72 ? 3.859 -23.469 -21.297 1 94 72 PRO B O 1
ATOM 2519 N N . PRO B 1 73 ? 5.02 -21.781 -22.047 1 92.06 73 PRO B N 1
ATOM 2520 C CA . PRO B 1 73 ? 5.453 -22.578 -23.203 1 92.06 73 PRO B CA 1
ATOM 2521 C C . PRO B 1 73 ? 6.305 -23.781 -22.797 1 92.06 73 PRO B C 1
ATOM 2523 O O . PRO B 1 73 ? 6.434 -24.734 -23.562 1 92.06 73 PRO B O 1
ATOM 2526 N N . ILE B 1 74 ? 6.824 -23.766 -21.609 1 93.38 74 ILE B N 1
ATOM 2527 C CA . ILE B 1 74 ? 7.734 -24.812 -21.125 1 93.38 74 ILE B CA 1
ATOM 2528 C C . ILE B 1 74 ? 6.938 -25.906 -20.438 1 93.38 74 ILE B C 1
ATOM 2530 O O . ILE B 1 74 ? 7.426 -27.031 -20.266 1 93.38 74 ILE B O 1
ATOM 2534 N N . VAL B 1 75 ? 5.711 -25.688 -20.094 1 95.94 75 VAL B N 1
ATOM 2535 C CA . VAL B 1 75 ? 4.902 -26.547 -19.234 1 95.94 75 VAL B CA 1
ATOM 2536 C C . VAL B 1 75 ? 4.723 -27.922 -19.875 1 95.94 75 VAL B C 1
ATOM 2538 O O . VAL B 1 75 ? 4.957 -28.953 -19.25 1 95.94 75 VAL B O 1
ATOM 2541 N N . PRO B 1 76 ? 4.391 -27.969 -21.203 1 95.06 76 PRO B N 1
ATOM 2542 C CA . PRO B 1 76 ? 4.191 -29.297 -21.812 1 95.06 76 PRO B CA 1
ATOM 2543 C C . PRO B 1 76 ? 5.441 -30.156 -21.75 1 95.06 76 PRO B C 1
ATOM 2545 O O . PRO B 1 76 ? 5.363 -31.344 -21.391 1 95.06 76 PRO B O 1
ATOM 2548 N N . LYS B 1 77 ? 6.516 -29.594 -22.062 1 95.5 77 LYS B N 1
ATOM 2549 C CA . LYS B 1 77 ? 7.773 -30.328 -22.047 1 95.5 77 LYS B CA 1
ATOM 2550 C C . LYS B 1 77 ? 8.102 -30.844 -20.641 1 95.5 77 LYS B C 1
ATOM 2552 O O . LYS B 1 77 ? 8.508 -31.984 -20.484 1 95.5 77 LYS B O 1
ATOM 2557 N N . VAL B 1 78 ? 7.934 -30.047 -19.625 1 96.81 78 VAL B N 1
ATOM 2558 C CA . VAL B 1 78 ? 8.227 -30.391 -18.25 1 96.81 78 VAL B CA 1
ATOM 2559 C C . VAL B 1 78 ? 7.293 -31.5 -17.781 1 96.81 78 VAL B C 1
ATOM 2561 O O . VAL B 1 78 ? 7.73 -32.469 -17.156 1 96.81 78 VAL B O 1
ATOM 2564 N N . LEU B 1 79 ? 6.023 -31.359 -18.062 1 96.62 79 LEU B N 1
ATOM 2565 C CA . LEU B 1 79 ? 5.047 -32.344 -17.625 1 96.62 79 LEU B CA 1
ATOM 2566 C C . LEU B 1 79 ? 5.309 -33.719 -18.266 1 96.62 79 LEU B C 1
ATOM 2568 O O . LEU B 1 79 ? 5.172 -34.75 -17.625 1 96.62 79 LEU B O 1
ATOM 2572 N N . GLN B 1 80 ? 5.68 -33.656 -19.547 1 95.81 80 GLN B N 1
ATOM 2573 C CA . GLN B 1 80 ? 6.023 -34.906 -20.219 1 95.81 80 GLN B CA 1
ATOM 2574 C C . GLN B 1 80 ? 7.207 -35.594 -19.547 1 95.81 80 GLN B C 1
ATOM 2576 O O . GLN B 1 80 ? 7.234 -36.812 -19.438 1 95.81 80 GLN B O 1
ATOM 2581 N N . GLU B 1 81 ? 8.078 -34.812 -19.141 1 96 81 GLU B N 1
ATOM 2582 C CA . GLU B 1 81 ? 9.297 -35.281 -18.5 1 96 81 GLU B CA 1
ATOM 2583 C C . GLU B 1 81 ? 9.008 -35.938 -17.156 1 96 81 GLU B C 1
ATOM 2585 O O . GLU B 1 81 ? 9.617 -36.938 -16.781 1 96 81 GLU B O 1
ATOM 2590 N N . VAL B 1 82 ? 8.047 -35.438 -16.422 1 96.31 82 VAL B N 1
ATOM 2591 C CA . VAL B 1 82 ? 7.977 -35.812 -15.016 1 96.31 82 VAL B CA 1
ATOM 2592 C C . VAL B 1 82 ? 6.699 -36.625 -14.75 1 96.31 82 VAL B C 1
ATOM 2594 O O . VAL B 1 82 ? 6.48 -37.094 -13.641 1 96.31 82 VAL B O 1
ATOM 2597 N N . ALA B 1 83 ? 5.855 -36.75 -15.703 1 96.5 83 ALA B N 1
ATOM 2598 C CA . ALA B 1 83 ? 4.531 -37.344 -15.523 1 96.5 83 ALA B CA 1
ATOM 2599 C C . ALA B 1 83 ? 4.633 -38.719 -14.875 1 96.5 83 ALA B C 1
ATOM 2601 O O . ALA B 1 83 ? 3.852 -39.062 -13.977 1 96.5 83 ALA B O 1
ATOM 2602 N N . SER B 1 84 ? 5.605 -39.5 -15.305 1 95.75 84 SER B N 1
ATOM 2603 C CA . SER B 1 84 ? 5.707 -40.875 -14.859 1 95.75 84 SER B CA 1
ATOM 2604 C C . SER B 1 84 ? 6.184 -40.969 -13.414 1 95.75 84 SER B C 1
ATOM 2606 O O . SER B 1 84 ? 6.07 -42 -12.773 1 95.75 84 SER B O 1
ATOM 2608 N N . ILE B 1 85 ? 6.656 -39.906 -12.906 1 96.38 85 ILE B N 1
ATOM 2609 C CA . ILE B 1 85 ? 7.227 -39.875 -11.562 1 96.38 85 ILE B CA 1
ATOM 2610 C C . ILE B 1 85 ? 6.148 -39.531 -10.547 1 96.38 85 ILE B C 1
ATOM 2612 O O . ILE B 1 85 ? 6.285 -39.812 -9.359 1 96.38 85 ILE B O 1
ATOM 2616 N N . PHE B 1 86 ? 5.055 -38.938 -10.961 1 95.56 86 PHE B N 1
ATOM 2617 C CA . PHE B 1 86 ? 3.994 -38.469 -10.062 1 95.56 86 PHE B CA 1
ATOM 2618 C C . PHE B 1 86 ? 3.246 -39.656 -9.469 1 95.56 86 PHE B C 1
ATOM 2620 O O . PHE B 1 86 ? 2.965 -40.656 -10.172 1 95.56 86 PHE B O 1
ATOM 2627 N N . THR B 1 87 ? 3.053 -39.594 -8.242 1 92.62 87 THR B N 1
ATOM 2628 C CA . THR B 1 87 ? 2.238 -40.562 -7.512 1 92.62 87 THR B CA 1
ATOM 2629 C C . THR B 1 87 ? 1.092 -39.844 -6.785 1 92.62 87 THR B C 1
ATOM 2631 O O . THR B 1 87 ? 1.071 -38.625 -6.688 1 92.62 87 THR B O 1
ATOM 2634 N N . PRO B 1 88 ? 0.14 -40.594 -6.246 1 90.56 88 PRO B N 1
ATOM 2635 C CA . PRO B 1 88 ? -0.973 -40 -5.508 1 90.56 88 PRO B CA 1
ATOM 2636 C C . PRO B 1 88 ? -0.516 -39.25 -4.254 1 90.56 88 PRO B C 1
ATOM 2638 O O . PRO B 1 88 ? -1.293 -38.5 -3.66 1 90.56 88 PRO B O 1
ATOM 2641 N N . GLY B 1 89 ? 0.715 -39.5 -3.893 1 92.5 89 GLY B N 1
ATOM 2642 C CA . GLY B 1 89 ? 1.261 -38.812 -2.736 1 92.5 89 GLY B CA 1
ATOM 2643 C C . GLY B 1 89 ? 1.694 -37.375 -3.041 1 92.5 89 GLY B C 1
ATOM 2644 O O . GLY B 1 89 ? 1.908 -36.594 -2.125 1 92.5 89 GLY B O 1
ATOM 2645 N N . HIS B 1 90 ? 1.818 -37.062 -4.289 1 96.56 90 HIS B N 1
ATOM 2646 C CA . HIS B 1 90 ? 2.256 -35.719 -4.699 1 96.56 90 HIS B CA 1
ATOM 2647 C C . HIS B 1 90 ? 1.07 -34.781 -4.871 1 96.56 90 HIS B C 1
ATOM 2649 O O . HIS B 1 90 ? 0.02 -35.188 -5.375 1 96.56 90 HIS B O 1
ATOM 2655 N N . LEU B 1 91 ? 1.148 -33.625 -4.375 1 97.88 91 LEU B N 1
ATOM 2656 C CA . LEU B 1 91 ? 0.233 -32.531 -4.695 1 97.88 91 LEU B CA 1
ATOM 2657 C C . LEU B 1 91 ? 0.888 -31.531 -5.641 1 97.88 91 LEU B C 1
ATOM 2659 O O . LEU B 1 91 ? 1.905 -30.922 -5.305 1 97.88 91 LEU B O 1
ATOM 2663 N N . MET B 1 92 ? 0.358 -31.422 -6.82 1 98.06 92 MET B N 1
ATOM 2664 C CA . MET B 1 92 ? 0.835 -30.453 -7.805 1 98.06 92 MET B CA 1
ATOM 2665 C C . MET B 1 92 ? 0.165 -29.094 -7.602 1 98.06 92 MET B C 1
ATOM 2667 O O . MET B 1 92 ? -1.061 -28.984 -7.66 1 98.06 92 MET B O 1
ATOM 2671 N N . VAL B 1 93 ? 0.938 -28.062 -7.309 1 98.56 93 VAL B N 1
ATOM 2672 C CA . VAL B 1 93 ? 0.482 -26.672 -7.203 1 98.56 93 VAL B CA 1
ATOM 2673 C C . VAL B 1 93 ? 1.055 -25.859 -8.359 1 98.56 93 VAL B C 1
ATOM 2675 O O . VAL B 1 93 ? 2.238 -25.516 -8.352 1 98.56 93 VAL B O 1
ATOM 2678 N N . SER B 1 94 ? 0.235 -25.484 -9.258 1 98.5 94 SER B N 1
ATOM 2679 C CA . SER B 1 94 ? 0.726 -24.781 -10.438 1 98.5 94 SER B CA 1
ATOM 2680 C C . SER B 1 94 ? 0.522 -23.266 -10.305 1 98.5 94 SER B C 1
ATOM 2682 O O . SER B 1 94 ? -0.577 -22.812 -9.984 1 98.5 94 SER B O 1
ATOM 2684 N N . ILE B 1 95 ? 1.573 -22.531 -10.57 1 97.75 95 ILE B N 1
ATOM 2685 C CA . ILE B 1 95 ? 1.469 -21.078 -10.641 1 97.75 95 ILE B CA 1
ATOM 2686 C C . ILE B 1 95 ? 1.801 -20.609 -12.055 1 97.75 95 ILE B C 1
ATOM 2688 O O . ILE B 1 95 ? 2.146 -19.438 -12.258 1 97.75 95 ILE B O 1
ATOM 2692 N N . ALA B 1 96 ? 1.756 -21.578 -13.039 1 95.75 96 ALA B N 1
ATOM 2693 C CA . ALA B 1 96 ? 2.051 -21.25 -14.438 1 95.75 96 ALA B CA 1
ATOM 2694 C C . ALA B 1 96 ? 0.941 -20.406 -15.047 1 95.75 96 ALA B C 1
ATOM 2696 O O . ALA B 1 96 ? -0.239 -20.75 -14.953 1 95.75 96 ALA B O 1
ATOM 2697 N N . LEU B 1 97 ? 1.363 -19.359 -15.734 1 94.75 97 LEU B N 1
ATOM 2698 C CA . LEU B 1 97 ? 0.452 -18.359 -16.266 1 94.75 97 LEU B CA 1
ATOM 2699 C C . LEU B 1 97 ? -0.483 -18.969 -17.312 1 94.75 97 LEU B C 1
ATOM 2701 O O . LEU B 1 97 ? -0.026 -19.531 -18.297 1 94.75 97 LEU B O 1
ATOM 2705 N N . GLY B 1 98 ? -1.754 -18.922 -17.031 1 94.44 98 GLY B N 1
ATOM 2706 C CA . GLY B 1 98 ? -2.773 -19.188 -18.031 1 94.44 98 GLY B CA 1
ATOM 2707 C C . GLY B 1 98 ? -3.061 -20.672 -18.219 1 94.44 98 GLY B C 1
ATOM 2708 O O . GLY B 1 98 ? -3.99 -21.031 -18.938 1 94.44 98 GLY B O 1
ATOM 2709 N N . ILE B 1 99 ? -2.346 -21.609 -17.578 1 95.88 99 ILE B N 1
ATOM 2710 C CA . ILE B 1 99 ? -2.5 -23.031 -17.812 1 95.88 99 ILE B CA 1
ATOM 2711 C C . ILE B 1 99 ? -3.656 -23.578 -16.969 1 95.88 99 ILE B C 1
ATOM 2713 O O . ILE B 1 99 ? -3.584 -23.578 -15.734 1 95.88 99 ILE B O 1
ATOM 2717 N N . PRO B 1 100 ? -4.641 -24.078 -17.547 1 96.19 100 PRO B N 1
ATOM 2718 C CA . PRO B 1 100 ? -5.801 -24.5 -16.766 1 96.19 100 PRO B CA 1
ATOM 2719 C C . PRO B 1 100 ? -5.578 -25.844 -16.078 1 96.19 100 PRO B C 1
ATOM 2721 O O . PRO B 1 100 ? -4.715 -26.625 -16.5 1 96.19 100 PRO B O 1
ATOM 2724 N N . ILE B 1 101 ? -6.375 -26.094 -15.133 1 96.62 101 ILE B N 1
ATOM 2725 C CA . ILE B 1 101 ? -6.324 -27.312 -14.352 1 96.62 101 ILE B CA 1
ATOM 2726 C C . ILE B 1 101 ? -6.543 -28.516 -15.266 1 96.62 101 ILE B C 1
ATOM 2728 O O . ILE B 1 101 ? -5.84 -29.531 -15.164 1 96.62 101 ILE B O 1
ATOM 2732 N N . ARG B 1 102 ? -7.512 -28.406 -16.172 1 94.5 102 ARG B N 1
ATOM 2733 C CA . ARG B 1 102 ? -7.855 -29.516 -17.062 1 94.5 102 ARG B CA 1
ATOM 2734 C C . ARG B 1 102 ? -6.648 -29.953 -17.875 1 94.5 102 ARG B C 1
ATOM 2736 O O . ARG B 1 102 ? -6.453 -31.141 -18.109 1 94.5 102 ARG B O 1
ATOM 2743 N N . TYR B 1 103 ? -5.91 -29.031 -18.312 1 95.12 103 TYR B N 1
ATOM 2744 C CA . TYR B 1 103 ? -4.711 -29.328 -19.094 1 95.12 103 TYR B CA 1
ATOM 2745 C C . TYR B 1 103 ? -3.701 -30.109 -18.25 1 95.12 103 TYR B C 1
ATOM 2747 O O . TYR B 1 103 ? -3.154 -31.109 -18.703 1 95.12 103 TYR B O 1
ATOM 2755 N N . LEU B 1 104 ? -3.432 -29.641 -17.031 1 95.69 104 LEU B N 1
ATOM 2756 C CA . LEU B 1 104 ? -2.502 -30.312 -16.125 1 95.69 104 LEU B CA 1
ATOM 2757 C C . LEU B 1 104 ? -2.961 -31.734 -15.82 1 95.69 104 LEU B C 1
ATOM 2759 O O . LEU B 1 104 ? -2.162 -32.656 -15.867 1 95.69 104 LEU B O 1
ATOM 2763 N N . GLU B 1 105 ? -4.207 -31.875 -15.586 1 94.88 105 GLU B N 1
ATOM 2764 C CA . GLU B 1 105 ? -4.766 -33.188 -15.258 1 94.88 105 GLU B CA 1
ATOM 2765 C C . GLU B 1 105 ? -4.668 -34.125 -16.438 1 94.88 105 GLU B C 1
ATOM 2767 O O . GLU B 1 105 ? -4.477 -35.344 -16.266 1 94.88 105 GLU B O 1
ATOM 2772 N N . GLN B 1 106 ? -4.766 -33.594 -17.609 1 93.88 106 GLN B N 1
ATOM 2773 C CA . GLN B 1 106 ? -4.688 -34.438 -18.812 1 93.88 106 GLN B CA 1
ATOM 2774 C C . GLN B 1 106 ? -3.26 -34.906 -19.062 1 93.88 106 GLN B C 1
ATOM 2776 O O . GLN B 1 106 ? -3.053 -36 -19.594 1 93.88 106 GLN B O 1
ATOM 2781 N N . MET B 1 107 ? -2.328 -34.156 -18.656 1 94.38 107 MET B N 1
ATOM 2782 C CA . MET B 1 107 ? -0.928 -34.438 -18.953 1 94.38 107 MET B CA 1
ATOM 2783 C C . MET B 1 107 ? -0.307 -35.281 -17.844 1 94.38 107 MET B C 1
ATOM 2785 O O . MET B 1 107 ? 0.773 -35.844 -18.031 1 94.38 107 MET B O 1
ATOM 2789 N N . LEU B 1 108 ? -0.977 -35.438 -16.734 1 95.62 108 LEU B N 1
ATOM 2790 C CA . LEU B 1 108 ? -0.467 -36.188 -15.594 1 95.62 108 LEU B CA 1
ATOM 2791 C C . LEU B 1 108 ? -1.249 -37.469 -15.398 1 95.62 108 LEU B C 1
ATOM 2793 O O . LEU B 1 108 ? -2.324 -37.656 -15.977 1 95.62 108 LEU B O 1
ATOM 2797 N N . PRO B 1 109 ? -0.652 -38.375 -14.68 1 94.75 109 PRO B N 1
ATOM 2798 C CA . PRO B 1 109 ? -1.396 -39.594 -14.43 1 94.75 109 PRO B CA 1
ATOM 2799 C C . PRO B 1 109 ? -2.781 -39.344 -13.844 1 94.75 109 PRO B C 1
ATOM 2801 O O . PRO B 1 109 ? -2.984 -38.344 -13.133 1 94.75 109 PRO B O 1
ATOM 2804 N N . ARG B 1 110 ? -3.611 -40.281 -14.039 1 91.12 110 ARG B N 1
ATOM 2805 C CA . ARG B 1 110 ? -4.98 -40.188 -13.547 1 91.12 110 ARG B CA 1
ATOM 2806 C C . ARG B 1 110 ? -5.008 -39.969 -12.039 1 91.12 110 ARG B C 1
ATOM 2808 O O . ARG B 1 110 ? -4.215 -40.594 -11.312 1 91.12 110 ARG B O 1
ATOM 2815 N N . LYS B 1 111 ? -5.82 -39.125 -11.578 1 89.62 111 LYS B N 1
ATOM 2816 C CA . LYS B 1 111 ? -6.105 -38.875 -10.164 1 89.62 111 LYS B CA 1
ATOM 2817 C C . LYS B 1 111 ? -5 -38.031 -9.516 1 89.62 111 LYS B C 1
ATOM 2819 O O . LYS B 1 111 ? -4.91 -37.969 -8.289 1 89.62 111 LYS B O 1
ATOM 2824 N N . THR B 1 112 ? -4.051 -37.594 -10.383 1 94.44 112 THR B N 1
ATOM 2825 C CA . THR B 1 112 ? -3.086 -36.656 -9.82 1 94.44 112 THR B CA 1
ATOM 2826 C C . THR B 1 112 ? -3.799 -35.469 -9.18 1 94.44 112 THR B C 1
ATOM 2828 O O . THR B 1 112 ? -4.742 -34.906 -9.75 1 94.44 112 THR B O 1
ATOM 2831 N N . ARG B 1 113 ? -3.422 -35.125 -7.922 1 97.44 113 ARG B N 1
ATOM 2832 C CA . ARG B 1 113 ? -3.967 -33.969 -7.195 1 97.44 113 ARG B CA 1
ATOM 2833 C C . ARG B 1 113 ? -3.379 -32.656 -7.711 1 97.44 113 ARG B C 1
ATOM 2835 O O . ARG B 1 113 ? -2.162 -32.469 -7.668 1 97.44 113 ARG B O 1
ATOM 2842 N N . VAL B 1 114 ? -4.297 -31.812 -8.25 1 97.94 114 VAL B N 1
ATOM 2843 C CA . VAL B 1 114 ? -3.82 -30.578 -8.883 1 97.94 114 VAL B CA 1
ATOM 2844 C C . VAL B 1 114 ? -4.547 -29.375 -8.281 1 97.94 114 VAL B C 1
ATOM 2846 O O . VAL B 1 114 ? -5.762 -29.406 -8.086 1 97.94 114 VAL B O 1
ATOM 2849 N N . VAL B 1 115 ? -3.807 -28.359 -7.953 1 98.62 115 VAL B N 1
ATOM 2850 C CA . VAL B 1 115 ? -4.328 -27.062 -7.547 1 98.62 115 VAL B CA 1
ATOM 2851 C C . VAL B 1 115 ? -3.68 -25.953 -8.383 1 98.62 115 VAL B C 1
ATOM 2853 O O . VAL B 1 115 ? -2.469 -25.984 -8.617 1 98.62 115 VAL B O 1
ATOM 2856 N N . ARG B 1 116 ? -4.477 -25.062 -8.891 1 98.56 116 ARG B N 1
ATOM 2857 C CA . ARG B 1 116 ? -3.971 -23.891 -9.594 1 98.56 116 ARG B CA 1
ATOM 2858 C C . ARG B 1 116 ? -3.984 -22.656 -8.695 1 98.56 116 ARG B C 1
ATOM 2860 O O . ARG B 1 116 ? -4.988 -22.359 -8.039 1 98.56 116 ARG B O 1
ATOM 2867 N N . VAL B 1 117 ? -2.855 -21.953 -8.633 1 98.69 117 VAL B N 1
ATOM 2868 C CA . VAL B 1 117 ? -2.689 -20.812 -7.73 1 98.69 117 VAL B CA 1
ATOM 2869 C C . VAL B 1 117 ? -2.246 -19.578 -8.523 1 98.69 117 VAL B C 1
ATOM 2871 O O . VAL B 1 117 ? -1.441 -19.688 -9.453 1 98.69 117 VAL B O 1
ATOM 2874 N N . MET B 1 118 ? -2.812 -18.469 -8.211 1 98.62 118 MET B N 1
ATOM 2875 C CA . MET B 1 118 ? -2.311 -17.188 -8.68 1 98.62 118 MET B CA 1
ATOM 2876 C C . MET B 1 118 ? -1.812 -16.344 -7.516 1 98.62 118 MET B C 1
ATOM 2878 O O . MET B 1 118 ? -2.605 -15.688 -6.828 1 98.62 118 MET B O 1
ATOM 2882 N N . PRO B 1 119 ? -0.554 -16.312 -7.297 1 98.44 119 PRO B N 1
ATOM 2883 C CA . PRO B 1 119 ? 0.06 -15.461 -6.273 1 98.44 119 PRO B CA 1
ATOM 2884 C C . PRO B 1 119 ? 0.672 -14.188 -6.855 1 98.44 119 PRO B C 1
ATOM 2886 O O . PRO B 1 119 ? 0.484 -13.891 -8.039 1 98.44 119 PRO B O 1
ATOM 2889 N N . ASN B 1 120 ? 1.272 -13.391 -5.98 1 98.25 120 ASN B N 1
ATOM 2890 C CA . ASN B 1 120 ? 2.066 -12.258 -6.438 1 98.25 120 ASN B CA 1
ATOM 2891 C C . ASN B 1 120 ? 3.32 -12.07 -5.586 1 98.25 120 ASN B C 1
ATOM 2893 O O . ASN B 1 120 ? 3.461 -12.695 -4.535 1 98.25 120 ASN B O 1
ATOM 2897 N N . THR B 1 121 ? 4.27 -11.328 -6.008 1 97.62 121 THR B N 1
ATOM 2898 C CA . THR B 1 121 ? 5.641 -11.305 -5.508 1 97.62 121 THR B CA 1
ATOM 2899 C C . THR B 1 121 ? 5.688 -10.773 -4.078 1 97.62 121 THR B C 1
ATOM 2901 O O . THR B 1 121 ? 6.582 -11.117 -3.307 1 97.62 121 THR B O 1
ATOM 2904 N N . PRO B 1 122 ? 4.738 -10 -3.613 1 98.69 122 PRO B N 1
ATOM 2905 C CA . PRO B 1 122 ? 4.812 -9.516 -2.232 1 98.69 122 PRO B CA 1
ATOM 2906 C C . PRO B 1 122 ? 4.691 -10.633 -1.205 1 98.69 122 PRO B C 1
ATOM 2908 O O . PRO B 1 122 ? 4.836 -10.398 -0.003 1 98.69 122 PRO B O 1
ATOM 2911 N N . ALA B 1 123 ? 4.441 -11.844 -1.689 1 98 123 ALA B N 1
ATOM 2912 C CA . ALA B 1 123 ? 4.555 -13.008 -0.812 1 98 123 ALA B CA 1
ATOM 2913 C C . ALA B 1 123 ? 5.918 -13.055 -0.131 1 98 123 ALA B C 1
ATOM 2915 O O . ALA B 1 123 ? 6.047 -13.555 0.986 1 98 123 ALA B O 1
ATOM 2916 N N . LEU B 1 124 ? 6.891 -12.484 -0.779 1 96 124 LEU B N 1
ATOM 2917 C CA . LEU B 1 124 ? 8.258 -12.43 -0.273 1 96 124 LEU B CA 1
ATOM 2918 C C . LEU B 1 124 ? 8.305 -11.758 1.093 1 96 124 LEU B C 1
ATOM 2920 O O . LEU B 1 124 ? 9.102 -12.133 1.951 1 96 124 LEU B O 1
ATOM 2924 N N . VAL B 1 125 ? 7.387 -10.766 1.3 1 97.06 125 VAL B N 1
ATOM 2925 C CA . VAL B 1 125 ? 7.379 -10.008 2.545 1 97.06 125 VAL B CA 1
ATOM 2926 C C . VAL B 1 125 ? 6.121 -10.336 3.344 1 97.06 125 VAL B C 1
ATOM 2928 O O . VAL B 1 125 ? 5.629 -9.5 4.109 1 97.06 125 VAL B O 1
ATOM 2931 N N . LYS B 1 126 ? 5.52 -11.414 3.023 1 97.12 126 LYS B N 1
ATOM 2932 C CA . LYS B 1 126 ? 4.387 -12 3.74 1 97.12 126 LYS B CA 1
ATOM 2933 C C . LYS B 1 126 ? 3.133 -11.141 3.576 1 97.12 126 LYS B C 1
ATOM 2935 O O . LYS B 1 126 ? 2.266 -11.125 4.453 1 97.12 126 LYS B O 1
ATOM 2940 N N . HIS B 1 127 ? 3.1 -10.383 2.541 1 98.38 127 HIS B N 1
ATOM 2941 C CA . HIS B 1 127 ? 1.92 -9.578 2.232 1 98.38 127 HIS B CA 1
ATOM 2942 C C . HIS B 1 127 ? 1.439 -9.828 0.807 1 98.38 127 HIS B C 1
ATOM 2944 O O . HIS B 1 127 ? 1.069 -8.891 0.099 1 98.38 127 HIS B O 1
ATOM 2950 N N . GLY B 1 128 ? 1.487 -11.031 0.426 1 98.56 128 GLY B N 1
ATOM 2951 C CA . GLY B 1 128 ? 1.01 -11.438 -0.887 1 98.56 128 GLY B CA 1
ATOM 2952 C C . GLY B 1 128 ? -0.502 -11.43 -1.002 1 98.56 128 GLY B C 1
ATOM 2953 O O . GLY B 1 128 ? -1.207 -11.336 0.005 1 98.56 128 GLY B O 1
ATOM 2954 N N . ALA B 1 129 ? -0.976 -11.375 -2.205 1 98.75 129 ALA B N 1
ATOM 2955 C CA . ALA B 1 129 ? -2.365 -11.609 -2.592 1 98.75 129 ALA B CA 1
ATOM 2956 C C . ALA B 1 129 ? -2.482 -12.805 -3.531 1 98.75 129 ALA B C 1
ATOM 2958 O O . ALA B 1 129 ? -1.904 -12.805 -4.621 1 98.75 129 ALA B O 1
ATOM 2959 N N . SER B 1 130 ? -3.189 -13.844 -3.045 1 98.56 130 SER B N 1
ATOM 2960 C CA . SER B 1 130 ? -3.262 -15.062 -3.842 1 98.56 130 SER B CA 1
ATOM 2961 C C . SER B 1 130 ? -4.684 -15.609 -3.891 1 98.56 130 SER B C 1
ATOM 2963 O O . SER B 1 130 ? -5.488 -15.344 -2.998 1 98.56 130 SER B O 1
ATOM 2965 N N . VAL B 1 131 ? -4.977 -16.297 -4.922 1 98.81 131 VAL B N 1
ATOM 2966 C CA . VAL B 1 131 ? -6.168 -17.125 -5.023 1 98.81 131 VAL B CA 1
ATOM 2967 C C . VAL B 1 131 ? -5.781 -18.516 -5.523 1 98.81 131 VAL B C 1
ATOM 2969 O O . VAL B 1 131 ? -4.684 -18.719 -6.047 1 98.81 131 VAL B O 1
ATOM 2972 N N . PHE B 1 132 ? -6.688 -19.5 -5.281 1 98.75 132 PHE B N 1
ATOM 2973 C CA . PHE B 1 132 ? -6.426 -20.828 -5.816 1 98.75 132 PHE B CA 1
ATOM 2974 C C . PHE B 1 132 ? -7.73 -21.531 -6.176 1 98.75 132 PHE B C 1
ATOM 2976 O O . PHE B 1 132 ? -8.805 -21.125 -5.727 1 98.75 132 PHE B O 1
ATOM 2983 N N . SER B 1 133 ? -7.609 -22.438 -7.016 1 98.69 133 SER B N 1
ATOM 2984 C CA . SER B 1 133 ? -8.695 -23.328 -7.434 1 98.69 133 SER B CA 1
ATOM 2985 C C . SER B 1 133 ? -8.258 -24.797 -7.402 1 98.69 133 SER B C 1
ATOM 2987 O O . SER B 1 133 ? -7.129 -25.109 -7.781 1 98.69 133 SER B O 1
ATOM 2989 N N . CYS B 1 134 ? -9.148 -25.641 -7.031 1 98.31 134 CYS B N 1
ATOM 2990 C CA . CYS B 1 134 ? -8.836 -27.047 -6.871 1 98.31 134 CYS B CA 1
ATOM 2991 C C . CYS B 1 134 ? -9.25 -27.844 -8.102 1 98.31 134 CYS B C 1
ATOM 2993 O O . CYS B 1 134 ? -10.289 -27.562 -8.711 1 98.31 134 CYS B O 1
ATOM 2995 N N . GLY B 1 135 ? -8.398 -28.812 -8.445 1 97.06 135 GLY B N 1
ATOM 2996 C CA . GLY B 1 135 ? -8.734 -29.734 -9.516 1 97.06 135 GLY B CA 1
ATOM 2997 C C . GLY B 1 135 ? -9.758 -30.766 -9.109 1 97.06 135 GLY B C 1
ATOM 2998 O O . GLY B 1 135 ? -10.312 -30.703 -8.016 1 97.06 135 GLY B O 1
ATOM 2999 N N . SER B 1 136 ? -10.039 -31.641 -10.008 1 95 136 SER B N 1
ATOM 3000 C CA . SER B 1 136 ? -11.148 -32.594 -9.859 1 95 136 SER B CA 1
ATOM 3001 C C . SER B 1 136 ? -10.766 -33.75 -8.945 1 95 136 SER B C 1
ATOM 3003 O O . SER B 1 136 ? -11.641 -34.438 -8.43 1 95 136 SER B O 1
ATOM 3005 N N . THR B 1 137 ? -9.508 -33.938 -8.656 1 94.12 137 THR B N 1
ATOM 3006 C CA . THR B 1 137 ? -9.109 -35.156 -7.957 1 94.12 137 THR B CA 1
ATOM 3007 C C . THR B 1 137 ? -8.398 -34.844 -6.648 1 94.12 137 THR B C 1
ATOM 3009 O O . THR B 1 137 ? -7.566 -35.594 -6.168 1 94.12 137 THR B O 1
ATOM 3012 N N . ILE B 1 138 ? -8.664 -33.719 -6.133 1 95.44 138 ILE B N 1
ATOM 3013 C CA . ILE B 1 138 ? -8.023 -33.344 -4.875 1 95.44 138 ILE B CA 1
ATOM 3014 C C . ILE B 1 138 ? -8.586 -34.219 -3.74 1 95.44 138 ILE B C 1
ATOM 3016 O O . ILE B 1 138 ? -9.719 -34.688 -3.826 1 95.44 138 ILE B O 1
ATOM 3020 N N . LYS B 1 139 ? -7.824 -34.406 -2.754 1 95.19 139 LYS B N 1
ATOM 3021 C CA . LYS B 1 139 ? -8.234 -35.156 -1.562 1 95.19 139 LYS B CA 1
ATOM 3022 C C . LYS B 1 139 ? -8.648 -34.188 -0.443 1 95.19 139 LYS B C 1
ATOM 3024 O O . LYS B 1 139 ? -8.375 -33 -0.512 1 95.19 139 LYS B O 1
ATOM 3029 N N . GLU B 1 140 ? -9.305 -34.875 0.538 1 93 140 GLU B N 1
ATOM 3030 C CA . GLU B 1 140 ? -9.641 -34.125 1.739 1 93 140 GLU B CA 1
ATOM 3031 C C . GLU B 1 140 ? -8.383 -33.531 2.393 1 93 140 GLU B C 1
ATOM 3033 O O . GLU B 1 140 ? -7.375 -34.219 2.529 1 93 140 GLU B O 1
ATOM 3038 N N . GLY B 1 141 ? -8.422 -32.25 2.619 1 96.5 141 GLY B N 1
ATOM 3039 C CA . GLY B 1 141 ? -7.293 -31.641 3.297 1 96.5 141 GLY B CA 1
ATOM 3040 C C . GLY B 1 141 ? -6.379 -30.875 2.355 1 96.5 141 GLY B C 1
ATOM 3041 O O . GLY B 1 141 ? -5.625 -30 2.785 1 96.5 141 GLY B O 1
ATOM 3042 N N . ASP B 1 142 ? -6.398 -31.234 1.036 1 97.31 142 ASP B N 1
ATOM 3043 C CA . ASP B 1 142 ? -5.512 -30.578 0.081 1 97.31 142 ASP B CA 1
ATOM 3044 C C . ASP B 1 142 ? -5.789 -29.078 0.013 1 97.31 142 ASP B C 1
ATOM 3046 O O . ASP B 1 142 ? -4.863 -28.266 0.069 1 97.31 142 ASP B O 1
ATOM 3050 N N . SER B 1 143 ? -7.047 -28.781 -0.076 1 97.62 143 SER B N 1
ATOM 3051 C CA . SER B 1 143 ? -7.449 -27.375 -0.133 1 97.62 143 SER B CA 1
ATOM 3052 C C . SER B 1 143 ? -7 -26.625 1.112 1 97.62 143 SER B C 1
ATOM 3054 O O . SER B 1 143 ? -6.477 -25.516 1.015 1 97.62 143 SER B O 1
ATOM 3056 N N . ASP B 1 144 ? -7.156 -27.188 2.236 1 97.81 144 ASP B N 1
ATOM 3057 C CA . ASP B 1 144 ? -6.762 -26.578 3.504 1 97.81 144 ASP B CA 1
ATOM 3058 C C . ASP B 1 144 ? -5.25 -26.375 3.566 1 97.81 144 ASP B C 1
ATOM 3060 O O . ASP B 1 144 ? -4.781 -25.359 4.094 1 97.81 144 ASP B O 1
ATOM 3064 N N . LEU B 1 145 ? -4.598 -27.344 3.074 1 97.19 145 LEU B N 1
ATOM 3065 C CA . LEU B 1 145 ? -3.141 -27.25 3.072 1 97.19 145 LEU B CA 1
ATOM 3066 C C . LEU B 1 145 ? -2.666 -26.078 2.227 1 97.19 145 LEU B C 1
ATOM 3068 O O . LEU B 1 145 ? -1.837 -25.281 2.672 1 97.19 145 LEU B O 1
ATOM 3072 N N . VAL B 1 146 ? -3.197 -25.969 1.039 1 98.12 146 VAL B N 1
ATOM 3073 C CA . VAL B 1 146 ? -2.811 -24.906 0.123 1 98.12 146 VAL B CA 1
ATOM 3074 C C . VAL B 1 146 ? -3.197 -23.547 0.716 1 98.12 146 VAL B C 1
ATOM 3076 O O . VAL B 1 146 ? -2.408 -22.594 0.68 1 98.12 146 VAL B O 1
ATOM 3079 N N . LYS B 1 147 ? -4.363 -23.5 1.262 1 98.12 147 LYS B N 1
ATOM 3080 C CA . LYS B 1 147 ? -4.828 -22.281 1.904 1 98.12 147 LYS B CA 1
ATOM 3081 C C . LYS B 1 147 ? -3.906 -21.875 3.055 1 98.12 147 LYS B C 1
ATOM 3083 O O . LYS B 1 147 ? -3.553 -20.703 3.195 1 98.12 147 LYS B O 1
ATOM 3088 N N . LYS B 1 148 ? -3.549 -22.812 3.836 1 97.25 148 LYS B N 1
ATOM 3089 C CA . LYS B 1 148 ? -2.646 -22.547 4.957 1 97.25 148 LYS B CA 1
ATOM 3090 C C . LYS B 1 148 ? -1.295 -22.047 4.465 1 97.25 148 LYS B C 1
ATOM 3092 O O . LYS B 1 148 ? -0.747 -21.094 5.023 1 97.25 148 LYS B O 1
ATOM 3097 N N . MET B 1 149 ? -0.755 -22.656 3.438 1 97.56 149 MET B N 1
ATOM 3098 C CA . MET B 1 149 ? 0.523 -22.234 2.865 1 97.56 149 MET B CA 1
ATOM 3099 C C . MET B 1 149 ? 0.458 -20.797 2.377 1 97.56 149 MET B C 1
ATOM 3101 O O . MET B 1 149 ? 1.294 -19.969 2.75 1 97.56 149 MET B O 1
ATOM 3105 N N . LEU B 1 150 ? -0.594 -20.484 1.653 1 98.38 150 LEU B N 1
ATOM 3106 C CA . LEU B 1 150 ? -0.672 -19.172 1 1 98.38 150 LEU B CA 1
ATOM 3107 C C . LEU B 1 150 ? -1.061 -18.094 1.998 1 98.38 150 LEU B C 1
ATOM 3109 O O . LEU B 1 150 ? -0.6 -16.953 1.894 1 98.38 150 LEU B O 1
ATOM 3113 N N . THR B 1 151 ? -1.875 -18.422 3.008 1 98.12 151 THR B N 1
ATOM 3114 C CA . THR B 1 151 ? -2.273 -17.453 4.023 1 98.12 151 THR B CA 1
ATOM 3115 C C . THR B 1 151 ? -1.091 -17.094 4.922 1 98.12 151 THR B C 1
ATOM 3117 O O . THR B 1 151 ? -1.081 -16.031 5.547 1 98.12 151 THR B O 1
ATOM 3120 N N . SER B 1 152 ? -0.122 -17.984 4.945 1 97.19 152 SER B N 1
ATOM 3121 C CA . SER B 1 152 ? 1.068 -17.703 5.746 1 97.19 152 SER B CA 1
ATOM 3122 C C . SER B 1 152 ? 1.892 -16.578 5.145 1 97.19 152 SER B C 1
ATOM 3124 O O . SER B 1 152 ? 2.709 -15.961 5.832 1 97.19 152 SER B O 1
ATOM 3126 N N . VAL B 1 153 ? 1.682 -16.281 3.852 1 97.88 153 VAL B N 1
ATOM 3127 C CA . VAL B 1 153 ? 2.512 -15.281 3.193 1 97.88 153 VAL B CA 1
ATOM 3128 C C . VAL B 1 153 ? 1.629 -14.188 2.604 1 97.88 153 VAL B C 1
ATOM 3130 O O . VAL B 1 153 ? 2.035 -13.492 1.671 1 97.88 153 VAL B O 1
ATOM 3133 N N . GLY B 1 154 ? 0.447 -14 3.066 1 98.12 154 GLY B N 1
ATOM 3134 C CA . GLY B 1 154 ? -0.501 -12.992 2.613 1 98.12 154 GLY B CA 1
ATOM 3135 C C . GLY B 1 154 ? -1.947 -13.43 2.766 1 98.12 154 GLY B C 1
ATOM 3136 O O . GLY B 1 154 ? -2.275 -14.211 3.66 1 98.12 154 GLY B O 1
ATOM 3137 N N . ILE B 1 155 ? -2.789 -12.867 1.889 1 98.44 155 ILE B N 1
ATOM 3138 C CA . ILE B 1 155 ? -4.184 -13.297 1.896 1 98.44 155 ILE B CA 1
ATOM 3139 C C . ILE B 1 155 ? -4.41 -14.336 0.8 1 98.44 155 ILE B C 1
ATOM 3141 O O . ILE B 1 155 ? -3.67 -14.375 -0.186 1 98.44 155 ILE B O 1
ATOM 3145 N N . CYS B 1 156 ? -5.395 -15.156 1.006 1 98.5 156 CYS B N 1
ATOM 3146 C CA . CYS B 1 156 ? -5.684 -16.203 0.027 1 98.5 156 CYS B CA 1
ATOM 3147 C C . CYS B 1 156 ? -7.168 -16.531 0.013 1 98.5 156 CYS B C 1
ATOM 3149 O O . CYS B 1 156 ? -7.801 -16.625 1.068 1 98.5 156 CYS B O 1
ATOM 3151 N N . GLU B 1 157 ? -7.695 -16.688 -1.17 1 97.75 157 GLU B N 1
ATOM 3152 C CA . GLU B 1 157 ? -9.094 -17.078 -1.35 1 97.75 157 GLU B CA 1
ATOM 3153 C C . GLU B 1 157 ? -9.219 -18.188 -2.381 1 97.75 157 GLU B C 1
ATOM 3155 O O . GLU B 1 157 ? -8.531 -18.172 -3.404 1 97.75 157 GLU B O 1
ATOM 3160 N N . GLU B 1 158 ? -10.086 -19.172 -2.07 1 98.5 158 GLU B N 1
ATOM 3161 C CA . GLU B 1 158 ? -10.461 -20.172 -3.08 1 98.5 158 GLU B CA 1
ATOM 3162 C C . GLU B 1 158 ? -11.516 -19.609 -4.035 1 98.5 158 GLU B C 1
ATOM 3164 O O . GLU B 1 158 ? -12.531 -19.078 -3.594 1 98.5 158 GLU B O 1
ATOM 3169 N N . VAL B 1 159 ? -11.281 -19.719 -5.293 1 98.69 159 VAL B N 1
ATOM 3170 C CA . VAL B 1 159 ? -12.195 -19.156 -6.285 1 98.69 159 VAL B CA 1
ATOM 3171 C C . VAL B 1 159 ? -12.43 -20.172 -7.402 1 98.69 159 VAL B C 1
ATOM 3173 O O . VAL B 1 159 ? -11.656 -21.109 -7.57 1 98.69 159 VAL B O 1
ATOM 3176 N N . PRO B 1 160 ? -13.555 -19.969 -8.141 1 98.31 160 PRO B N 1
ATOM 3177 C CA . PRO B 1 160 ? -13.648 -20.719 -9.391 1 98.31 160 PRO B CA 1
ATOM 3178 C C . PRO B 1 160 ? -12.484 -20.438 -10.336 1 98.31 160 PRO B C 1
ATOM 3180 O O . PRO B 1 160 ? -12.023 -19.297 -10.422 1 98.31 160 PRO B O 1
ATOM 3183 N N . GLU B 1 161 ? -12.023 -21.438 -11.039 1 97.94 161 GLU B N 1
ATOM 3184 C CA . GLU B 1 161 ? -10.859 -21.297 -11.914 1 97.94 161 GLU B CA 1
ATOM 3185 C C . GLU B 1 161 ? -11.07 -20.203 -12.945 1 97.94 161 GLU B C 1
ATOM 3187 O O . GLU B 1 161 ? -10.117 -19.547 -13.375 1 97.94 161 GLU B O 1
ATOM 3192 N N . THR B 1 162 ? -12.352 -19.922 -13.336 1 97.5 162 THR B N 1
ATOM 3193 C CA . THR B 1 162 ? -12.695 -18.953 -14.375 1 97.5 162 THR B CA 1
ATOM 3194 C C . THR B 1 162 ? -12.297 -17.547 -13.953 1 97.5 162 THR B C 1
ATOM 3196 O O . THR B 1 162 ? -12.234 -16.625 -14.781 1 97.5 162 THR B O 1
ATOM 3199 N N . LEU B 1 163 ? -11.992 -17.328 -12.68 1 98.56 163 LEU B N 1
ATOM 3200 C CA . LEU B 1 163 ? -11.68 -15.984 -12.18 1 98.56 163 LEU B CA 1
ATOM 3201 C C . LEU B 1 163 ? -10.172 -15.766 -12.125 1 98.56 163 LEU B C 1
ATOM 3203 O O . LEU B 1 163 ? -9.711 -14.641 -11.906 1 98.56 163 LEU B O 1
ATOM 3207 N N . ILE B 1 164 ? -9.367 -16.766 -12.359 1 98.44 164 ILE B N 1
ATOM 3208 C CA . ILE B 1 164 ? -7.938 -16.703 -12.078 1 98.44 164 ILE B CA 1
ATOM 3209 C C . ILE B 1 164 ? -7.258 -15.742 -13.062 1 98.44 164 ILE B C 1
ATOM 3211 O O . ILE B 1 164 ? -6.336 -15.016 -12.688 1 98.44 164 ILE B O 1
ATOM 3215 N N . ASP B 1 165 ? -7.723 -15.703 -14.289 1 98.19 165 ASP B N 1
ATOM 3216 C CA . ASP B 1 165 ? -7.113 -14.781 -15.242 1 98.19 165 ASP B CA 1
ATOM 3217 C C . ASP B 1 165 ? -7.363 -13.328 -14.844 1 98.19 165 ASP B C 1
ATOM 3219 O O . ASP B 1 165 ? -6.473 -12.484 -14.961 1 98.19 165 ASP B O 1
ATOM 3223 N N . ALA B 1 166 ? -8.602 -13.062 -14.422 1 98.69 166 ALA B N 1
ATOM 3224 C CA . ALA B 1 166 ? -8.906 -11.727 -13.93 1 98.69 166 ALA B CA 1
ATOM 3225 C C . ALA B 1 166 ? -8.031 -11.359 -12.734 1 98.69 166 ALA B C 1
ATOM 3227 O O . ALA B 1 166 ? -7.543 -10.234 -12.633 1 98.69 166 ALA B O 1
ATOM 3228 N N . VAL B 1 167 ? -7.773 -12.305 -11.844 1 98.88 167 VAL B N 1
ATOM 3229 C CA . VAL B 1 167 ? -6.926 -12.094 -10.672 1 98.88 167 VAL B CA 1
ATOM 3230 C C . VAL B 1 167 ? -5.484 -11.852 -11.117 1 98.88 167 VAL B C 1
ATOM 3232 O O . VAL B 1 167 ? -4.777 -11.023 -10.539 1 98.88 167 VAL B O 1
ATOM 3235 N N . THR B 1 168 ? -5.062 -12.594 -12.133 1 98.56 168 THR B N 1
ATOM 3236 C CA . THR B 1 168 ? -3.736 -12.383 -12.703 1 98.56 168 THR B CA 1
ATOM 3237 C C . THR B 1 168 ? -3.547 -10.93 -13.117 1 98.56 168 THR B C 1
ATOM 3239 O O . THR B 1 168 ? -2.518 -10.32 -12.812 1 98.56 168 THR B O 1
ATOM 3242 N N . GLY B 1 169 ? -4.543 -10.391 -13.742 1 98.81 169 GLY B N 1
ATOM 3243 C CA . GLY B 1 169 ? -4.48 -9.008 -14.172 1 98.81 169 GLY B CA 1
ATOM 3244 C C . GLY B 1 169 ? -4.48 -8.023 -13.016 1 98.81 169 GLY B C 1
ATOM 3245 O O . GLY B 1 169 ? -3.787 -7.008 -13.062 1 98.81 169 GLY B O 1
ATOM 3246 N N . LEU B 1 170 ? -5.238 -8.289 -12.008 1 98.88 170 LEU B N 1
ATOM 3247 C CA . LEU B 1 170 ? -5.441 -7.34 -10.914 1 98.88 170 LEU B CA 1
ATOM 3248 C C . LEU B 1 170 ? -4.305 -7.422 -9.906 1 98.88 170 LEU B C 1
ATOM 3250 O O . LEU B 1 170 ? -3.59 -6.441 -9.688 1 98.88 170 LEU B O 1
ATOM 3254 N N . SER B 1 171 ? -4.098 -8.594 -9.352 1 98.81 171 SER B N 1
ATOM 3255 C CA . SER B 1 171 ? -3.152 -8.688 -8.242 1 98.81 171 SER B CA 1
ATOM 3256 C C . SER B 1 171 ? -1.884 -9.422 -8.656 1 98.81 171 SER B C 1
ATOM 3258 O O . SER B 1 171 ? -0.822 -9.227 -8.062 1 98.81 171 SER B O 1
ATOM 3260 N N . GLY B 1 172 ? -1.969 -10.297 -9.648 1 98.44 172 GLY B N 1
ATOM 3261 C CA . GLY B 1 172 ? -0.764 -10.945 -10.141 1 98.44 172 GLY B CA 1
ATOM 3262 C C . GLY B 1 172 ? 0.239 -9.969 -10.734 1 98.44 172 GLY B C 1
ATOM 3263 O O . GLY B 1 172 ? 1.41 -9.969 -10.344 1 98.44 172 GLY B O 1
ATOM 3264 N N . SER B 1 173 ? -0.28 -9.156 -11.617 1 98.56 173 SER B N 1
ATOM 3265 C CA . SER B 1 173 ? 0.546 -8.156 -12.289 1 98.56 173 SER B CA 1
ATOM 3266 C C . SER B 1 173 ? 0.539 -6.832 -11.531 1 98.56 173 SER B C 1
ATOM 3268 O O . SER B 1 173 ? 1.369 -5.961 -11.789 1 98.56 173 SER B O 1
ATOM 3270 N N . GLY B 1 174 ? -0.35 -6.707 -10.602 1 98.75 174 GLY B N 1
ATOM 3271 C CA . GLY B 1 174 ? -0.666 -5.473 -9.898 1 98.75 174 GLY B CA 1
ATOM 3272 C C . GLY B 1 174 ? 0.548 -4.824 -9.258 1 98.75 174 GLY B C 1
ATOM 3273 O O . GLY B 1 174 ? 0.712 -3.604 -9.328 1 98.75 174 GLY B O 1
ATOM 3274 N N . PRO B 1 175 ? 1.403 -5.574 -8.609 1 98.88 175 PRO B N 1
ATOM 3275 C CA . PRO B 1 175 ? 2.588 -4.969 -8 1 98.88 175 PRO B CA 1
ATOM 3276 C C . PRO B 1 175 ? 3.404 -4.137 -8.992 1 98.88 175 PRO B C 1
ATOM 3278 O O . PRO B 1 175 ? 3.93 -3.082 -8.625 1 98.88 175 PRO B O 1
ATOM 3281 N N . ALA B 1 176 ? 3.502 -4.57 -10.219 1 98.81 176 ALA B N 1
ATOM 3282 C CA . ALA B 1 176 ? 4.242 -3.812 -11.219 1 98.81 176 ALA B CA 1
ATOM 3283 C C . ALA B 1 176 ? 3.648 -2.418 -11.406 1 98.81 176 ALA B C 1
ATOM 3285 O O . ALA B 1 176 ? 4.383 -1.433 -11.516 1 98.81 176 ALA B O 1
ATOM 3286 N N . TYR B 1 177 ? 2.256 -2.354 -11.398 1 98.81 177 TYR B N 1
ATOM 3287 C CA . TYR B 1 177 ? 1.578 -1.066 -11.508 1 98.81 177 TYR B CA 1
ATOM 3288 C C . TYR B 1 177 ? 1.977 -0.144 -10.359 1 98.81 177 TYR B C 1
ATOM 3290 O O . TYR B 1 177 ? 2.246 1.041 -10.57 1 98.81 177 TYR B O 1
ATOM 3298 N N . MET B 1 178 ? 2.02 -0.761 -9.242 1 98.88 178 MET B N 1
ATOM 3299 C CA . MET B 1 178 ? 2.205 0.023 -8.023 1 98.88 178 MET B CA 1
ATOM 3300 C C . MET B 1 178 ? 3.656 0.474 -7.883 1 98.88 178 MET B C 1
ATOM 3302 O O . MET B 1 178 ? 3.926 1.554 -7.355 1 98.88 178 MET B O 1
ATOM 3306 N N . TYR B 1 179 ? 4.633 -0.337 -8.352 1 98.94 179 TYR B N 1
ATOM 3307 C CA . TYR B 1 179 ? 6.02 0.118 -8.359 1 98.94 179 TYR B CA 1
ATOM 3308 C C . TYR B 1 179 ? 6.191 1.331 -9.266 1 98.94 179 TYR B C 1
ATOM 3310 O O . TYR B 1 179 ? 6.906 2.275 -8.922 1 98.94 179 TYR B O 1
ATOM 3318 N N . ILE B 1 180 ? 5.531 1.32 -10.391 1 98.94 180 ILE B N 1
ATOM 3319 C CA . ILE B 1 180 ? 5.566 2.477 -11.281 1 98.94 180 ILE B CA 1
ATOM 3320 C C . ILE B 1 180 ? 4.914 3.674 -10.594 1 98.94 180 ILE B C 1
ATOM 3322 O O . ILE B 1 180 ? 5.41 4.797 -10.688 1 98.94 180 ILE B O 1
ATOM 3326 N N . ALA B 1 181 ? 3.83 3.432 -9.938 1 98.94 181 ALA B N 1
ATOM 3327 C CA . ALA B 1 181 ? 3.139 4.496 -9.211 1 98.94 181 ALA B CA 1
ATOM 3328 C C . ALA B 1 181 ? 4.039 5.105 -8.141 1 98.94 181 ALA B C 1
ATOM 3330 O O . ALA B 1 181 ? 4.105 6.328 -7.996 1 98.94 181 ALA B O 1
ATOM 3331 N N . ILE B 1 182 ? 4.723 4.238 -7.352 1 98.94 182 ILE B N 1
ATOM 3332 C CA . ILE B 1 182 ? 5.621 4.715 -6.309 1 98.94 182 ILE B CA 1
ATOM 3333 C C . ILE B 1 182 ? 6.719 5.582 -6.926 1 98.94 182 ILE B C 1
ATOM 3335 O O . ILE B 1 182 ? 7.023 6.664 -6.422 1 98.94 182 ILE B O 1
ATOM 3339 N N . ASP B 1 183 ? 7.27 5.113 -8.023 1 98.88 183 ASP B N 1
ATOM 3340 C CA . ASP B 1 183 ? 8.328 5.84 -8.719 1 98.88 183 ASP B CA 1
ATOM 3341 C C . ASP B 1 183 ? 7.82 7.184 -9.242 1 98.88 183 ASP B C 1
ATOM 3343 O O . ASP B 1 183 ? 8.508 8.203 -9.125 1 98.88 183 ASP B O 1
ATOM 3347 N N . ALA B 1 184 ? 6.645 7.195 -9.797 1 98.94 184 ALA B N 1
ATOM 3348 C CA . ALA B 1 184 ? 6.047 8.406 -10.352 1 98.94 184 ALA B CA 1
ATOM 3349 C C . ALA B 1 184 ? 5.723 9.414 -9.242 1 98.94 184 ALA B C 1
ATOM 3351 O O . ALA B 1 184 ? 5.965 10.609 -9.398 1 98.94 184 ALA B O 1
ATOM 3352 N N . LEU B 1 185 ? 5.121 8.953 -8.172 1 98.94 185 LEU B N 1
ATOM 3353 C CA . LEU B 1 185 ? 4.871 9.812 -7.02 1 98.94 185 LEU B CA 1
ATOM 3354 C C . LEU B 1 185 ? 6.164 10.445 -6.52 1 98.94 185 LEU B C 1
ATOM 3356 O O . LEU B 1 185 ? 6.215 11.648 -6.246 1 98.94 185 LEU B O 1
ATOM 3360 N N . ALA B 1 186 ? 7.191 9.57 -6.402 1 98.88 186 ALA B N 1
ATOM 3361 C CA . ALA B 1 186 ? 8.492 10.062 -5.965 1 98.88 186 ALA B CA 1
ATOM 3362 C C . ALA B 1 186 ? 9.023 11.133 -6.914 1 98.88 186 ALA B C 1
ATOM 3364 O O . ALA B 1 186 ? 9.562 12.148 -6.473 1 98.88 186 ALA B O 1
ATOM 3365 N N . ASP B 1 187 ? 8.875 10.938 -8.242 1 98.88 187 ASP B N 1
ATOM 3366 C CA . ASP B 1 187 ? 9.273 11.938 -9.219 1 98.88 187 ASP B CA 1
ATOM 3367 C C . ASP B 1 187 ? 8.547 13.258 -8.984 1 98.88 187 ASP B C 1
ATOM 3369 O O . ASP B 1 187 ? 9.141 14.336 -9.102 1 98.88 187 ASP B O 1
ATOM 3373 N N . GLY B 1 188 ? 7.273 13.133 -8.711 1 98.88 188 GLY B N 1
ATOM 3374 C CA . GLY B 1 188 ? 6.531 14.336 -8.367 1 98.88 188 GLY B CA 1
ATOM 3375 C C . GLY B 1 188 ? 7.078 15.055 -7.145 1 98.88 188 GLY B C 1
ATOM 3376 O O . GLY B 1 188 ? 7.199 16.281 -7.141 1 98.88 188 GLY B O 1
ATOM 3377 N N . GLY B 1 189 ? 7.391 14.289 -6.105 1 98.88 189 GLY B N 1
ATOM 3378 C CA . GLY B 1 189 ? 8.016 14.859 -4.922 1 98.88 189 GLY B CA 1
ATOM 3379 C C . GLY B 1 189 ? 9.344 15.523 -5.211 1 98.88 189 GLY B C 1
ATOM 3380 O O . GLY B 1 189 ? 9.609 16.625 -4.746 1 98.88 189 GLY B O 1
ATOM 3381 N N . VAL B 1 190 ? 10.18 14.859 -5.977 1 98.88 190 VAL B N 1
ATOM 3382 C CA . VAL B 1 190 ? 11.492 15.375 -6.336 1 98.88 190 VAL B CA 1
ATOM 3383 C C . VAL B 1 190 ? 11.344 16.656 -7.148 1 98.88 190 VAL B C 1
ATOM 3385 O O . VAL B 1 190 ? 12.07 17.625 -6.934 1 98.88 190 VAL B O 1
ATOM 3388 N N . LYS B 1 191 ? 10.398 16.641 -8.07 1 98.81 191 LYS B N 1
ATOM 3389 C CA . LYS B 1 191 ? 10.117 17.828 -8.852 1 98.81 191 LYS B CA 1
ATOM 3390 C C . LYS B 1 191 ? 9.797 19.016 -7.949 1 98.81 191 LYS B C 1
ATOM 3392 O O . LYS B 1 191 ? 10.164 20.156 -8.266 1 98.81 191 LYS B O 1
ATOM 3397 N N . MET B 1 192 ? 9.188 18.75 -6.828 1 98.56 192 MET B N 1
ATOM 3398 C CA . MET B 1 192 ? 8.781 19.797 -5.91 1 98.56 192 MET B CA 1
ATOM 3399 C C . MET B 1 192 ? 9.859 20.047 -4.852 1 98.56 192 MET B C 1
ATOM 3401 O O . MET B 1 192 ? 9.641 20.781 -3.896 1 98.56 192 MET B O 1
ATOM 3405 N N . GLY B 1 193 ? 10.977 19.312 -4.895 1 98.44 193 GLY B N 1
ATOM 3406 C CA . GLY B 1 193 ? 12.125 19.703 -4.09 1 98.44 193 GLY B CA 1
ATOM 3407 C C . GLY B 1 193 ? 12.531 18.641 -3.088 1 98.44 193 GLY B C 1
ATOM 3408 O O . GLY B 1 193 ? 13.523 18.797 -2.373 1 98.44 193 GLY B O 1
ATOM 3409 N N . LEU B 1 194 ? 11.891 17.5 -3.031 1 98.81 194 LEU B N 1
ATOM 3410 C CA . LEU B 1 194 ? 12.227 16.469 -2.059 1 98.81 194 LEU B CA 1
ATOM 3411 C C . LEU B 1 194 ? 13.461 15.688 -2.498 1 98.81 194 LEU B C 1
ATOM 3413 O O . LEU B 1 194 ? 13.633 15.406 -3.686 1 98.81 194 LEU B O 1
ATOM 3417 N N . PRO B 1 195 ? 14.273 15.336 -1.478 1 98.62 195 PRO B N 1
ATOM 3418 C CA . PRO B 1 195 ? 15.289 14.336 -1.812 1 98.62 195 PRO B CA 1
ATOM 3419 C C . PRO B 1 195 ? 14.688 13.008 -2.273 1 98.62 195 PRO B C 1
ATOM 3421 O O . PRO B 1 195 ? 13.672 12.562 -1.731 1 98.62 195 PRO B O 1
ATOM 3424 N N . ARG B 1 196 ? 15.359 12.406 -3.188 1 98.25 196 ARG B N 1
ATOM 3425 C CA . ARG B 1 196 ? 14.836 11.219 -3.852 1 98.25 196 ARG B CA 1
ATOM 3426 C C . ARG B 1 196 ? 14.547 10.109 -2.844 1 98.25 196 ARG B C 1
ATOM 3428 O O . ARG B 1 196 ? 13.484 9.492 -2.881 1 98.25 196 ARG B O 1
ATOM 3435 N N . ASP B 1 197 ? 15.422 9.836 -1.951 1 98.19 197 ASP B N 1
ATOM 3436 C CA . ASP B 1 197 ? 15.273 8.742 -0.993 1 98.19 197 ASP B CA 1
ATOM 3437 C C . ASP B 1 197 ? 14.062 8.969 -0.092 1 98.19 197 ASP B C 1
ATOM 3439 O O . ASP B 1 197 ? 13.289 8.039 0.164 1 98.19 197 ASP B O 1
ATOM 3443 N N . LEU B 1 198 ? 13.891 10.203 0.407 1 98.56 198 LEU B N 1
ATOM 3444 C CA . LEU B 1 198 ? 12.742 10.547 1.231 1 98.56 198 LEU B CA 1
ATOM 3445 C C . LEU B 1 198 ? 11.445 10.422 0.437 1 98.56 198 LEU B C 1
ATOM 3447 O O . LEU B 1 198 ? 10.445 9.906 0.946 1 98.56 198 LEU B O 1
ATOM 3451 N N . ALA B 1 199 ? 11.5 10.867 -0.836 1 98.88 199 ALA B N 1
ATOM 3452 C CA . ALA B 1 199 ? 10.32 10.812 -1.7 1 98.88 199 ALA B CA 1
ATOM 3453 C C . ALA B 1 199 ? 9.867 9.375 -1.913 1 98.88 199 ALA B C 1
ATOM 3455 O O . ALA B 1 199 ? 8.672 9.078 -1.843 1 98.88 199 ALA B O 1
ATOM 3456 N N . ILE B 1 200 ? 10.805 8.469 -2.127 1 98.88 200 ILE B N 1
ATOM 3457 C CA . ILE B 1 200 ? 10.477 7.07 -2.363 1 98.88 200 ILE B CA 1
ATOM 3458 C C . ILE B 1 200 ? 9.891 6.457 -1.093 1 98.88 200 ILE B C 1
ATOM 3460 O O . ILE B 1 200 ? 8.875 5.762 -1.145 1 98.88 200 ILE B O 1
ATOM 3464 N N . ARG B 1 201 ? 10.461 6.738 0.036 1 98.69 201 ARG B N 1
ATOM 3465 C CA . ARG B 1 201 ? 9.992 6.172 1.297 1 98.69 201 ARG B CA 1
ATOM 3466 C C . ARG B 1 201 ? 8.586 6.664 1.629 1 98.69 201 ARG B C 1
ATOM 3468 O O . ARG B 1 201 ? 7.73 5.879 2.037 1 98.69 201 ARG B O 1
ATOM 3475 N N . LEU B 1 202 ? 8.367 7.953 1.426 1 98.88 202 LEU B N 1
ATOM 3476 C CA . LEU B 1 202 ? 7.051 8.523 1.695 1 98.88 202 LEU B CA 1
ATOM 3477 C C . LEU B 1 202 ? 6.008 7.957 0.738 1 98.88 202 LEU B C 1
ATOM 3479 O O . LEU B 1 202 ? 4.883 7.66 1.145 1 98.88 202 LEU B O 1
ATOM 3483 N N . ALA B 1 203 ? 6.379 7.824 -0.535 1 98.94 203 ALA B N 1
ATOM 3484 C CA . ALA B 1 203 ? 5.461 7.27 -1.524 1 98.94 203 ALA B CA 1
ATOM 3485 C C . ALA B 1 203 ? 5.094 5.828 -1.183 1 98.94 203 ALA B C 1
ATOM 3487 O O . ALA B 1 203 ? 3.914 5.469 -1.161 1 98.94 203 ALA B O 1
ATOM 3488 N N . ALA B 1 204 ? 6.117 5.02 -0.891 1 98.94 204 ALA B N 1
ATOM 3489 C CA . ALA B 1 204 ? 5.898 3.611 -0.564 1 98.94 204 ALA B CA 1
ATOM 3490 C C . ALA B 1 204 ? 5.031 3.465 0.683 1 98.94 204 ALA B C 1
ATOM 3492 O O . ALA B 1 204 ? 4.098 2.66 0.706 1 98.94 204 ALA B O 1
ATOM 3493 N N . GLN B 1 205 ? 5.309 4.258 1.695 1 98.88 205 GLN B N 1
ATOM 3494 C CA . GLN B 1 205 ? 4.543 4.227 2.938 1 98.88 205 GLN B CA 1
ATOM 3495 C C . GLN B 1 205 ? 3.094 4.648 2.703 1 98.88 205 GLN B C 1
ATOM 3497 O O . GLN B 1 205 ? 2.18 4.145 3.357 1 98.88 205 GLN B O 1
ATOM 3502 N N . THR B 1 206 ? 2.934 5.621 1.818 1 98.88 206 THR B N 1
ATOM 3503 C CA . THR B 1 206 ? 1.596 6.105 1.494 1 98.88 206 THR B CA 1
ATOM 3504 C C . THR B 1 206 ? 0.767 5.004 0.842 1 98.88 206 THR B C 1
ATOM 3506 O O . THR B 1 206 ? -0.412 4.832 1.161 1 98.88 206 THR B O 1
ATOM 3509 N N . LEU B 1 207 ? 1.356 4.223 -0.088 1 98.88 207 LEU B N 1
ATOM 3510 C CA . LEU B 1 207 ? 0.66 3.082 -0.673 1 98.88 207 LEU B CA 1
ATOM 3511 C C . LEU B 1 207 ? 0.306 2.055 0.396 1 98.88 207 LEU B C 1
ATOM 3513 O O . LEU B 1 207 ? -0.838 1.6 0.471 1 98.88 207 LEU B O 1
ATOM 3517 N N . LEU B 1 208 ? 1.307 1.689 1.17 1 98.81 208 LEU B N 1
ATOM 3518 C CA . LEU B 1 208 ? 1.125 0.708 2.234 1 98.81 208 LEU B CA 1
ATOM 3519 C C . LEU B 1 208 ? -0.004 1.125 3.172 1 98.81 208 LEU B C 1
ATOM 3521 O O . LEU B 1 208 ? -0.901 0.33 3.461 1 98.81 208 LEU B O 1
ATOM 3525 N N . GLY B 1 209 ? 0.006 2.332 3.586 1 98.75 209 GLY B N 1
ATOM 3526 C CA . GLY B 1 209 ? -0.995 2.838 4.512 1 98.75 209 GLY B CA 1
ATOM 3527 C C . GLY B 1 209 ? -2.393 2.867 3.924 1 98.75 209 GLY B C 1
ATOM 3528 O O . GLY B 1 209 ? -3.365 2.527 4.602 1 98.75 209 GLY B O 1
ATOM 3529 N N . ALA B 1 210 ? -2.508 3.32 2.664 1 98.81 210 ALA B N 1
ATOM 3530 C CA . ALA B 1 210 ? -3.812 3.371 2.006 1 98.81 210 ALA B CA 1
ATOM 3531 C C . ALA B 1 210 ? -4.414 1.976 1.873 1 98.81 210 ALA B C 1
ATOM 3533 O O . ALA B 1 210 ? -5.605 1.78 2.131 1 98.81 210 ALA B O 1
ATOM 3534 N N . GLY B 1 211 ? -3.557 1.027 1.433 1 98.81 211 GLY B N 1
ATOM 3535 C CA . GLY B 1 211 ? -4.035 -0.345 1.382 1 98.81 211 GLY B CA 1
ATOM 3536 C C . GLY B 1 211 ? -4.527 -0.855 2.723 1 98.81 211 GLY B C 1
ATOM 3537 O O . GLY B 1 211 ? -5.602 -1.451 2.809 1 98.81 211 GLY B O 1
ATOM 3538 N N . LYS B 1 212 ? -3.764 -0.591 3.721 1 98.62 212 LYS B N 1
ATOM 3539 C CA . LYS B 1 212 ? -4.105 -1.038 5.07 1 98.62 212 LYS B CA 1
ATOM 3540 C C . LYS B 1 212 ? -5.406 -0.396 5.547 1 98.62 212 LYS B C 1
ATOM 3542 O O . LYS B 1 212 ? -6.223 -1.046 6.203 1 98.62 212 LYS B O 1
ATOM 3547 N N . MET B 1 213 ? -5.617 0.85 5.254 1 98.56 213 MET B N 1
ATOM 3548 C CA . MET B 1 213 ? -6.84 1.556 5.621 1 98.56 213 MET B CA 1
ATOM 3549 C C . MET B 1 213 ? -8.07 0.84 5.062 1 98.56 213 MET B C 1
ATOM 3551 O O . MET B 1 213 ? -9.039 0.604 5.789 1 98.56 213 MET B O 1
ATOM 3555 N N . VAL B 1 214 ? -8 0.498 3.793 1 98.81 214 VAL B N 1
ATOM 3556 C CA . VAL B 1 214 ? -9.133 -0.159 3.146 1 98.81 214 VAL B CA 1
ATOM 3557 C C . VAL B 1 214 ? -9.375 -1.521 3.791 1 98.81 214 VAL B C 1
ATOM 3559 O O . VAL B 1 214 ? -10.516 -1.858 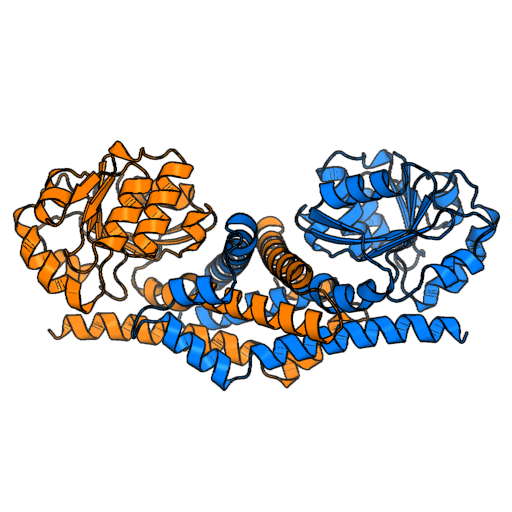4.137 1 98.81 214 VAL B O 1
ATOM 3562 N N . LEU B 1 215 ? -8.336 -2.277 4.004 1 98.56 215 LEU B N 1
ATOM 3563 C CA . LEU B 1 215 ? -8.453 -3.645 4.496 1 98.56 215 LEU B CA 1
ATOM 3564 C C . LEU B 1 215 ? -8.922 -3.662 5.949 1 98.56 215 LEU B C 1
ATOM 3566 O O . LEU B 1 215 ? -9.719 -4.52 6.336 1 98.56 215 LEU B O 1
ATOM 3570 N N . GLU B 1 216 ? -8.484 -2.734 6.805 1 97.62 216 GLU B N 1
ATOM 3571 C CA . GLU B 1 216 ? -8.758 -2.795 8.234 1 97.62 216 GLU B CA 1
ATOM 3572 C C . GLU B 1 216 ? -10.07 -2.092 8.578 1 97.62 216 GLU B C 1
ATOM 3574 O O . GLU B 1 216 ? -10.789 -2.512 9.484 1 97.62 216 GLU B O 1
ATOM 3579 N N . THR B 1 217 ? -10.336 -1.017 7.875 1 96.56 217 THR B N 1
ATOM 3580 C CA . THR B 1 217 ? -11.555 -0.291 8.203 1 96.56 217 THR B CA 1
ATOM 3581 C C . THR B 1 217 ? -12.766 -0.929 7.523 1 96.56 217 THR B C 1
ATOM 3583 O O . THR B 1 217 ? -13.898 -0.77 7.98 1 96.56 217 THR B O 1
ATOM 3586 N N . GLY B 1 218 ? -12.523 -1.572 6.34 1 97.25 218 GLY B N 1
ATOM 3587 C CA . GLY B 1 218 ? -13.609 -2.145 5.57 1 97.25 218 GLY B CA 1
ATOM 3588 C C . GLY B 1 218 ? -14.445 -1.1 4.852 1 97.25 218 GLY B C 1
ATOM 3589 O O . GLY B 1 218 ? -15.469 -1.423 4.25 1 97.25 218 GLY B O 1
ATOM 3590 N N . ARG B 1 219 ? -14.031 0.136 4.914 1 97.12 219 ARG B N 1
ATOM 3591 C CA . ARG B 1 219 ? -14.773 1.214 4.266 1 97.12 219 ARG B CA 1
ATOM 3592 C C . ARG B 1 219 ? -14.469 1.272 2.775 1 97.12 219 ARG B C 1
ATOM 3594 O O . ARG B 1 219 ? -13.359 0.934 2.35 1 97.12 219 ARG B O 1
ATOM 3601 N N . HIS B 1 220 ? -15.445 1.705 1.997 1 98.25 220 HIS B N 1
ATOM 3602 C CA . HIS B 1 220 ? -15.273 1.836 0.555 1 98.25 220 HIS B CA 1
ATOM 3603 C C . HIS B 1 220 ? -14.195 2.865 0.222 1 98.25 220 HIS B C 1
ATOM 3605 O O . HIS B 1 220 ? -14.125 3.924 0.851 1 98.25 220 HIS B O 1
ATOM 3611 N N . PRO B 1 221 ? -13.312 2.58 -0.796 1 98.56 221 PRO B N 1
ATOM 3612 C CA . PRO B 1 221 ? -12.25 3.518 -1.158 1 98.56 221 PRO B CA 1
ATOM 3613 C C . PRO B 1 221 ? -12.773 4.914 -1.479 1 98.56 221 PRO B C 1
ATOM 3615 O O . PRO B 1 221 ? -12.133 5.914 -1.143 1 98.56 221 PRO B O 1
ATOM 3618 N N . GLY B 1 222 ? -13.914 4.98 -2.111 1 98.31 222 GLY B N 1
ATOM 3619 C CA . GLY B 1 222 ? -14.508 6.273 -2.414 1 98.31 222 GLY B CA 1
ATOM 3620 C C . GLY B 1 222 ? -14.766 7.113 -1.177 1 98.31 222 GLY B C 1
ATOM 3621 O O . GLY B 1 222 ? -14.539 8.328 -1.185 1 98.31 222 GLY B O 1
ATOM 3622 N N . ALA B 1 223 ? -15.273 6.52 -0.128 1 98.06 223 ALA B N 1
ATOM 3623 C CA . ALA B 1 223 ? -15.539 7.215 1.128 1 98.06 223 ALA B CA 1
ATOM 3624 C C . ALA B 1 223 ? -14.242 7.66 1.795 1 98.06 223 ALA B C 1
ATOM 3626 O O . ALA B 1 223 ? -14.172 8.758 2.354 1 98.06 223 ALA B O 1
ATOM 3627 N N . LEU B 1 224 ? -13.25 6.816 1.769 1 98.38 224 LEU B N 1
ATOM 3628 C CA . LEU B 1 224 ? -11.953 7.156 2.346 1 98.38 224 LEU B CA 1
ATOM 3629 C C . LEU B 1 224 ? -11.32 8.328 1.604 1 98.38 224 LEU B C 1
ATOM 3631 O O . LEU B 1 224 ? -10.711 9.203 2.223 1 98.38 224 LEU B O 1
ATOM 3635 N N . LYS B 1 225 ? -11.453 8.305 0.227 1 98.5 225 LYS B N 1
ATOM 3636 C CA . LYS B 1 225 ? -10.984 9.43 -0.582 1 98.5 225 LYS B CA 1
ATOM 3637 C C . LYS B 1 225 ? -11.648 10.734 -0.155 1 98.5 225 LYS B C 1
ATOM 3639 O O . LYS B 1 225 ? -10.984 11.758 -0.013 1 98.5 225 LYS B O 1
ATOM 3644 N N . ASP B 1 226 ? -12.914 10.688 0.11 1 97.25 226 ASP B N 1
ATOM 3645 C CA . ASP B 1 226 ? -13.656 11.875 0.522 1 97.25 226 ASP B CA 1
ATOM 3646 C C . ASP B 1 226 ? -13.164 12.391 1.872 1 97.25 226 ASP B C 1
ATOM 3648 O O . ASP B 1 226 ? -13.164 13.594 2.119 1 97.25 226 ASP B O 1
ATOM 3652 N N . ASP B 1 227 ? -12.742 11.531 2.715 1 94.88 227 ASP B N 1
ATOM 3653 C CA . ASP B 1 227 ? -12.258 11.898 4.039 1 94.88 227 ASP B CA 1
ATOM 3654 C C . ASP B 1 227 ? -10.961 12.703 3.943 1 94.88 227 ASP B C 1
ATOM 3656 O O . ASP B 1 227 ? -10.664 13.523 4.812 1 94.88 227 ASP B O 1
ATOM 3660 N N . VAL B 1 228 ? -10.188 12.484 2.924 1 96.81 228 VAL B N 1
ATOM 3661 C CA . VAL B 1 228 ? -8.898 13.156 2.754 1 96.81 228 VAL B CA 1
ATOM 3662 C C . VAL B 1 228 ? -9.102 14.492 2.043 1 96.81 228 VAL B C 1
ATOM 3664 O O . VAL B 1 228 ? -8.32 15.43 2.236 1 96.81 228 VAL B O 1
ATOM 3667 N N . CYS B 1 229 ? -10.148 14.555 1.241 1 96.62 229 CYS B N 1
ATOM 3668 C CA . CYS B 1 229 ? -10.414 15.734 0.426 1 96.62 229 CYS B CA 1
ATOM 3669 C C . CYS B 1 229 ? -11.266 16.75 1.185 1 96.62 229 CYS B C 1
ATOM 3671 O O . CYS B 1 229 ? -12.492 16.641 1.199 1 96.62 229 CYS B O 1
ATOM 3673 N N . SER B 1 230 ? -10.688 17.781 1.709 1 92.44 230 SER B N 1
ATOM 3674 C CA . SER B 1 230 ? -11.414 18.875 2.34 1 92.44 230 SER B CA 1
ATOM 3675 C C . SER B 1 230 ? -11.797 19.953 1.32 1 92.44 230 SER B C 1
ATOM 3677 O O . SER B 1 230 ? -11.203 20.016 0.243 1 92.44 230 SER B O 1
ATOM 3679 N N . PRO B 1 231 ? -12.836 20.75 1.631 1 91.94 231 PRO B N 1
ATOM 3680 C CA . PRO B 1 231 ? -13.219 21.828 0.704 1 91.94 231 PRO B CA 1
ATOM 3681 C C . PRO B 1 231 ? -12.062 22.75 0.367 1 91.94 231 PRO B C 1
ATOM 3683 O O . PRO B 1 231 ? -11.461 23.344 1.267 1 91.94 231 PRO B O 1
ATOM 3686 N N . ALA B 1 232 ? -11.703 22.844 -0.905 1 92.12 232 ALA B N 1
ATOM 3687 C CA . ALA B 1 232 ? -10.664 23.703 -1.448 1 92.12 232 ALA B CA 1
ATOM 3688 C C . ALA B 1 232 ? -9.281 23.312 -0.915 1 92.12 232 ALA B C 1
ATOM 3690 O O . ALA B 1 232 ? -8.359 24.141 -0.905 1 92.12 232 ALA B O 1
ATOM 3691 N N . GLY B 1 233 ? -9.188 22.109 -0.446 1 94.12 233 GLY B N 1
ATOM 3692 C CA . GLY B 1 233 ? -7.906 21.641 0.063 1 94.12 233 GLY B CA 1
ATOM 3693 C C . GLY B 1 233 ? -6.945 21.219 -1.033 1 94.12 233 GLY B C 1
ATOM 3694 O O . GLY B 1 233 ? -7.25 21.359 -2.219 1 94.12 233 GLY B O 1
ATOM 3695 N N . SER B 1 234 ? -5.77 20.734 -0.6 1 96.88 234 SER B N 1
ATOM 3696 C CA . SER B 1 234 ? -4.73 20.344 -1.549 1 96.88 234 SER B CA 1
ATOM 3697 C C . SER B 1 234 ? -5.109 19.062 -2.283 1 96.88 234 SER B C 1
ATOM 3699 O O . SER B 1 234 ? -4.887 18.938 -3.488 1 96.88 234 SER B O 1
ATOM 3701 N N . SER B 1 235 ? -5.77 18.109 -1.629 1 97.94 235 SER B N 1
ATOM 3702 C CA . SER B 1 235 ? -6.062 16.781 -2.172 1 97.94 235 SER B CA 1
ATOM 3703 C C . SER B 1 235 ? -7.043 16.875 -3.338 1 97.94 235 SER B C 1
ATOM 3705 O O . SER B 1 235 ? -6.902 16.141 -4.328 1 97.94 235 SER B O 1
ATOM 3707 N N . ILE B 1 236 ? -8.07 17.766 -3.227 1 98.12 236 ILE B N 1
ATOM 3708 C CA . ILE B 1 236 ? -9.078 17.844 -4.281 1 98.12 236 ILE B CA 1
ATOM 3709 C C . ILE B 1 236 ? -8.461 18.438 -5.539 1 98.12 236 ILE B C 1
ATOM 3711 O O . ILE B 1 236 ? -8.859 18.109 -6.656 1 98.12 236 ILE B O 1
ATOM 3715 N N . HIS B 1 237 ? -7.492 19.312 -5.387 1 98.19 237 HIS B N 1
ATOM 3716 C CA . HIS B 1 237 ? -6.766 19.844 -6.535 1 98.19 237 HIS B CA 1
ATOM 3717 C C . HIS B 1 237 ? -5.965 18.75 -7.23 1 98.19 237 HIS B C 1
ATOM 3719 O O . HIS B 1 237 ? -5.871 18.734 -8.461 1 98.19 237 HIS B O 1
ATOM 3725 N N . ALA B 1 238 ? -5.371 17.891 -6.48 1 98.75 238 ALA B N 1
ATOM 3726 C CA . ALA B 1 238 ? -4.648 16.75 -7.027 1 98.75 238 ALA B CA 1
ATOM 3727 C C . ALA B 1 238 ? -5.598 15.789 -7.746 1 98.75 238 ALA B C 1
ATOM 3729 O O . ALA B 1 238 ? -5.281 15.289 -8.828 1 98.75 238 ALA B O 1
ATOM 3730 N N . VAL B 1 239 ? -6.766 15.516 -7.148 1 98.69 239 VAL B N 1
ATOM 3731 C CA . VAL B 1 239 ? -7.746 14.602 -7.719 1 98.69 239 VAL B CA 1
ATOM 3732 C C . VAL B 1 239 ? -8.172 15.094 -9.102 1 98.69 239 VAL B C 1
ATOM 3734 O O . VAL B 1 239 ? -8.344 14.297 -10.023 1 98.69 239 VAL B O 1
ATOM 3737 N N . GLN B 1 240 ? -8.367 16.391 -9.195 1 98.62 240 GLN B N 1
ATOM 3738 C CA . GLN B 1 240 ? -8.719 16.953 -10.492 1 98.62 240 GLN B CA 1
ATOM 3739 C C . GLN B 1 240 ? -7.676 16.609 -11.555 1 98.62 240 GLN B C 1
ATOM 3741 O O . GLN B 1 240 ? -8.023 16.312 -12.695 1 98.62 240 GLN B O 1
ATOM 3746 N N . GLN B 1 241 ? -6.363 16.641 -11.211 1 98.69 241 GLN B N 1
ATOM 3747 C CA . GLN B 1 241 ? -5.305 16.297 -12.148 1 98.69 241 GLN B CA 1
ATOM 3748 C C . GLN B 1 241 ? -5.352 14.82 -12.516 1 98.69 241 GLN B C 1
ATOM 3750 O O . GLN B 1 241 ? -5.105 14.453 -13.664 1 98.69 241 GLN B O 1
ATOM 3755 N N . LEU B 1 242 ? -5.641 13.969 -11.547 1 98.75 242 LEU B N 1
ATOM 3756 C CA . LEU B 1 242 ? -5.766 12.547 -11.812 1 98.75 242 LEU B CA 1
ATOM 3757 C C . LEU B 1 242 ? -6.859 12.281 -12.844 1 98.75 242 LEU B C 1
ATOM 3759 O O . LEU B 1 242 ? -6.68 11.453 -13.742 1 98.75 242 LEU B O 1
ATOM 3763 N N . GLU B 1 243 ? -8 13 -12.641 1 98.12 243 GLU B N 1
ATOM 3764 C CA . GLU B 1 243 ? -9.102 12.859 -13.586 1 98.12 243 GLU B CA 1
ATOM 3765 C C . GLU B 1 243 ? -8.727 13.406 -14.961 1 98.12 243 GLU B C 1
ATOM 3767 O O . GLU B 1 243 ? -9.016 12.789 -15.984 1 98.12 243 GLU B O 1
ATOM 3772 N N . ARG B 1 244 ? -8.078 14.516 -15 1 98.25 244 ARG B N 1
ATOM 3773 C CA . ARG B 1 244 ? -7.68 15.172 -16.234 1 98.25 244 ARG B CA 1
ATOM 3774 C C . ARG B 1 244 ? -6.762 14.273 -17.062 1 98.25 244 ARG B C 1
ATOM 3776 O O . ARG B 1 244 ? -6.848 14.25 -18.297 1 98.25 244 ARG B O 1
ATOM 3783 N N . HIS B 1 245 ? -5.934 13.484 -16.391 1 98.25 245 HIS B N 1
ATOM 3784 C CA . HIS B 1 245 ? -4.906 12.719 -17.094 1 98.25 245 HIS B CA 1
ATOM 3785 C C . HIS B 1 245 ? -5.258 11.234 -17.141 1 98.25 245 HIS B C 1
ATOM 3787 O O . HIS B 1 245 ? -4.43 10.414 -17.547 1 98.25 245 HIS B O 1
ATOM 3793 N N . GLY B 1 246 ? -6.387 10.828 -16.672 1 98 246 GLY B N 1
ATOM 3794 C CA . GLY B 1 246 ? -6.965 9.523 -16.922 1 98 246 GLY B CA 1
ATOM 3795 C C . GLY B 1 246 ? -6.344 8.422 -16.094 1 98 246 GLY B C 1
ATOM 3796 O O . GLY B 1 246 ? -6.023 7.348 -16.609 1 98 246 GLY B O 1
ATOM 3797 N N . LEU B 1 247 ? -6.133 8.664 -14.812 1 98.69 247 LEU B N 1
ATOM 3798 C CA . LEU B 1 247 ? -5.566 7.652 -13.93 1 98.69 247 LEU B CA 1
ATOM 3799 C C . LEU B 1 247 ? -6.406 6.383 -13.945 1 98.69 247 LEU B C 1
ATOM 3801 O O . LEU B 1 247 ? -5.867 5.281 -14.078 1 98.69 247 LEU B O 1
ATOM 3805 N N . ARG B 1 248 ? -7.727 6.523 -13.812 1 98.62 248 ARG B N 1
ATOM 3806 C CA . ARG B 1 248 ? -8.617 5.371 -13.734 1 98.62 248 ARG B CA 1
ATOM 3807 C C . ARG B 1 248 ? -8.555 4.547 -15.023 1 98.62 248 ARG B C 1
ATOM 3809 O O . ARG B 1 248 ? -8.461 3.318 -14.969 1 98.62 248 ARG B O 1
ATOM 3816 N N . THR B 1 249 ? -8.547 5.262 -16.141 1 98.75 249 THR B N 1
ATOM 3817 C CA . THR B 1 249 ? -8.477 4.574 -17.422 1 98.75 249 THR B CA 1
ATOM 3818 C C . THR B 1 249 ? -7.188 3.77 -17.547 1 98.75 249 THR B C 1
ATOM 3820 O O . THR B 1 249 ? -7.199 2.621 -17.984 1 98.75 249 THR B O 1
ATOM 3823 N N . ALA B 1 250 ? -6.074 4.367 -17.156 1 98.81 250 ALA B N 1
ATOM 3824 C CA . ALA B 1 250 ? -4.773 3.703 -17.234 1 98.81 250 ALA B CA 1
ATOM 3825 C C . ALA B 1 250 ? -4.781 2.393 -16.438 1 98.81 250 ALA B C 1
ATOM 3827 O O . ALA B 1 250 ? -4.32 1.363 -16.938 1 98.81 250 ALA B O 1
ATOM 3828 N N . LEU B 1 251 ? -5.363 2.402 -15.266 1 98.94 251 LEU B N 1
ATOM 3829 C CA . LEU B 1 251 ? -5.324 1.24 -14.383 1 98.94 251 LEU B CA 1
ATOM 3830 C C . LEU B 1 251 ? -6.324 0.181 -14.836 1 98.94 251 LEU B C 1
ATOM 3832 O O . LEU B 1 251 ? -6.023 -1.014 -14.812 1 98.94 251 LEU B O 1
ATOM 3836 N N . ILE B 1 252 ? -7.523 0.593 -15.258 1 98.94 252 ILE B N 1
ATOM 3837 C CA . ILE B 1 252 ? -8.539 -0.342 -15.734 1 98.94 252 ILE B CA 1
ATOM 3838 C C . ILE B 1 252 ? -8.023 -1.066 -16.984 1 98.94 252 ILE B C 1
ATOM 3840 O O . ILE B 1 252 ? -8.109 -2.293 -17.062 1 98.94 252 ILE B O 1
ATOM 3844 N N . GLU B 1 253 ? -7.418 -0.288 -17.891 1 98.88 253 GLU B N 1
ATOM 3845 C CA . GLU B 1 253 ? -6.895 -0.869 -19.125 1 98.88 253 GLU B CA 1
ATOM 3846 C C . GLU B 1 253 ? -5.719 -1.8 -18.844 1 98.88 253 GLU B C 1
ATOM 3848 O O . GLU B 1 253 ? -5.527 -2.799 -19.531 1 98.88 253 GLU B O 1
ATOM 3853 N N . ALA B 1 254 ? -4.922 -1.452 -17.875 1 98.94 254 ALA B N 1
ATOM 3854 C CA . ALA B 1 254 ? -3.799 -2.305 -17.5 1 98.94 254 ALA B CA 1
ATOM 3855 C C . ALA B 1 254 ? -4.285 -3.662 -17 1 98.94 254 ALA B C 1
ATOM 3857 O O . ALA B 1 254 ? -3.797 -4.703 -17.438 1 98.94 254 ALA B O 1
ATOM 3858 N N . VAL B 1 255 ? -5.273 -3.674 -16.094 1 98.94 255 VAL B N 1
ATOM 3859 C CA . VAL B 1 255 ? -5.824 -4.914 -15.562 1 98.94 255 VAL B CA 1
ATOM 3860 C C . VAL B 1 255 ? -6.391 -5.762 -16.703 1 98.94 255 VAL B C 1
ATOM 3862 O O . VAL B 1 255 ? -6.137 -6.969 -16.766 1 98.94 255 VAL B O 1
ATOM 3865 N N . GLN B 1 256 ? -7.129 -5.117 -17.562 1 98.88 256 GLN B N 1
ATOM 3866 C CA . GLN B 1 256 ? -7.738 -5.824 -18.688 1 98.88 256 GLN B CA 1
ATOM 3867 C C . GLN B 1 256 ? -6.68 -6.438 -19.594 1 98.88 256 GLN B C 1
ATOM 3869 O O . GLN B 1 256 ? -6.789 -7.602 -19.984 1 98.88 256 GLN B O 1
ATOM 3874 N N . ALA B 1 257 ? -5.672 -5.676 -19.938 1 98.81 257 ALA B N 1
ATOM 3875 C CA . ALA B 1 257 ? -4.629 -6.152 -20.828 1 98.81 257 ALA B CA 1
ATOM 3876 C C . ALA B 1 257 ? -3.91 -7.363 -20.25 1 98.81 257 ALA B C 1
ATOM 3878 O O . ALA B 1 257 ? -3.643 -8.336 -20.953 1 98.81 257 ALA B O 1
ATOM 3879 N N . ALA B 1 258 ? -3.588 -7.281 -19.016 1 98.75 258 ALA B N 1
ATOM 3880 C CA . ALA B 1 258 ? -2.893 -8.391 -18.359 1 98.75 258 ALA B CA 1
ATOM 3881 C C . ALA B 1 258 ? -3.787 -9.617 -18.266 1 98.75 258 ALA B C 1
ATOM 3883 O O . ALA B 1 258 ? -3.328 -10.742 -18.484 1 98.75 258 ALA B O 1
ATOM 3884 N N . ALA B 1 259 ? -5.043 -9.398 -17.875 1 98.56 259 ALA B N 1
ATOM 3885 C CA . ALA B 1 259 ? -5.984 -10.508 -17.781 1 98.56 259 ALA B CA 1
ATOM 3886 C C . ALA B 1 259 ? -6.145 -11.203 -19.125 1 98.56 259 ALA B C 1
ATOM 3888 O O . ALA B 1 259 ? -6.137 -12.438 -19.203 1 98.56 259 ALA B O 1
ATOM 3889 N N . LEU B 1 260 ? -6.293 -10.438 -20.172 1 98.19 260 LEU B N 1
ATOM 3890 C CA . LEU B 1 260 ? -6.473 -10.984 -21.516 1 98.19 260 LEU B CA 1
ATOM 3891 C C . LEU B 1 260 ? -5.219 -11.727 -21.969 1 98.19 260 LEU B C 1
ATOM 3893 O O . LEU B 1 260 ? -5.312 -12.773 -22.625 1 98.19 260 LEU B O 1
ATOM 3897 N N . ARG B 1 261 ? -4.074 -11.188 -21.641 1 97.25 261 ARG B N 1
ATOM 3898 C CA . ARG B 1 261 ? -2.828 -11.867 -21.969 1 97.25 261 ARG B CA 1
ATOM 3899 C C . ARG B 1 261 ? -2.73 -13.211 -21.266 1 97.25 261 ARG B C 1
ATOM 3901 O O . ARG B 1 261 ? -2.232 -14.188 -21.828 1 97.25 261 ARG B O 1
ATOM 3908 N N . SER B 1 262 ? -3.111 -13.258 -20.016 1 96.25 262 SER B N 1
ATOM 3909 C CA . SER B 1 262 ? -3.139 -14.508 -19.266 1 96.25 262 SER B CA 1
ATOM 3910 C C . SER B 1 262 ? -4.043 -15.539 -19.938 1 96.25 262 SER B C 1
ATOM 3912 O O . SER B 1 262 ? -3.664 -16.703 -20.078 1 96.25 262 SER B O 1
ATOM 3914 N N . GLU B 1 263 ? -5.211 -15.125 -20.344 1 95.31 263 GLU B N 1
ATOM 3915 C CA . GLU B 1 263 ? -6.145 -16 -21.047 1 95.31 263 GLU B CA 1
ATOM 3916 C C . GLU B 1 263 ? -5.531 -16.531 -22.344 1 95.31 263 GLU B C 1
ATOM 3918 O O . GLU B 1 263 ? -5.668 -17.719 -22.656 1 95.31 263 GLU B O 1
ATOM 3923 N N . GLU B 1 264 ? -4.914 -15.672 -23.047 1 94.69 264 GLU B N 1
ATOM 3924 C CA . GLU B 1 264 ? -4.285 -16.031 -24.312 1 94.69 264 GLU B CA 1
ATOM 3925 C C . GLU B 1 264 ? -3.182 -17.062 -24.109 1 94.69 264 GLU B C 1
ATOM 3927 O O . GLU B 1 264 ? -3.018 -17.969 -24.922 1 94.69 264 GLU B O 1
ATOM 3932 N N . ALA B 1 265 ? -2.375 -16.844 -23.125 1 88.94 265 ALA B N 1
ATOM 3933 C CA . ALA B 1 265 ? -1.275 -17.766 -22.812 1 88.94 265 ALA B CA 1
ATOM 3934 C C . ALA B 1 265 ? -1.792 -19.172 -22.562 1 88.94 265 ALA B C 1
ATOM 3936 O O . ALA B 1 265 ? -1.141 -20.156 -22.938 1 88.94 265 ALA B O 1
ATOM 3937 N N . GLY B 1 266 ? -2.938 -19.359 -21.969 1 83.19 266 GLY B N 1
ATOM 3938 C CA . GLY B 1 266 ? -3.549 -20.656 -21.719 1 83.19 266 GLY B CA 1
ATOM 3939 C C . GLY B 1 266 ? -4.113 -21.312 -22.969 1 83.19 266 GLY B C 1
ATOM 3940 O O . GLY B 1 266 ? -4.09 -22.531 -23.094 1 83.19 266 GLY B O 1
ATOM 3941 N N . LEU B 1 267 ? -4.656 -20.469 -23.844 1 79.75 267 LEU B N 1
ATOM 3942 C CA . LEU B 1 267 ? -5.273 -20.984 -25.078 1 79.75 267 LEU B CA 1
ATOM 3943 C C . LEU B 1 267 ? -4.219 -21.531 -26.031 1 79.75 267 LEU B C 1
ATOM 3945 O O . LEU B 1 267 ? -4.461 -22.516 -26.719 1 79.75 267 LEU B O 1
ATOM 3949 N N . ARG B 1 268 ? -3.207 -20.922 -26.062 1 70.75 268 ARG B N 1
ATOM 3950 C CA . ARG B 1 268 ? -2.156 -21.391 -26.969 1 70.75 268 ARG B CA 1
ATOM 3951 C C . ARG B 1 268 ? -1.712 -22.797 -26.594 1 70.75 268 ARG B C 1
ATOM 3953 O O . ARG B 1 268 ? -1.386 -23.609 -27.484 1 70.75 268 ARG B O 1
ATOM 3960 N N . GLU B 1 269 ? -1.801 -23.078 -25.5 1 63.78 269 GLU B N 1
ATOM 3961 C CA . GLU B 1 269 ? -1.319 -24.391 -25.062 1 63.78 269 GLU B CA 1
ATOM 3962 C C . GLU B 1 269 ? -2.408 -25.453 -25.203 1 63.78 269 GLU B C 1
ATOM 3964 O O . GLU B 1 269 ? -2.111 -26.641 -25.391 1 63.78 269 GLU B O 1
ATOM 3969 N N . LYS B 1 270 ? -3.729 -25 -25.172 1 60.81 270 LYS B N 1
ATOM 3970 C CA . LYS B 1 270 ? -4.809 -25.922 -25.516 1 60.81 270 LYS B CA 1
ATOM 3971 C C . LYS B 1 270 ? -4.664 -26.453 -26.938 1 60.81 270 LYS B C 1
ATOM 3973 O O . LYS B 1 270 ? -5.102 -27.562 -27.25 1 60.81 270 LYS B O 1
ATOM 3978 N N . LYS B 1 271 ? -4.109 -25.625 -27.859 1 59.28 271 LYS B N 1
ATOM 3979 C CA . LYS B 1 271 ? -4.043 -25.969 -29.281 1 59.28 271 LYS B CA 1
ATOM 3980 C C . LYS B 1 271 ? -2.775 -26.75 -29.594 1 59.28 271 LYS B C 1
ATOM 3982 O O . LYS B 1 271 ? -2.635 -27.297 -30.688 1 59.28 271 LYS B O 1
ATOM 3987 N N . SER B 1 272 ? -1.761 -26.703 -28.672 1 48.28 272 SER B N 1
ATOM 3988 C CA . SER B 1 272 ? -0.548 -27.453 -29 1 48.28 272 SER B CA 1
ATOM 3989 C C . SER B 1 272 ? -0.632 -28.891 -28.516 1 48.28 272 SER B C 1
ATOM 3991 O O . SER B 1 272 ? -1.217 -29.156 -27.469 1 48.28 272 SER B O 1
#

pLDDT: mean 96.36, std 5.6, range [48.28, 98.94]

InterPro domains:
  IPR000304 Pyrroline-5-carboxylate reductase-like [MF_01925] (1-265)
  IPR000304 Pyrroline-5-carboxylate reductase-like [PIRSF000193] (1-265)
  IPR000304 Pyrroline-5-carboxylate reductase-like [TIGR00112] (3-264)
  IPR008927 6-phosphogluconate dehydrogenase-like, C-terminal domain superfamily [SSF48179] (160-265)
  IPR028939 Pyrroline-5-carboxylate reductase, catalytic, N-terminal [PF03807] (3-96)
  IPR029036 Pyrroline-5-carboxylate reductase, dimerisation domain [PF14748] (161-264)
  IPR033379 Histidine acid phosphatase active site [PS00616] (236-250)
  IPR036291 NAD(P)-binding domain superfamily [SSF51735] (1-159)

Sequence (544 aa):
MLIGFVGAGRMAQALAQGFIAAGITKGEKIIASCPPQDSALLEYFGSMGCKTSYSNAEVIQRSEVVVLAVKPPIVPKVLQEVASIFTPGHLMVSIALGIPIRYLEQMLPRKTRVVRVMPNTPALVKHGASVFSCGSTIKEGDSDLVKKMLTSVGICEEVPETLIDAVTGLSGSGPAYMYIAIDALADGGVKMGLPRDLAIRLAAQTLLGAGKMVLETGRHPGALKDDVCSPAGSSIHAVQQLERHGLRTALIEAVQAAALRSEEAGLREKKSMLIGFVGAGRMAQALAQGFIAAGITKGEKIIASCPPQDSALLEYFGSMGCKTSYSNAEVIQRSEVVVLAVKPPIVPKVLQEVASIFTPGHLMVSIALGIPIRYLEQMLPRKTRVVRVMPNTPALVKHGASVFSCGSTIKEGDSDLVKKMLTSVGICEEVPETLIDAVTGLSGSGPAYMYIAIDALADGGVKMGLPRDLAIRLAAQTLLGAGKMVLETGRHPGALKDDVCSPAGSSIHAVQQLERHGLRTALIEAVQAAALRSEEAGLREKKS

Organism: Limulus polyphemus (NCBI:txid6850)

Radius of gyration: 26.05 Å; Cα contacts (8 Å, |Δi|>4): 1299; chains: 2; bounding box: 44×80×59 Å